Protein AF-A0AAA9T284-F1 (afdb_monomer)

InterPro domains:
  IPR003417 Core-binding factor, beta subunit [PF02312] (1-135)
  IPR004299 Membrane bound O-acyl transferase, MBOAT [PF03062] (183-468)
  IPR036552 Core-binding factor, beta subunit superfamily [G3DSA:2.40.250.10] (1-140)
  IPR036552 Core-binding factor, beta subunit superfamily [SSF50723] (4-134)
  IPR049941 Lysophospholipid acyltransferase 7/Porcupine-like [PTHR13906] (138-566)

Foldseek 3Di:
DPAADQCQPCCCCPPPVNVVQADKAKKFFDPPPVDDLVVVLVVQVVCVQQQWGWMAGPVVRDIDTFGQAFPLCPPDRDDTHDCVAWPCPPDPQKIWGWGWDQDPNFTWIKTWMAGSRPRMGIIHIDGPVLVRCLVRVQQPVLLVVVCVLCVLLLVLLLVLLVVLVVVDDLLVNLVSLLVLLVVVLCSQQNPLCVLLVVLLVQLLVLCVVCQVPLQQLVSNLVSLLVSQQCLCPPDDALLSNLSCLQLSLLLSLASSLVRVCSSVCVDVGDDDPSLSSSSSSRSLARRLAFRDYSVLSVVLSNNDDDDPLLVVLLVVLQVLLSVLSSCLGSPLQCPQVRNNPDDDDPLVVLLSLLLSLLSSVLSNLSSSQSSNLNSCSSSPGQWDDDPNDIHNHDGQADVCCQQQPLALVSNVCRSGVRLNVSLVPRQLVVQCVVPNLRSLQRSLVSVVSSSPPFPLSNVLSNLSSLLRVLRQLLQVLCCVVQLAQSHSDGDDPPDPRPHYPDPVNVVNSNVNSVLSSSSSSLSSSLSRPPDDPVCVSNHPDPVSSVVSCVVVVVVNVVVSVVSNVVSVVSD

Sequence (571 aa):
MPRVVPDQRSKFENEEFFRKLSRECEIKYTGFRDRPHEERQARFQNACRDGRSEIAFVATGTNLSLQFFPASWQGEQRQTPSREYVDFEREAGKVYLKAPMILNGVCVIWKGWIDLQRLDGMGCLEFDEERAQLLQDCLLPTAQQGLDQIWLLLAICLACRLLWRLGLPSYLKHASTVVGGFFSLYHFFELHMVWVMLLSLLCYLVLFLCRRSSHRGVFVSITILTYLLMGEMYMVDTVAWHRMRGAQMIVAMKAVSLGFDLDRGEVSMVPSPMEFMGYLCFVGTVIFGPWISFHRYLEAVQGRPLSCRWLQKVAQSLLLALLCLVLSTCVGPYLFPYFIPLDGDHLLRKWLRAYESAVSFRFSNYFVGFLSEATATLAGTGFTEEKDHLEWDLTVS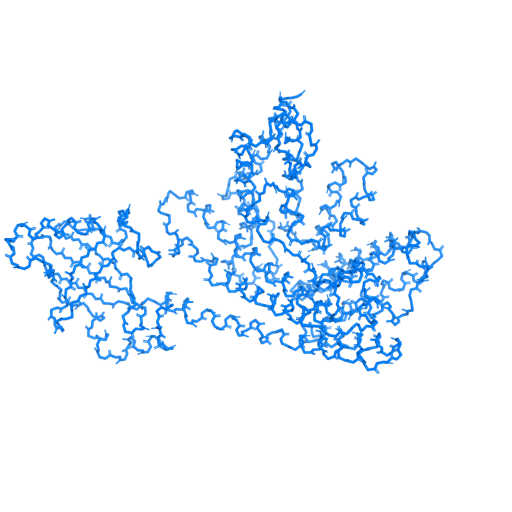KPLNVELPRSMVEVVTSWNLPMSCWLNNYVFKNALHLGTFSAVLVTYTASALLHGFSFHLAAVLLSLAFITYVEHILRKRLARILSACILSRRCPSDCSHQYRLGLGVRALNLLFGALAIFHLAYLGSLFDVDVDDTTEEQGYGMAYTVHKWSELSWASHWVTFGCWIFYCLIG

Structure (mmCIF, N/CA/C/O backbone):
data_AF-A0AAA9T284-F1
#
_entry.id   AF-A0AAA9T284-F1
#
loop_
_atom_site.group_PDB
_atom_site.id
_atom_site.type_symbol
_atom_site.label_atom_id
_atom_site.label_alt_id
_atom_site.label_comp_id
_atom_site.label_asym_id
_atom_site.label_entity_id
_atom_site.label_seq_id
_atom_site.pdbx_PDB_ins_code
_atom_site.Cartn_x
_atom_site.Cartn_y
_atom_site.Cartn_z
_atom_site.occupancy
_atom_site.B_iso_or_equiv
_atom_site.auth_seq_id
_atom_site.auth_comp_id
_atom_site.auth_asym_id
_atom_site.auth_atom_id
_atom_site.pdbx_PDB_model_num
ATOM 1 N N . MET A 1 1 ? -9.876 -7.331 -25.776 1.00 35.31 1 MET A N 1
ATOM 2 C CA . MET A 1 1 ? -8.868 -8.388 -25.560 1.00 35.31 1 MET A CA 1
ATOM 3 C C . MET A 1 1 ? -8.968 -9.391 -26.700 1.00 35.31 1 MET A C 1
ATOM 5 O O . MET A 1 1 ? -10.090 -9.806 -26.988 1.00 35.31 1 MET A O 1
ATOM 9 N N . PRO A 1 2 ? -7.866 -9.734 -27.387 1.00 38.28 2 PRO A N 1
ATOM 10 C CA . PRO A 1 2 ? -7.866 -10.855 -28.326 1.00 38.28 2 PRO A CA 1
ATOM 11 C C . PRO A 1 2 ? -8.258 -12.140 -27.578 1.00 38.28 2 PRO A C 1
ATOM 13 O O . PRO A 1 2 ? -7.794 -12.380 -26.467 1.00 38.28 2 PRO A O 1
ATOM 16 N N . ARG A 1 3 ? -9.177 -12.923 -28.152 1.00 55.53 3 ARG A N 1
ATOM 17 C CA . ARG A 1 3 ? -9.689 -14.161 -27.547 1.00 55.53 3 ARG A CA 1
ATOM 18 C C . ARG A 1 3 ? -8.624 -15.260 -27.661 1.00 55.53 3 ARG A C 1
ATOM 20 O O . ARG A 1 3 ? -8.337 -15.696 -28.773 1.00 55.53 3 ARG A O 1
ATOM 27 N N . VAL A 1 4 ? -8.062 -15.692 -26.533 1.00 68.00 4 VAL A N 1
ATOM 28 C CA . VAL A 1 4 ? -7.188 -16.877 -26.428 1.00 68.00 4 VAL A CA 1
ATOM 29 C C . VAL A 1 4 ? -7.997 -18.117 -26.019 1.00 68.00 4 VAL A C 1
ATOM 31 O O . VAL A 1 4 ? -9.035 -17.987 -25.370 1.00 68.00 4 VAL A O 1
ATOM 34 N N . VAL A 1 5 ? -7.573 -19.313 -26.436 1.00 74.06 5 VAL A N 1
ATOM 35 C CA . VAL A 1 5 ? -8.290 -20.590 -26.208 1.00 74.06 5 VAL A CA 1
ATOM 36 C C . VAL A 1 5 ? -7.851 -21.290 -24.915 1.00 74.06 5 VAL A C 1
ATOM 38 O O . VAL A 1 5 ? -6.652 -21.414 -24.749 1.00 74.06 5 VAL A O 1
ATOM 41 N N . PRO A 1 6 ? -8.731 -21.783 -24.020 1.00 62.03 6 PRO A N 1
ATOM 42 C CA . PRO A 1 6 ? -8.386 -22.175 -22.637 1.00 62.03 6 PRO A CA 1
ATOM 43 C C . PRO A 1 6 ? -7.170 -23.092 -22.418 1.00 62.03 6 PRO A C 1
ATOM 45 O O . PRO A 1 6 ? -6.525 -22.974 -21.390 1.00 62.03 6 PRO A O 1
ATOM 48 N N . ASP A 1 7 ? -6.859 -23.983 -23.361 1.00 76.81 7 ASP A N 1
ATOM 49 C CA . ASP A 1 7 ? -5.678 -24.854 -23.321 1.00 76.81 7 ASP A CA 1
ATOM 50 C C . ASP A 1 7 ? -4.787 -24.555 -24.538 1.00 76.81 7 ASP A C 1
ATOM 52 O O . ASP A 1 7 ? -4.819 -25.237 -25.571 1.00 76.81 7 ASP A O 1
ATOM 56 N N . GLN A 1 8 ? -4.058 -23.437 -24.451 1.00 80.50 8 GLN A N 1
ATOM 57 C CA . GLN A 1 8 ? -3.210 -22.951 -25.542 1.00 80.50 8 GLN A CA 1
ATOM 58 C C . GLN A 1 8 ? -2.090 -23.940 -25.886 1.00 80.50 8 GLN A C 1
ATOM 60 O O . GLN A 1 8 ? -1.809 -24.136 -27.070 1.00 80.50 8 GLN A O 1
ATOM 65 N N . ARG A 1 9 ? -1.486 -24.583 -24.875 1.00 84.00 9 ARG A N 1
ATOM 66 C CA . ARG A 1 9 ? -0.385 -25.535 -25.062 1.00 84.00 9 ARG A CA 1
ATOM 67 C C . ARG A 1 9 ? -0.852 -26.789 -25.789 1.00 84.00 9 ARG A C 1
ATOM 69 O O . ARG A 1 9 ? -0.264 -27.144 -26.806 1.00 84.00 9 ARG A O 1
ATOM 76 N N . SER A 1 10 ? -1.951 -27.406 -25.350 1.00 85.56 10 SER A N 1
ATOM 77 C CA . SER A 1 10 ? -2.515 -28.573 -26.036 1.00 85.56 10 SER A CA 1
ATOM 78 C C . SER A 1 10 ? -2.912 -28.245 -27.471 1.00 85.56 10 SER A C 1
ATOM 80 O O . SER A 1 10 ? -2.639 -29.028 -28.380 1.00 85.56 10 SER A O 1
ATOM 82 N N . LYS A 1 11 ? -3.497 -27.065 -27.719 1.00 84.81 11 LYS A N 1
ATOM 83 C CA . LYS A 1 11 ? -3.825 -26.640 -29.085 1.00 84.81 11 LYS A CA 1
ATOM 84 C C . LYS A 1 11 ? -2.570 -26.482 -29.953 1.00 84.81 11 LYS A C 1
ATOM 86 O O . LYS A 1 11 ? -2.567 -26.956 -31.086 1.00 84.81 11 LYS A O 1
ATOM 91 N N . PHE A 1 12 ? -1.505 -25.875 -29.427 1.00 89.38 12 PHE A N 1
ATOM 92 C CA . PHE A 1 12 ? -0.232 -25.729 -30.139 1.00 89.38 12 PHE A CA 1
ATOM 93 C C . PHE A 1 12 ? 0.435 -27.082 -30.440 1.00 89.38 12 PHE A C 1
ATOM 95 O O . PHE A 1 12 ? 0.930 -27.303 -31.545 1.00 89.38 12 PHE A O 1
ATOM 102 N N . GLU A 1 13 ? 0.432 -28.003 -29.476 1.00 89.88 13 GLU A N 1
ATOM 103 C CA . GLU A 1 13 ? 1.100 -29.302 -29.599 1.00 89.88 13 GLU A CA 1
ATOM 104 C C . GLU A 1 13 ? 0.302 -30.316 -30.437 1.00 89.88 13 GLU A C 1
ATOM 106 O O . GLU A 1 13 ? 0.909 -31.156 -31.105 1.00 89.88 13 GLU A O 1
ATOM 111 N N . ASN A 1 14 ? -1.035 -30.243 -30.449 1.00 88.00 14 ASN A N 1
ATOM 112 C CA . ASN A 1 14 ? -1.892 -31.259 -31.075 1.00 88.00 14 ASN A CA 1
ATOM 113 C C . ASN A 1 14 ? -2.486 -30.851 -32.429 1.00 88.00 14 ASN A C 1
ATOM 115 O O . ASN A 1 14 ? -2.735 -31.725 -33.264 1.00 88.00 14 ASN A O 1
ATOM 119 N N . GLU A 1 15 ? -2.712 -29.561 -32.688 1.00 89.69 15 GLU A N 1
ATOM 120 C CA . GLU A 1 15 ? -3.316 -29.119 -33.947 1.00 89.69 15 GLU A CA 1
ATOM 121 C C . GLU A 1 15 ? -2.310 -29.239 -35.103 1.00 89.69 15 GLU A C 1
ATOM 123 O O . GLU A 1 15 ? -1.187 -28.734 -35.047 1.00 89.69 15 GLU A O 1
ATOM 128 N N . GLU A 1 16 ? -2.720 -29.904 -36.187 1.00 87.56 16 GLU A N 1
ATOM 129 C CA . GLU A 1 16 ? -1.843 -30.221 -37.324 1.00 87.56 16 GLU A CA 1
ATOM 130 C C . GLU A 1 16 ? -1.189 -28.971 -37.932 1.00 87.56 16 GLU A C 1
ATOM 132 O O . GLU A 1 16 ? -0.026 -29.007 -38.341 1.00 87.56 16 GLU A O 1
ATOM 137 N N . PHE A 1 17 ? -1.921 -27.855 -37.946 1.00 87.50 17 PHE A N 1
ATOM 138 C CA . PHE A 1 17 ? -1.428 -26.563 -38.406 1.00 87.50 17 PHE A CA 1
ATOM 139 C C . PHE A 1 17 ? -0.196 -26.096 -37.613 1.00 87.50 17 PHE A C 1
ATOM 141 O O . PHE A 1 17 ? 0.837 -25.803 -38.213 1.00 87.50 17 PHE A O 1
ATOM 148 N N . PHE A 1 18 ? -0.266 -26.082 -36.278 1.00 89.12 18 PHE A N 1
ATOM 149 C CA . PHE A 1 18 ? 0.850 -25.651 -35.433 1.00 89.12 18 PHE A CA 1
ATOM 150 C C . PHE A 1 18 ? 1.999 -26.654 -35.449 1.00 89.12 18 PHE A C 1
ATOM 152 O O . PHE A 1 18 ? 3.146 -26.248 -35.594 1.00 89.12 18 PHE A O 1
ATOM 159 N N . ARG A 1 19 ? 1.711 -27.960 -35.422 1.00 90.00 19 ARG A N 1
ATOM 160 C CA . ARG A 1 19 ? 2.740 -29.012 -35.506 1.00 90.00 19 ARG A CA 1
ATOM 161 C C . ARG A 1 19 ? 3.586 -28.946 -36.774 1.00 90.00 19 ARG A C 1
ATOM 163 O O . ARG A 1 19 ? 4.765 -29.293 -36.743 1.00 90.00 19 ARG A O 1
ATOM 170 N N . LYS A 1 20 ? 2.977 -28.570 -37.902 1.00 87.62 20 LYS A N 1
ATOM 171 C CA . LYS A 1 20 ? 3.691 -28.387 -39.172 1.00 87.62 20 LYS A CA 1
ATOM 172 C C . LYS A 1 20 ? 4.597 -27.164 -39.122 1.00 87.62 20 LYS A C 1
ATOM 174 O O . LYS A 1 20 ? 5.722 -27.246 -39.591 1.00 87.62 20 LYS A O 1
ATOM 179 N N . LEU A 1 21 ? 4.119 -26.069 -38.534 1.00 89.31 21 LEU A N 1
ATOM 180 C CA . LEU A 1 21 ? 4.840 -24.798 -38.477 1.00 89.31 21 LEU A CA 1
ATOM 181 C C . LEU A 1 21 ? 5.817 -24.681 -37.298 1.00 89.31 21 LEU A C 1
ATOM 183 O O . LEU A 1 21 ? 6.643 -23.775 -37.303 1.00 89.31 21 LEU A O 1
ATOM 187 N N . SER A 1 22 ? 5.747 -25.564 -36.298 1.00 89.75 22 SER A N 1
ATOM 188 C CA . SER A 1 22 ? 6.643 -25.539 -35.135 1.00 89.75 22 SER A CA 1
ATOM 189 C C . SER A 1 22 ? 8.033 -26.101 -35.411 1.00 89.75 22 SER A C 1
ATOM 191 O O . SER A 1 22 ? 8.983 -25.839 -34.677 1.00 89.75 22 SER A O 1
ATOM 193 N N . ARG A 1 23 ? 8.170 -26.860 -36.497 1.00 88.69 23 ARG A N 1
ATOM 194 C CA . ARG A 1 23 ? 9.456 -27.334 -37.006 1.00 88.69 23 ARG A CA 1
ATOM 195 C C . ARG A 1 23 ? 10.043 -26.295 -37.948 1.00 88.69 23 ARG A C 1
ATOM 197 O O . ARG A 1 23 ? 9.300 -25.554 -38.587 1.00 88.69 23 ARG A O 1
ATOM 204 N N . GLU A 1 24 ? 11.367 -26.282 -38.073 1.00 89.88 24 GLU A N 1
ATOM 205 C CA . GLU A 1 24 ? 12.030 -25.461 -39.084 1.00 89.88 24 GLU A CA 1
ATOM 206 C C . GLU A 1 24 ? 11.477 -25.783 -40.479 1.00 89.88 24 GLU A C 1
ATOM 208 O O . GLU A 1 24 ? 11.560 -26.911 -40.966 1.00 89.88 24 GLU A O 1
ATOM 213 N N . CYS A 1 25 ? 10.894 -24.769 -41.106 1.00 91.69 25 CYS A N 1
ATOM 214 C CA . CYS A 1 25 ? 10.275 -24.829 -42.418 1.00 91.69 25 CYS A CA 1
ATOM 215 C C . CYS A 1 25 ? 10.897 -23.784 -43.337 1.00 91.69 25 CYS A C 1
ATOM 217 O O . CYS A 1 25 ? 11.279 -22.700 -42.895 1.00 91.69 25 CYS A O 1
ATOM 219 N N . GLU A 1 26 ? 10.916 -24.080 -44.635 1.00 94.50 26 GLU A N 1
ATOM 220 C CA . GLU A 1 26 ? 11.300 -23.092 -45.637 1.00 94.50 26 GLU A CA 1
ATOM 221 C C . GLU A 1 26 ? 10.323 -21.912 -45.632 1.00 94.50 26 GLU A C 1
ATOM 223 O O . GLU A 1 26 ? 9.097 -22.080 -45.685 1.00 94.50 26 GLU A O 1
ATOM 228 N N . ILE A 1 27 ? 10.883 -20.707 -45.613 1.00 96.56 27 ILE A N 1
ATOM 229 C CA . ILE A 1 27 ? 10.155 -19.442 -45.648 1.00 96.56 27 ILE A CA 1
ATOM 230 C C . ILE A 1 27 ? 10.656 -18.568 -46.793 1.00 96.56 27 ILE A C 1
ATOM 232 O O . ILE A 1 27 ? 11.812 -18.653 -47.211 1.00 96.56 27 ILE A O 1
ATOM 236 N N . LYS A 1 28 ? 9.779 -17.705 -47.310 1.00 95.00 28 LYS A N 1
ATOM 237 C CA . LYS A 1 28 ? 10.117 -16.735 -48.360 1.00 95.00 28 LYS A CA 1
ATOM 238 C C . LYS A 1 28 ? 9.500 -15.380 -48.076 1.00 95.00 28 LYS A C 1
ATOM 240 O O . LYS A 1 28 ? 8.351 -15.294 -47.643 1.00 95.00 28 LYS A O 1
ATOM 245 N N . TYR A 1 29 ? 10.240 -14.323 -48.395 1.00 95.31 29 TYR A N 1
ATOM 246 C CA . TYR A 1 29 ? 9.697 -12.972 -48.408 1.00 95.31 29 TYR A CA 1
ATOM 247 C C . TYR A 1 29 ? 8.695 -12.817 -49.555 1.00 95.31 29 TYR A C 1
ATOM 249 O O . TYR A 1 29 ? 9.010 -13.068 -50.727 1.00 95.31 29 TYR A O 1
ATOM 257 N N . THR A 1 30 ? 7.479 -12.382 -49.232 1.00 90.81 30 THR A N 1
ATOM 258 C CA . THR A 1 30 ? 6.378 -12.310 -50.201 1.00 90.81 30 THR A CA 1
ATOM 259 C C . THR A 1 30 ? 6.033 -10.906 -50.659 1.00 90.81 30 THR A C 1
ATOM 261 O O . THR A 1 30 ? 5.221 -10.783 -51.572 1.00 90.81 30 THR A O 1
ATOM 264 N N . GLY A 1 31 ? 6.656 -9.871 -50.095 1.00 86.69 31 GLY A N 1
ATOM 265 C CA . GLY A 1 31 ? 6.406 -8.491 -50.499 1.00 86.69 31 GLY A CA 1
ATOM 266 C C . GLY A 1 31 ? 6.917 -8.176 -51.911 1.00 86.69 31 GLY A C 1
ATOM 267 O O . GLY A 1 31 ? 7.932 -8.724 -52.367 1.00 86.69 31 GLY A O 1
ATOM 268 N N . PHE A 1 32 ? 6.194 -7.280 -52.593 1.00 87.50 32 PHE A N 1
ATOM 269 C CA . PHE A 1 32 ? 6.565 -6.659 -53.875 1.00 87.50 32 PHE A CA 1
ATOM 270 C C . PHE A 1 32 ? 7.034 -7.656 -54.954 1.00 87.50 32 PHE A C 1
ATOM 272 O O . PHE A 1 32 ? 8.077 -7.458 -55.574 1.00 87.50 32 PHE A O 1
ATOM 279 N N . ARG A 1 33 ? 6.311 -8.772 -55.154 1.00 86.38 33 ARG A N 1
ATOM 280 C CA . ARG A 1 33 ? 6.705 -9.847 -56.100 1.00 86.38 33 ARG A CA 1
ATOM 281 C C . ARG A 1 33 ? 6.801 -9.391 -57.560 1.00 86.38 33 ARG A C 1
ATOM 283 O O . ARG A 1 33 ? 7.484 -10.034 -58.344 1.00 86.38 33 ARG A O 1
ATOM 290 N N . ASP A 1 34 ? 6.110 -8.313 -57.908 1.00 89.25 34 ASP A N 1
ATOM 291 C CA . ASP A 1 34 ? 6.079 -7.664 -59.221 1.00 89.25 34 ASP A CA 1
ATOM 292 C C . ASP A 1 34 ? 7.336 -6.829 -59.526 1.00 89.25 34 ASP A C 1
ATOM 294 O O . ASP A 1 34 ? 7.501 -6.357 -60.650 1.00 89.25 34 ASP A O 1
ATOM 298 N N . ARG A 1 35 ? 8.219 -6.623 -58.540 1.00 91.81 35 ARG A N 1
ATOM 299 C CA . ARG A 1 35 ? 9.379 -5.730 -58.647 1.00 91.81 35 ARG A CA 1
ATOM 300 C C . ARG A 1 35 ? 10.689 -6.467 -58.937 1.00 91.81 35 ARG A C 1
ATOM 302 O O . ARG A 1 35 ? 10.820 -7.639 -58.574 1.00 91.81 35 ARG A O 1
ATOM 309 N N . PRO A 1 36 ? 11.683 -5.785 -59.545 1.00 94.50 36 PRO A N 1
ATOM 310 C CA . PRO A 1 36 ? 13.020 -6.337 -59.743 1.00 94.50 36 PRO A CA 1
ATOM 311 C C . PRO A 1 36 ? 13.638 -6.828 -58.433 1.00 94.50 36 PRO A C 1
ATOM 313 O O . PRO A 1 36 ? 13.423 -6.243 -57.370 1.00 94.50 36 PRO A O 1
ATOM 316 N N . HIS A 1 37 ? 14.437 -7.891 -58.515 1.00 91.56 37 HIS A N 1
ATOM 317 C CA . HIS A 1 37 ? 14.989 -8.572 -57.340 1.00 91.56 37 HIS A CA 1
ATOM 318 C C . HIS A 1 37 ? 15.800 -7.644 -56.425 1.00 91.56 37 HIS A C 1
ATOM 320 O O . HIS A 1 37 ? 15.593 -7.646 -55.214 1.00 91.56 37 HIS A O 1
ATOM 326 N N . GLU A 1 38 ? 16.636 -6.779 -56.998 1.00 92.00 38 GLU A N 1
ATOM 327 C CA . GLU A 1 38 ? 17.419 -5.784 -56.249 1.00 92.00 38 GLU A CA 1
ATOM 328 C C . GLU A 1 38 ? 16.529 -4.787 -55.484 1.00 92.00 38 GLU A C 1
ATOM 330 O O . GLU A 1 38 ? 16.798 -4.455 -54.328 1.00 92.00 38 GLU A O 1
ATOM 335 N N . GLU A 1 39 ? 15.410 -4.359 -56.082 1.00 93.00 39 GLU A N 1
ATOM 336 C CA . GLU A 1 39 ? 14.452 -3.471 -55.412 1.00 93.00 39 GLU A CA 1
ATOM 337 C C . GLU A 1 39 ? 13.778 -4.188 -54.233 1.00 93.00 39 GLU A C 1
ATOM 339 O O . GLU A 1 39 ? 13.591 -3.606 -53.160 1.00 93.00 39 GLU A O 1
ATOM 344 N N . ARG A 1 40 ? 13.450 -5.475 -54.399 1.00 94.56 40 ARG A N 1
ATOM 345 C CA . ARG A 1 40 ? 12.865 -6.298 -53.331 1.00 94.56 40 ARG A CA 1
ATOM 346 C C . ARG A 1 40 ? 13.830 -6.478 -52.164 1.00 94.56 40 ARG A C 1
ATOM 348 O O . ARG A 1 40 ? 13.391 -6.383 -51.020 1.00 94.56 40 ARG A O 1
ATOM 355 N N . GLN A 1 41 ? 15.122 -6.676 -52.432 1.00 93.94 41 GLN A N 1
ATOM 356 C CA . GLN A 1 41 ? 16.153 -6.781 -51.395 1.00 93.94 41 GLN A CA 1
ATOM 357 C C . GLN A 1 41 ? 16.235 -5.504 -50.556 1.00 93.94 41 GLN A C 1
ATOM 359 O O . GLN A 1 41 ? 16.166 -5.564 -49.326 1.00 93.94 41 GLN A O 1
ATOM 364 N N . ALA A 1 42 ? 16.312 -4.342 -51.212 1.00 92.69 42 ALA A N 1
ATOM 365 C CA . ALA A 1 42 ? 16.365 -3.053 -50.530 1.00 92.69 42 ALA A CA 1
ATOM 366 C C . ALA A 1 42 ? 15.098 -2.795 -49.695 1.00 92.69 42 ALA A C 1
ATOM 368 O O . ALA A 1 42 ? 15.181 -2.375 -48.539 1.00 92.69 42 ALA A O 1
ATOM 369 N N . ARG A 1 43 ? 13.915 -3.093 -50.250 1.00 92.44 43 ARG A N 1
ATOM 370 C CA . ARG A 1 43 ? 12.634 -2.930 -49.546 1.00 92.44 43 ARG A CA 1
ATOM 371 C C . ARG A 1 43 ? 12.497 -3.865 -48.354 1.00 92.44 43 ARG A C 1
ATOM 373 O O . ARG A 1 43 ? 12.036 -3.414 -47.313 1.00 92.44 43 ARG A O 1
ATOM 380 N N . PHE A 1 44 ? 12.908 -5.124 -48.483 1.00 94.38 44 PHE A N 1
ATOM 381 C CA . PHE A 1 44 ? 12.898 -6.078 -47.376 1.00 94.38 44 PHE A CA 1
ATOM 382 C C . PHE A 1 44 ? 13.792 -5.603 -46.228 1.00 94.38 44 PHE A C 1
ATOM 384 O O . PHE A 1 44 ? 13.334 -5.524 -45.093 1.00 94.38 44 PHE A O 1
ATOM 391 N N . GLN A 1 45 ? 15.036 -5.213 -46.522 1.00 92.81 45 GLN A N 1
ATOM 392 C CA . GLN A 1 45 ? 15.963 -4.721 -45.500 1.00 92.81 45 GLN A CA 1
ATOM 393 C C . GLN A 1 45 ? 15.435 -3.469 -44.794 1.00 92.81 45 GLN A C 1
ATOM 395 O O . GLN A 1 45 ? 15.518 -3.376 -43.571 1.00 92.81 45 GLN A O 1
ATOM 400 N N . ASN A 1 46 ? 14.860 -2.526 -45.544 1.00 90.81 46 ASN A N 1
ATOM 401 C CA . ASN A 1 46 ? 14.255 -1.330 -44.962 1.00 90.81 46 ASN A CA 1
ATOM 402 C C . ASN A 1 46 ? 13.017 -1.669 -44.124 1.00 90.81 46 ASN A C 1
ATOM 404 O O . ASN A 1 46 ? 12.892 -1.169 -43.017 1.00 90.81 46 ASN A O 1
ATOM 408 N N . ALA A 1 47 ? 12.155 -2.577 -44.586 1.00 89.12 47 ALA A N 1
ATOM 409 C CA . ALA A 1 47 ? 10.988 -3.014 -43.824 1.00 89.12 47 ALA A CA 1
ATOM 410 C C . ALA A 1 47 ? 11.391 -3.703 -42.506 1.00 89.12 47 ALA A C 1
ATOM 412 O O . ALA A 1 47 ? 10.817 -3.410 -41.459 1.00 89.12 47 ALA A O 1
ATOM 413 N N . CYS A 1 48 ? 12.433 -4.541 -42.523 1.00 90.25 48 CYS A N 1
ATOM 414 C CA . CYS A 1 48 ? 12.992 -5.135 -41.309 1.00 90.25 48 CYS A CA 1
ATOM 415 C C . CYS A 1 48 ? 13.549 -4.073 -40.351 1.00 90.25 48 CYS A C 1
ATOM 417 O O . CYS A 1 48 ? 13.313 -4.173 -39.153 1.00 90.25 48 CYS A O 1
ATOM 419 N N . ARG A 1 49 ? 14.225 -3.031 -40.859 1.00 87.69 49 ARG A N 1
ATOM 420 C CA . ARG A 1 49 ? 14.667 -1.879 -40.045 1.00 87.69 49 ARG A CA 1
ATOM 421 C C . ARG A 1 49 ? 13.499 -1.048 -39.505 1.00 87.69 49 ARG A C 1
ATOM 423 O O . ARG A 1 49 ? 13.616 -0.494 -38.420 1.00 87.69 49 ARG A O 1
ATOM 430 N N . ASP A 1 50 ? 12.375 -1.019 -40.216 1.00 84.25 50 ASP A N 1
ATOM 431 C CA . ASP A 1 50 ? 11.105 -0.443 -39.756 1.00 84.25 50 ASP A CA 1
ATOM 432 C C . ASP A 1 50 ? 10.329 -1.398 -38.817 1.00 84.25 50 ASP A C 1
ATOM 434 O O . ASP A 1 50 ? 9.228 -1.074 -38.373 1.00 84.25 50 ASP A O 1
ATOM 438 N N . GLY A 1 51 ? 10.862 -2.596 -38.542 1.00 85.50 51 GLY A N 1
ATOM 439 C CA . GLY A 1 51 ? 10.274 -3.584 -37.639 1.00 85.50 51 GLY A CA 1
ATOM 440 C C . GLY A 1 51 ? 9.048 -4.320 -38.186 1.00 85.50 51 GLY A C 1
ATOM 441 O O . GLY A 1 51 ? 8.215 -4.784 -37.410 1.00 85.50 51 GLY A O 1
ATOM 442 N N . ARG A 1 52 ? 8.902 -4.457 -39.509 1.00 87.81 52 ARG A N 1
ATOM 443 C CA . ARG A 1 52 ? 7.783 -5.196 -40.125 1.00 87.81 52 ARG A CA 1
ATOM 444 C C . ARG A 1 52 ? 8.184 -5.939 -41.393 1.00 87.81 52 ARG A C 1
ATOM 446 O O . ARG A 1 52 ? 9.018 -5.470 -42.155 1.00 87.81 52 ARG A O 1
ATOM 453 N N . SER A 1 53 ? 7.556 -7.074 -41.677 1.00 91.25 53 SER A N 1
ATOM 454 C CA . SER A 1 53 ? 7.721 -7.744 -42.974 1.00 91.25 53 SER A CA 1
ATOM 455 C C . SER A 1 53 ? 6.599 -8.735 -43.257 1.00 91.25 53 SER A C 1
ATOM 457 O O . SER A 1 53 ? 5.895 -9.164 -42.349 1.00 91.25 53 SER A O 1
ATOM 459 N N . GLU A 1 54 ? 6.455 -9.120 -44.521 1.00 90.56 54 GLU A N 1
ATOM 460 C CA . GLU A 1 54 ? 5.519 -10.154 -44.963 1.00 90.56 54 GLU A CA 1
ATOM 461 C C . GLU A 1 54 ? 6.296 -11.393 -45.395 1.00 90.56 54 GLU A C 1
ATOM 463 O O . GLU A 1 54 ? 7.059 -11.363 -46.370 1.00 90.56 54 GLU A O 1
ATOM 468 N N . ILE A 1 55 ? 6.124 -12.477 -44.646 1.00 92.38 55 ILE A N 1
ATOM 469 C CA . ILE A 1 55 ? 6.872 -13.716 -44.827 1.00 92.38 55 ILE A CA 1
ATOM 470 C C . ILE A 1 55 ? 5.883 -14.874 -44.861 1.00 92.38 55 ILE A C 1
ATOM 472 O O . ILE A 1 55 ? 4.985 -14.967 -44.024 1.00 92.38 55 ILE A O 1
ATOM 476 N N . ALA A 1 56 ? 6.070 -15.779 -45.820 1.00 90.81 56 ALA A N 1
ATOM 477 C CA . ALA A 1 56 ? 5.242 -16.966 -45.945 1.00 90.81 56 ALA A CA 1
ATOM 478 C C . ALA A 1 56 ? 6.029 -18.250 -45.707 1.00 90.81 56 ALA A C 1
ATOM 480 O O . ALA A 1 56 ? 7.151 -18.398 -46.192 1.00 90.81 56 ALA A O 1
ATOM 481 N N . PHE A 1 57 ? 5.387 -19.202 -45.034 1.00 90.56 57 PHE A N 1
ATOM 482 C CA . PHE A 1 57 ? 5.824 -20.591 -44.976 1.00 90.56 57 PHE A CA 1
ATOM 483 C C . PHE A 1 57 ? 5.536 -21.273 -46.312 1.00 90.56 57 PHE A C 1
ATOM 485 O O . PHE A 1 57 ? 4.386 -21.350 -46.745 1.00 90.56 57 PHE A O 1
ATOM 492 N N . VAL A 1 58 ? 6.576 -21.775 -46.979 1.00 89.00 58 VAL A N 1
ATOM 493 C CA . VAL A 1 58 ? 6.476 -22.339 -48.334 1.00 89.00 58 VAL A CA 1
ATOM 494 C C . VAL A 1 58 ? 5.659 -23.628 -48.335 1.00 89.00 58 VAL A C 1
ATOM 496 O O . VAL A 1 58 ? 4.794 -23.801 -49.188 1.00 89.00 58 VAL A O 1
ATOM 499 N N . ALA A 1 59 ? 5.895 -24.505 -47.355 1.00 78.56 59 ALA A N 1
ATOM 500 C CA . ALA A 1 59 ? 5.262 -25.820 -47.282 1.00 78.56 59 ALA A CA 1
ATOM 501 C C . ALA A 1 59 ? 3.735 -25.755 -47.104 1.00 78.56 59 ALA A C 1
ATOM 503 O O . ALA A 1 59 ? 3.016 -26.615 -47.606 1.00 78.56 59 ALA A O 1
ATOM 504 N N . THR A 1 60 ? 3.233 -24.744 -46.392 1.00 83.19 60 THR A N 1
ATOM 505 C CA . THR A 1 60 ? 1.797 -24.582 -46.111 1.00 83.19 60 THR A CA 1
ATOM 506 C C . THR A 1 60 ? 1.146 -23.462 -46.917 1.00 83.19 60 THR A C 1
ATOM 508 O O . THR A 1 60 ? -0.076 -23.350 -46.921 1.00 83.19 60 THR A O 1
ATOM 511 N N . GLY A 1 61 ? 1.937 -22.603 -47.569 1.00 82.44 61 GLY A N 1
ATOM 512 C CA . GLY A 1 61 ? 1.452 -21.387 -48.223 1.00 82.44 61 GLY A CA 1
ATOM 513 C C . GLY A 1 61 ? 0.933 -20.319 -47.250 1.00 82.44 61 GLY A C 1
ATOM 514 O O . GLY A 1 61 ? 0.303 -19.356 -47.687 1.00 82.44 61 GLY A O 1
ATOM 515 N N . THR A 1 62 ? 1.173 -20.468 -45.943 1.00 85.00 62 THR A N 1
ATOM 516 C CA . THR A 1 62 ? 0.679 -19.540 -44.916 1.00 85.00 62 THR A CA 1
ATOM 517 C C . THR A 1 62 ? 1.466 -18.238 -44.976 1.00 85.00 62 THR A C 1
ATOM 519 O O . THR A 1 62 ? 2.642 -18.228 -44.621 1.00 85.00 62 THR A O 1
ATOM 522 N N . ASN A 1 63 ? 0.825 -17.145 -45.394 1.00 87.81 63 ASN A N 1
ATOM 523 C CA . ASN A 1 63 ? 1.426 -15.813 -45.385 1.00 87.81 63 ASN A CA 1
ATOM 524 C C . ASN A 1 63 ? 1.150 -15.099 -44.056 1.00 87.81 63 ASN A C 1
ATOM 526 O O . ASN A 1 63 ? 0.001 -15.035 -43.618 1.00 87.81 63 ASN A O 1
ATOM 530 N N . LEU A 1 64 ? 2.194 -14.555 -43.433 1.00 86.19 64 LEU A N 1
ATOM 531 C CA . LEU A 1 64 ? 2.120 -13.839 -42.168 1.00 86.19 64 LEU A CA 1
ATOM 532 C C . LEU A 1 64 ? 2.664 -12.420 -42.334 1.00 86.19 64 LEU A C 1
ATOM 534 O O . LEU A 1 64 ? 3.780 -12.210 -42.808 1.00 86.19 64 LEU A O 1
ATOM 538 N N . SER A 1 65 ? 1.880 -11.443 -41.881 1.00 85.56 65 SER A N 1
ATOM 539 C CA . SER A 1 65 ? 2.360 -10.079 -41.670 1.00 85.56 65 SER A CA 1
ATOM 540 C C . SER A 1 65 ? 2.955 -9.992 -40.269 1.00 85.56 65 SER A C 1
ATOM 542 O O . SER A 1 65 ? 2.229 -10.049 -39.277 1.00 85.56 65 SER A O 1
ATOM 544 N N . LEU A 1 66 ? 4.273 -9.865 -40.191 1.00 86.50 66 LEU A N 1
ATOM 545 C CA . LEU A 1 66 ? 5.035 -9.874 -38.950 1.00 86.50 66 LEU A CA 1
ATOM 546 C C . LEU A 1 66 ? 5.367 -8.458 -38.491 1.00 86.50 66 LEU A C 1
ATOM 548 O O . LEU A 1 66 ? 5.657 -7.574 -39.300 1.00 86.50 66 LEU A O 1
ATOM 552 N N . GLN A 1 67 ? 5.371 -8.279 -37.174 1.00 85.12 67 GLN A N 1
ATOM 553 C CA . GLN A 1 67 ? 5.889 -7.097 -36.497 1.00 85.12 67 GLN A CA 1
ATOM 554 C C . GLN A 1 67 ? 7.002 -7.552 -35.551 1.00 85.12 67 GLN A C 1
ATOM 556 O O . GLN A 1 67 ? 6.770 -8.381 -34.672 1.00 85.12 67 GLN A O 1
ATOM 561 N N . PHE A 1 68 ? 8.209 -7.037 -35.759 1.00 86.88 68 PHE A N 1
ATOM 562 C CA . PHE A 1 68 ? 9.429 -7.410 -35.039 1.00 86.88 68 PHE A CA 1
ATOM 563 C C . PHE A 1 68 ? 9.621 -6.522 -33.814 1.00 86.88 68 PHE A C 1
ATOM 565 O O . PHE A 1 68 ? 10.647 -5.870 -33.638 1.00 86.88 68 PHE A O 1
ATOM 572 N N . PHE A 1 69 ? 8.583 -6.468 -32.993 1.00 78.38 69 PHE A N 1
ATOM 573 C CA . PHE A 1 69 ? 8.565 -5.700 -31.764 1.00 78.38 69 PHE A CA 1
ATOM 574 C C . PHE A 1 69 ? 8.086 -6.584 -30.618 1.00 78.38 69 PHE A C 1
ATOM 576 O O . PHE A 1 69 ? 7.345 -7.547 -30.851 1.00 78.38 69 PHE A O 1
ATOM 583 N N . PRO A 1 70 ? 8.454 -6.249 -29.376 1.00 70.12 70 PRO A N 1
ATOM 584 C CA . PRO A 1 70 ? 7.795 -6.811 -28.209 1.00 70.12 70 PRO A CA 1
ATOM 585 C C . PRO A 1 70 ? 6.276 -6.636 -28.323 1.00 70.12 70 PRO A C 1
ATOM 587 O O . PRO A 1 70 ? 5.775 -5.646 -28.862 1.00 70.12 70 PRO A O 1
ATOM 590 N N . ALA A 1 71 ? 5.519 -7.613 -27.820 1.00 61.28 71 ALA A N 1
ATOM 591 C CA . ALA A 1 71 ? 4.062 -7.650 -27.972 1.00 61.28 71 ALA A CA 1
ATOM 592 C C . ALA A 1 71 ? 3.354 -6.411 -27.389 1.00 61.28 71 ALA A C 1
ATOM 594 O O . ALA A 1 71 ? 2.253 -6.073 -27.820 1.00 61.28 71 ALA A O 1
ATOM 595 N N . SER A 1 72 ? 3.991 -5.732 -26.434 1.00 54.97 72 SER A N 1
ATOM 596 C CA . SER A 1 72 ? 3.537 -4.485 -25.818 1.00 54.97 72 SER A CA 1
ATOM 597 C C . SER A 1 72 ? 3.528 -3.281 -26.765 1.00 54.97 72 SER A C 1
ATOM 599 O O . SER A 1 72 ? 2.819 -2.316 -26.497 1.00 54.97 72 SER A O 1
ATOM 601 N N . TRP A 1 73 ? 4.278 -3.326 -27.869 1.00 55.84 73 TRP A N 1
ATOM 602 C CA . TRP A 1 73 ? 4.493 -2.190 -28.779 1.00 55.84 73 TRP A CA 1
ATOM 603 C C . TRP A 1 73 ? 3.681 -2.289 -30.084 1.00 55.84 73 TRP A C 1
ATOM 605 O O . TRP A 1 73 ? 3.855 -1.483 -31.000 1.00 55.84 73 TRP A O 1
ATOM 615 N N . GLN A 1 74 ? 2.764 -3.259 -30.193 1.00 53.41 74 GLN A N 1
ATOM 616 C CA . GLN A 1 74 ? 1.904 -3.420 -31.372 1.00 53.41 74 GLN A CA 1
ATOM 617 C C . GLN A 1 74 ? 0.956 -2.213 -31.538 1.00 53.41 74 GLN A C 1
ATOM 619 O O . GLN A 1 74 ? -0.129 -2.178 -30.961 1.00 53.41 74 GLN A O 1
ATOM 624 N N . GLY A 1 75 ? 1.354 -1.223 -32.349 1.00 47.50 75 GLY A N 1
ATOM 625 C CA . GLY A 1 75 ? 0.532 -0.055 -32.702 1.00 47.50 75 GLY A CA 1
ATOM 626 C C . GLY A 1 75 ? 1.248 1.303 -32.709 1.00 47.50 75 GLY A C 1
ATOM 627 O O . GLY A 1 75 ? 0.691 2.260 -33.250 1.00 47.50 75 GLY A O 1
ATOM 628 N N . GLU A 1 76 ? 2.469 1.412 -32.174 1.00 49.41 76 GLU A N 1
ATOM 629 C CA . GLU A 1 76 ? 3.234 2.671 -32.173 1.00 49.41 76 GLU A CA 1
ATOM 630 C C . GLU A 1 76 ? 4.111 2.811 -33.434 1.00 49.41 76 GLU A C 1
ATOM 632 O O . GLU A 1 76 ? 4.954 1.975 -33.735 1.00 49.41 76 GLU A O 1
ATOM 637 N N . GLN A 1 77 ? 3.917 3.883 -34.212 1.00 48.81 77 GLN A N 1
ATOM 638 C CA . GLN A 1 77 ? 4.494 4.029 -35.562 1.00 48.81 77 GLN A CA 1
ATOM 639 C C . GLN A 1 77 ? 5.932 4.600 -35.625 1.00 48.81 77 GLN A C 1
ATOM 641 O O . GLN A 1 77 ? 6.377 4.967 -36.712 1.00 48.81 77 GLN A O 1
ATOM 646 N N . ARG A 1 78 ? 6.661 4.764 -34.509 1.00 53.09 78 ARG A N 1
ATOM 647 C CA . ARG A 1 78 ? 7.888 5.602 -34.483 1.00 53.09 78 ARG A CA 1
ATOM 648 C C . ARG A 1 78 ? 9.103 5.037 -33.736 1.00 53.09 78 ARG A C 1
ATOM 650 O O . ARG A 1 78 ? 9.933 5.817 -33.277 1.00 53.09 78 ARG A O 1
ATOM 657 N N . GLN A 1 79 ? 9.252 3.721 -33.634 1.00 64.44 79 GLN A N 1
ATOM 658 C CA . GLN A 1 79 ? 10.403 3.115 -32.952 1.00 64.44 79 GLN A CA 1
ATOM 659 C C . GLN A 1 79 ? 11.142 2.123 -33.853 1.00 64.44 79 GLN A C 1
ATOM 661 O O . GLN A 1 79 ? 10.542 1.460 -34.695 1.00 64.44 79 GLN A O 1
ATOM 666 N N . THR A 1 80 ? 12.462 2.051 -33.682 1.00 74.12 80 THR A N 1
ATOM 667 C CA . THR A 1 80 ? 13.335 1.074 -34.345 1.00 74.12 80 THR A CA 1
ATOM 668 C C . THR A 1 80 ? 13.376 -0.222 -33.533 1.00 74.12 80 THR A C 1
ATOM 670 O O . THR A 1 80 ? 13.509 -0.141 -32.309 1.00 74.12 80 THR A O 1
ATOM 673 N N . PRO A 1 81 ? 13.287 -1.403 -34.167 1.00 78.56 81 PRO A N 1
ATOM 674 C CA . PRO A 1 81 ? 13.318 -2.682 -33.467 1.00 78.56 81 PRO A CA 1
ATOM 675 C C . PRO A 1 81 ? 14.687 -2.919 -32.819 1.00 78.56 81 PRO A C 1
ATOM 677 O O . PRO A 1 81 ? 15.721 -2.536 -33.374 1.00 78.56 81 PRO A O 1
ATOM 680 N N . SER A 1 82 ? 14.701 -3.553 -31.645 1.00 81.69 82 SER A N 1
ATOM 681 C CA . SER A 1 82 ? 15.948 -3.909 -30.966 1.00 81.69 82 SER A CA 1
ATOM 682 C C . SER A 1 82 ? 16.625 -5.109 -31.632 1.00 81.69 82 SER A C 1
ATOM 684 O O . SER A 1 82 ? 16.006 -5.878 -32.376 1.00 81.69 82 SER A O 1
ATOM 686 N N . ARG A 1 83 ? 17.913 -5.302 -31.324 1.00 84.31 83 ARG A N 1
ATOM 687 C CA . ARG A 1 83 ? 18.716 -6.411 -31.859 1.00 84.31 83 ARG A CA 1
ATOM 688 C C . ARG A 1 83 ? 18.158 -7.788 -31.488 1.00 84.31 83 ARG A C 1
ATOM 690 O O . ARG A 1 83 ? 18.386 -8.748 -32.210 1.00 84.31 83 ARG A O 1
ATOM 697 N N . GLU A 1 84 ? 17.405 -7.895 -30.394 1.00 84.50 84 GLU A N 1
ATOM 698 C CA . GLU A 1 84 ? 16.752 -9.153 -30.014 1.00 84.50 84 GLU A CA 1
ATOM 699 C C . GLU A 1 84 ? 15.701 -9.597 -31.049 1.00 84.50 84 GLU A C 1
ATOM 701 O O . GLU A 1 84 ? 15.538 -10.793 -31.299 1.00 84.50 84 GLU A O 1
ATOM 706 N N . TYR A 1 85 ? 14.999 -8.639 -31.665 1.00 86.56 85 TYR A N 1
ATOM 707 C CA . TYR A 1 85 ? 13.920 -8.905 -32.618 1.00 86.56 85 TYR A CA 1
ATOM 708 C C . TYR A 1 85 ? 14.386 -8.862 -34.074 1.00 86.56 85 TYR A C 1
ATOM 710 O O . TYR A 1 85 ? 13.818 -9.571 -34.907 1.00 86.56 85 TYR A O 1
ATOM 718 N N . VAL A 1 86 ? 15.414 -8.062 -34.380 1.00 92.12 86 VAL A N 1
ATOM 719 C CA . VAL A 1 86 ? 16.019 -7.943 -35.714 1.00 92.12 86 VAL A CA 1
ATOM 720 C C . VAL A 1 86 ? 17.545 -7.894 -35.590 1.00 92.12 86 VAL A C 1
ATOM 722 O O . VAL A 1 86 ? 18.113 -6.857 -35.251 1.00 92.12 86 VAL A O 1
ATOM 725 N N . ASP A 1 87 ? 18.226 -8.997 -35.911 1.00 92.56 87 ASP A N 1
ATOM 726 C CA . ASP A 1 87 ? 19.690 -9.104 -35.843 1.00 92.56 87 ASP A CA 1
ATOM 727 C C . ASP A 1 87 ? 20.305 -9.315 -37.238 1.00 92.56 87 ASP A C 1
ATOM 729 O O . ASP A 1 87 ? 20.179 -10.386 -37.838 1.00 92.56 87 ASP A O 1
ATOM 733 N N . PHE A 1 88 ? 20.990 -8.287 -37.748 1.00 91.56 88 PHE A N 1
ATOM 734 C CA . PHE A 1 88 ? 21.765 -8.329 -38.999 1.00 91.56 88 PHE A CA 1
ATOM 735 C C . PHE A 1 88 ? 23.236 -8.734 -38.799 1.00 91.56 88 PHE A C 1
ATOM 737 O O . PHE A 1 88 ? 23.961 -8.924 -39.772 1.00 91.56 88 PHE A O 1
ATOM 744 N N . GLU A 1 89 ? 23.705 -8.807 -37.556 1.00 90.00 89 GLU A N 1
ATOM 745 C CA . GLU A 1 89 ? 25.114 -9.009 -37.212 1.00 90.00 89 GLU A CA 1
ATOM 746 C C . GLU A 1 89 ? 25.424 -10.452 -36.803 1.00 90.00 89 GLU A C 1
ATOM 748 O O . GLU A 1 89 ? 26.588 -10.847 -36.795 1.00 90.00 89 GLU A O 1
ATOM 753 N N . ARG A 1 90 ? 24.404 -11.248 -36.459 1.00 89.31 90 ARG A N 1
ATOM 754 C CA . ARG A 1 90 ? 24.581 -12.639 -36.017 1.00 89.31 90 ARG A CA 1
ATOM 755 C C . ARG A 1 90 ? 25.285 -13.520 -37.052 1.00 89.31 90 ARG A C 1
ATOM 757 O O . ARG A 1 90 ? 26.102 -14.354 -36.674 1.00 89.31 90 ARG A O 1
ATOM 764 N N . GLU A 1 91 ? 24.971 -13.360 -38.336 1.00 92.00 91 GLU A N 1
ATOM 765 C CA . GLU A 1 91 ? 25.615 -14.092 -39.430 1.00 92.00 91 GLU A CA 1
ATOM 766 C C . GLU A 1 91 ? 25.648 -13.229 -40.695 1.00 92.00 91 GLU A C 1
ATOM 768 O O . GLU A 1 91 ? 24.638 -12.643 -41.088 1.00 92.00 91 GLU A O 1
ATOM 773 N N . ALA A 1 92 ? 26.806 -13.159 -41.352 1.00 90.44 92 ALA A N 1
ATOM 774 C CA . ALA A 1 92 ? 26.979 -12.328 -42.536 1.00 90.44 92 ALA A CA 1
ATOM 775 C C . ALA A 1 92 ? 26.054 -12.779 -43.681 1.00 90.44 92 ALA A C 1
ATOM 777 O O . ALA A 1 92 ? 26.013 -13.953 -44.042 1.00 90.44 92 ALA A O 1
ATOM 778 N N . GLY A 1 93 ? 25.333 -11.827 -44.277 1.00 90.81 93 GLY A N 1
ATOM 779 C CA . GLY A 1 93 ? 24.431 -12.087 -45.403 1.00 90.81 93 GLY A CA 1
ATOM 780 C C . GLY A 1 93 ? 23.038 -12.591 -45.015 1.00 90.81 93 GLY A C 1
ATOM 781 O O . GLY A 1 93 ? 22.211 -12.778 -45.905 1.00 90.81 93 GLY A O 1
ATOM 782 N N . LYS A 1 94 ? 22.737 -12.749 -43.720 1.00 95.00 94 LYS A N 1
ATOM 783 C CA . LYS A 1 94 ? 21.413 -13.136 -43.216 1.00 95.00 94 LYS A CA 1
ATOM 784 C C . LYS A 1 94 ? 20.892 -12.128 -42.198 1.00 95.00 94 LYS A C 1
ATOM 786 O O . LYS A 1 94 ? 21.654 -11.386 -41.588 1.00 95.00 94 LYS A O 1
ATOM 791 N N . VAL A 1 95 ? 19.580 -12.124 -41.998 1.00 95.38 95 VAL A N 1
ATOM 792 C CA . VAL A 1 95 ? 18.932 -11.432 -40.879 1.00 95.38 95 VAL A CA 1
ATOM 793 C C . VAL A 1 95 ? 18.145 -12.436 -40.055 1.00 95.38 95 VAL A C 1
ATOM 795 O O . VAL A 1 95 ? 17.370 -13.205 -40.619 1.00 95.38 95 VAL A O 1
ATOM 798 N N . TYR A 1 96 ? 18.347 -12.430 -38.740 1.00 95.81 96 TYR A N 1
ATOM 799 C CA . TYR A 1 96 ? 17.561 -13.211 -37.788 1.00 95.81 96 TYR A CA 1
ATOM 800 C C . TYR A 1 96 ? 16.441 -12.341 -37.234 1.00 95.81 96 TYR A C 1
ATOM 802 O O . TYR A 1 96 ? 16.651 -11.185 -36.874 1.00 95.81 96 TYR A O 1
ATOM 810 N N . LEU A 1 97 ? 15.241 -12.900 -37.196 1.00 94.06 97 LEU A N 1
ATOM 811 C CA . LEU A 1 97 ? 14.007 -12.184 -36.940 1.00 94.06 97 LEU A CA 1
ATOM 812 C C . LEU A 1 97 ? 13.175 -12.944 -35.900 1.00 94.06 97 LEU A C 1
ATOM 814 O O . LEU A 1 97 ? 13.061 -14.172 -35.961 1.00 94.06 97 LEU A O 1
ATOM 818 N N . LYS A 1 98 ? 12.568 -12.210 -34.966 1.00 92.44 98 LYS A N 1
ATOM 819 C CA . LYS A 1 98 ? 11.658 -12.727 -33.932 1.00 92.44 98 LYS A CA 1
ATOM 820 C C . LYS A 1 98 ? 10.408 -11.845 -33.886 1.00 92.44 98 LYS A C 1
ATOM 822 O O . LYS A 1 98 ? 10.518 -10.623 -33.905 1.00 92.44 98 LYS A O 1
ATOM 827 N N . ALA A 1 99 ? 9.218 -12.444 -33.850 1.00 88.31 99 ALA A N 1
ATOM 828 C CA . ALA A 1 99 ? 7.942 -11.724 -33.843 1.00 88.31 99 ALA A CA 1
ATOM 829 C C . ALA A 1 99 ? 6.892 -12.433 -32.962 1.00 88.31 99 ALA A C 1
ATOM 831 O O . ALA A 1 99 ? 6.386 -13.489 -33.351 1.00 88.31 99 ALA A O 1
ATOM 832 N N . PRO A 1 100 ? 6.525 -11.876 -31.794 1.00 84.69 100 PRO A N 1
ATOM 833 C CA . PRO A 1 100 ? 5.467 -12.416 -30.947 1.00 84.69 100 PRO A CA 1
ATOM 834 C C . PRO A 1 100 ? 4.077 -12.054 -31.492 1.00 84.69 100 PRO A C 1
ATOM 836 O O . PRO A 1 100 ? 3.814 -10.916 -31.886 1.00 84.69 100 PRO A O 1
ATOM 839 N N . MET A 1 101 ? 3.136 -12.998 -31.474 1.00 79.50 101 MET A N 1
ATOM 840 C CA . MET A 1 101 ? 1.768 -12.790 -31.963 1.00 79.50 101 MET A CA 1
ATOM 841 C C . MET A 1 101 ? 0.750 -13.742 -31.326 1.00 79.50 101 MET A C 1
ATOM 843 O O . MET A 1 101 ? 1.102 -14.695 -30.641 1.00 79.50 101 MET A O 1
ATOM 847 N N . ILE A 1 102 ? -0.537 -13.477 -31.568 1.00 76.00 102 ILE A N 1
ATOM 848 C CA . ILE A 1 102 ? -1.617 -14.421 -31.264 1.00 76.00 102 ILE A CA 1
ATOM 849 C C . ILE A 1 102 ? -2.134 -14.964 -32.586 1.00 76.00 102 ILE A C 1
ATOM 851 O O . ILE A 1 102 ? -2.720 -14.225 -33.377 1.00 76.00 102 ILE A O 1
ATOM 855 N N . LEU A 1 103 ? -1.938 -16.259 -32.806 1.00 77.62 103 LEU A N 1
ATOM 856 C CA . LEU A 1 103 ? -2.386 -16.952 -34.005 1.00 77.62 103 LEU A CA 1
ATOM 857 C C . LEU A 1 103 ? -3.486 -17.935 -33.610 1.00 77.62 103 LEU A C 1
ATOM 859 O O . LEU A 1 103 ? -3.290 -18.758 -32.725 1.00 77.62 103 LEU A O 1
ATOM 863 N N . ASN A 1 104 ? -4.677 -17.820 -34.204 1.00 76.62 104 ASN A N 1
ATOM 864 C CA . ASN A 1 104 ? -5.832 -18.690 -33.919 1.00 76.62 104 ASN A CA 1
ATOM 865 C C . ASN A 1 104 ? -6.153 -18.879 -32.415 1.00 76.62 104 ASN A C 1
ATOM 867 O O . ASN A 1 104 ? -6.641 -19.935 -31.999 1.00 76.62 104 ASN A O 1
ATOM 871 N N . GLY A 1 105 ? -5.899 -17.851 -31.600 1.00 65.19 105 GLY A N 1
ATOM 872 C CA . GLY A 1 105 ? -6.132 -17.870 -30.153 1.00 65.19 105 GLY A CA 1
ATOM 873 C C . GLY A 1 105 ? -5.022 -18.520 -29.319 1.00 65.19 105 GLY A C 1
ATOM 874 O O . GLY A 1 105 ? -5.271 -18.822 -28.156 1.00 65.19 105 GLY A O 1
ATOM 875 N N . VAL A 1 106 ? -3.831 -18.732 -29.885 1.00 77.25 106 VAL A N 1
ATOM 876 C CA . VAL A 1 106 ? -2.636 -19.248 -29.200 1.00 77.25 106 VAL A CA 1
ATOM 877 C C . VAL A 1 106 ? -1.530 -18.193 -29.246 1.00 77.25 106 VAL A C 1
ATOM 879 O O . VAL A 1 106 ? -1.253 -17.636 -30.311 1.00 77.25 106 VAL A O 1
ATOM 882 N N . CYS A 1 107 ? -0.908 -17.910 -28.102 1.00 85.25 107 CYS A N 1
ATOM 883 C CA . CYS A 1 107 ? 0.281 -17.068 -28.011 1.00 85.25 107 CYS A CA 1
ATOM 884 C C . CYS A 1 107 ? 1.489 -17.819 -28.583 1.00 85.25 107 CYS A C 1
ATOM 886 O O . CYS A 1 107 ? 1.857 -18.888 -28.097 1.00 85.25 107 CYS A O 1
ATOM 888 N N . VAL A 1 108 ? 2.081 -17.272 -29.642 1.00 86.75 108 VAL A N 1
ATOM 889 C CA . VAL A 1 108 ? 3.222 -17.872 -30.339 1.00 86.75 108 VAL A CA 1
ATOM 890 C C . VAL A 1 108 ? 4.281 -16.822 -30.643 1.00 86.75 108 VAL A C 1
ATOM 892 O O . VAL A 1 108 ? 3.975 -15.645 -30.851 1.00 86.75 108 VAL A O 1
ATOM 895 N N . ILE A 1 109 ? 5.528 -17.265 -30.736 1.00 91.94 109 ILE A N 1
ATOM 896 C CA . ILE A 1 109 ? 6.648 -16.472 -31.226 1.00 91.94 109 ILE A CA 1
ATOM 897 C C . ILE A 1 109 ? 7.067 -17.048 -32.570 1.00 91.94 109 ILE A C 1
ATOM 899 O O . ILE A 1 109 ? 7.491 -18.195 -32.665 1.00 91.94 109 ILE A O 1
ATOM 903 N N . TRP A 1 110 ? 6.970 -16.249 -33.625 1.00 93.25 110 TRP A N 1
ATOM 904 C CA . TRP A 1 110 ? 7.601 -16.584 -34.891 1.00 93.25 110 TRP A CA 1
ATOM 905 C C . TRP A 1 110 ? 9.099 -16.289 -34.795 1.00 93.25 110 TRP A C 1
ATOM 907 O O . TRP A 1 110 ? 9.485 -15.199 -34.366 1.00 93.25 110 TRP A O 1
ATOM 917 N N . LYS A 1 111 ? 9.941 -17.242 -35.193 1.00 94.81 111 LYS A N 1
ATOM 918 C CA . LYS A 1 111 ? 11.394 -17.073 -35.292 1.00 94.81 111 LYS A CA 1
ATOM 919 C C . LYS A 1 111 ? 11.874 -17.566 -36.644 1.00 94.81 111 LYS A C 1
ATOM 921 O O . LYS A 1 111 ? 11.384 -18.567 -37.157 1.00 94.81 111 LYS A O 1
ATOM 926 N N . GLY A 1 112 ? 12.864 -16.897 -37.210 1.00 95.62 112 GLY A N 1
ATOM 927 C CA . GLY A 1 112 ? 13.483 -17.363 -38.440 1.00 95.62 112 GLY A CA 1
ATOM 928 C C . GLY A 1 112 ? 14.643 -16.498 -38.878 1.00 95.62 112 GLY A C 1
ATOM 929 O O . GLY A 1 112 ? 14.920 -15.454 -38.292 1.00 95.62 112 GLY A O 1
ATOM 930 N N . TRP A 1 113 ? 15.315 -16.935 -39.931 1.00 96.62 113 TRP A N 1
ATOM 931 C CA . TRP A 1 113 ? 16.331 -16.153 -40.612 1.00 96.62 113 TRP A CA 1
ATOM 932 C C . TRP A 1 113 ? 16.061 -16.118 -42.110 1.00 96.62 113 TRP A C 1
ATOM 934 O O . TRP A 1 113 ? 15.530 -17.071 -42.678 1.00 96.62 113 TRP A O 1
ATOM 944 N N . ILE A 1 114 ? 16.429 -15.011 -42.752 1.00 96.69 114 ILE A N 1
ATOM 945 C CA . ILE A 1 114 ? 16.306 -14.830 -44.202 1.00 96.69 114 ILE A CA 1
ATOM 946 C C . ILE A 1 114 ? 17.650 -14.404 -44.778 1.00 96.69 114 ILE A C 1
ATOM 948 O O . ILE A 1 114 ? 18.302 -13.498 -44.256 1.00 96.69 114 ILE A O 1
ATOM 952 N N . ASP A 1 115 ? 18.042 -15.049 -45.872 1.00 96.69 115 ASP A N 1
ATOM 953 C CA . ASP A 1 115 ? 19.175 -14.658 -46.699 1.00 96.69 115 ASP A CA 1
ATOM 954 C C . ASP A 1 115 ? 18.862 -13.342 -47.427 1.00 96.69 115 ASP A C 1
ATOM 956 O O . ASP A 1 115 ? 17.864 -13.215 -48.144 1.00 96.69 115 ASP A O 1
ATOM 960 N N . LEU A 1 116 ? 19.716 -12.339 -47.234 1.00 94.56 116 LEU A N 1
ATOM 961 C CA . LEU A 1 116 ? 19.506 -10.987 -47.752 1.00 94.56 116 LEU A CA 1
ATOM 962 C C . LEU A 1 116 ? 19.625 -10.904 -49.275 1.00 94.56 116 LEU A C 1
ATOM 964 O O . LEU A 1 116 ? 19.117 -9.950 -49.866 1.00 94.56 116 LEU A O 1
ATOM 968 N N . GLN A 1 117 ? 20.289 -11.874 -49.908 1.00 92.94 117 GLN A N 1
ATOM 969 C CA . GLN A 1 117 ? 20.415 -11.941 -51.356 1.00 92.94 117 GLN A CA 1
ATOM 970 C C . GLN A 1 117 ? 19.275 -12.745 -51.968 1.00 92.94 117 GLN A C 1
ATOM 972 O O . GLN A 1 117 ? 18.667 -12.290 -52.931 1.00 92.94 117 GLN A O 1
ATOM 977 N N . ARG A 1 118 ? 18.955 -13.923 -51.438 1.00 94.62 118 ARG A N 1
ATOM 978 C CA . ARG A 1 118 ? 17.951 -14.821 -52.026 1.00 94.62 118 ARG A CA 1
ATOM 979 C C . ARG A 1 118 ? 16.517 -14.514 -51.595 1.00 94.62 118 ARG A C 1
ATOM 981 O O . ARG A 1 118 ? 15.584 -14.866 -52.316 1.00 94.62 118 ARG A O 1
ATOM 988 N N . LEU A 1 119 ? 16.337 -13.815 -50.473 1.00 95.31 119 LEU A N 1
ATOM 989 C CA . LEU A 1 119 ? 15.040 -13.499 -49.860 1.00 95.31 119 LEU A CA 1
ATOM 990 C C . LEU A 1 119 ? 14.218 -14.745 -49.481 1.00 95.31 119 LEU A C 1
ATOM 992 O O . LEU A 1 119 ? 12.982 -14.715 -49.440 1.00 95.31 119 LEU A O 1
ATOM 996 N N . ASP A 1 120 ? 14.922 -15.835 -49.188 1.00 95.69 120 ASP A N 1
ATOM 997 C CA . ASP A 1 120 ? 14.412 -17.082 -48.636 1.00 95.69 120 ASP A CA 1
ATOM 998 C C . ASP A 1 120 ? 15.236 -17.504 -47.410 1.00 95.69 120 ASP A C 1
ATOM 1000 O O . ASP A 1 120 ? 16.278 -16.921 -47.107 1.00 95.69 120 ASP A O 1
ATOM 1004 N N . GLY A 1 121 ? 14.734 -18.469 -46.648 1.00 96.12 121 GLY A N 1
ATOM 1005 C CA . GLY A 1 121 ? 15.419 -18.953 -45.456 1.00 96.12 121 GLY A CA 1
ATOM 1006 C C . GLY A 1 121 ? 14.598 -19.977 -44.692 1.00 96.12 121 GLY A C 1
ATOM 1007 O O . GLY A 1 121 ? 13.744 -20.647 -45.276 1.00 96.12 121 GLY A O 1
ATOM 1008 N N . MET A 1 122 ? 14.844 -20.077 -43.387 1.00 96.19 122 MET A N 1
ATOM 1009 C CA . MET A 1 122 ? 14.159 -21.019 -42.500 1.00 96.19 122 MET A CA 1
ATOM 1010 C C . MET A 1 122 ? 13.475 -20.283 -41.353 1.00 96.19 122 MET A C 1
ATOM 1012 O O . MET A 1 122 ? 14.028 -19.337 -40.792 1.00 96.19 122 MET A O 1
ATOM 1016 N N . GLY A 1 123 ? 12.280 -20.731 -40.984 1.00 95.31 123 GLY A N 1
ATOM 1017 C CA . GLY A 1 123 ? 11.567 -20.223 -39.820 1.00 95.31 123 GLY A CA 1
ATOM 1018 C C . GLY A 1 123 ? 10.661 -21.267 -39.193 1.00 95.31 123 GLY A C 1
ATOM 1019 O O . GLY A 1 123 ? 10.399 -22.316 -39.779 1.00 95.31 123 GLY A O 1
ATOM 1020 N N . CYS A 1 124 ? 10.183 -20.970 -37.997 1.00 94.94 124 CYS A N 1
ATOM 1021 C CA . CYS A 1 124 ? 9.268 -21.798 -37.230 1.00 94.94 124 CYS A CA 1
ATOM 1022 C C . CYS A 1 124 ? 8.400 -20.932 -36.305 1.00 94.94 124 CYS A C 1
ATOM 1024 O O . CYS A 1 124 ? 8.626 -19.731 -36.123 1.00 94.94 124 CYS A O 1
ATOM 1026 N N . LEU A 1 125 ? 7.375 -21.557 -35.735 1.00 93.25 125 LEU A N 1
ATOM 1027 C CA . LEU A 1 125 ? 6.609 -21.035 -34.612 1.00 93.25 125 LEU A CA 1
ATOM 1028 C C . LEU A 1 125 ? 7.049 -21.735 -33.327 1.00 93.25 125 LEU A C 1
ATOM 1030 O O . LEU A 1 125 ? 7.136 -22.956 -33.274 1.00 93.25 125 LEU A O 1
ATOM 1034 N N . GLU A 1 126 ? 7.248 -20.972 -32.268 1.00 93.31 126 GLU A N 1
ATOM 1035 C CA . GLU A 1 126 ? 7.442 -21.484 -30.916 1.00 93.31 126 GLU A CA 1
ATOM 1036 C C . GLU A 1 126 ? 6.250 -21.088 -30.046 1.00 93.31 126 GLU A C 1
ATOM 1038 O O . GLU A 1 126 ? 5.635 -20.038 -30.255 1.00 93.31 126 GLU A O 1
ATOM 1043 N N . PHE A 1 127 ? 5.908 -21.935 -29.078 1.00 89.56 127 PHE A N 1
ATOM 1044 C CA . PHE A 1 127 ? 4.885 -21.606 -28.095 1.00 89.56 127 PHE A CA 1
ATOM 1045 C C . PHE A 1 127 ? 5.417 -20.538 -27.137 1.00 89.56 127 PHE A C 1
ATOM 1047 O O . PHE A 1 127 ? 6.507 -20.684 -26.589 1.00 89.56 127 PHE A O 1
ATOM 1054 N N . ASP A 1 128 ? 4.651 -19.467 -26.944 1.00 85.69 128 ASP A N 1
ATOM 1055 C CA . ASP A 1 128 ? 4.998 -18.398 -26.009 1.00 85.69 128 ASP A CA 1
ATOM 1056 C C . ASP A 1 128 ? 4.443 -18.752 -24.622 1.00 85.69 128 ASP A C 1
ATOM 1058 O O . ASP A 1 128 ? 3.362 -18.299 -24.242 1.00 85.69 128 ASP A O 1
ATOM 1062 N N . GLU A 1 129 ? 5.136 -19.654 -23.917 1.00 78.50 129 GLU A N 1
ATOM 1063 C CA . GLU A 1 129 ? 4.675 -20.217 -22.640 1.00 78.50 129 GLU A CA 1
ATOM 1064 C C . GLU A 1 129 ? 4.468 -19.126 -21.581 1.00 78.50 129 GLU A C 1
ATOM 1066 O O . GLU A 1 129 ? 3.420 -19.092 -20.942 1.00 78.50 129 GLU A O 1
ATOM 1071 N N . GLU A 1 130 ? 5.390 -18.168 -21.485 1.00 69.56 130 GLU A N 1
ATOM 1072 C CA . GLU A 1 130 ? 5.319 -17.048 -20.538 1.00 69.56 130 GLU A CA 1
ATOM 1073 C C . GLU A 1 130 ? 4.098 -16.150 -20.802 1.00 69.56 130 GLU A C 1
ATOM 1075 O O . GLU A 1 130 ? 3.331 -15.823 -19.893 1.00 69.56 130 GLU A O 1
ATOM 1080 N N . ARG A 1 131 ? 3.847 -15.787 -22.067 1.00 70.88 131 ARG A N 1
ATOM 1081 C CA . ARG A 1 131 ? 2.688 -14.964 -22.443 1.00 70.88 131 ARG A CA 1
ATOM 1082 C C . ARG A 1 131 ? 1.368 -15.721 -22.316 1.00 70.88 131 ARG A C 1
ATOM 1084 O O . ARG A 1 131 ? 0.346 -15.121 -21.967 1.00 70.88 131 ARG A O 1
ATOM 1091 N N . ALA A 1 132 ? 1.367 -17.012 -22.639 1.00 70.75 132 ALA A N 1
ATOM 1092 C CA . ALA A 1 132 ? 0.197 -17.862 -22.487 1.00 70.75 132 ALA A CA 1
ATOM 1093 C C . ALA A 1 132 ? -0.189 -17.997 -21.006 1.00 70.75 132 ALA A C 1
ATOM 1095 O O . ALA A 1 132 ? -1.358 -17.776 -20.680 1.00 70.75 132 ALA A O 1
ATOM 1096 N N . GLN A 1 133 ? 0.794 -18.232 -20.129 1.00 65.62 133 GLN A N 1
ATOM 1097 C CA . GLN A 1 133 ? 0.619 -18.284 -18.676 1.00 65.62 133 GLN A CA 1
ATOM 1098 C C . GLN A 1 133 ? 0.108 -16.956 -18.114 1.00 65.62 133 GLN A C 1
ATOM 1100 O O . GLN A 1 133 ? -0.849 -16.920 -17.345 1.00 65.62 133 GLN A O 1
ATOM 1105 N N . LEU A 1 134 ? 0.663 -15.833 -18.562 1.00 64.38 134 LEU A N 1
ATOM 1106 C CA . LEU A 1 134 ? 0.221 -14.512 -18.125 1.00 64.38 134 LEU A CA 1
ATOM 1107 C C . LEU A 1 134 ? -1.268 -14.243 -18.435 1.00 64.38 134 LEU A C 1
ATOM 1109 O O . LEU A 1 134 ? -1.994 -13.691 -17.606 1.00 64.38 134 LEU A O 1
ATOM 1113 N N . LEU A 1 135 ? -1.732 -14.624 -19.631 1.00 60.25 135 LEU A N 1
ATOM 1114 C CA . LEU A 1 135 ? -3.089 -14.338 -20.117 1.00 60.25 135 LEU A CA 1
ATOM 1115 C C . LEU A 1 135 ? -4.155 -15.339 -19.646 1.00 60.25 135 LEU A C 1
ATOM 1117 O O . LEU A 1 135 ? -5.326 -14.958 -19.574 1.00 60.25 135 LEU A O 1
ATOM 1121 N N . GLN A 1 136 ? -3.787 -16.589 -19.356 1.00 61.25 136 GLN A N 1
ATOM 1122 C CA . GLN A 1 136 ? -4.726 -17.636 -18.928 1.00 61.25 136 GLN A CA 1
ATOM 1123 C C . GLN A 1 136 ? -4.506 -18.145 -17.513 1.00 61.25 136 GLN A C 1
ATOM 1125 O O . GLN A 1 136 ? -5.487 -18.313 -16.788 1.00 61.25 136 GLN A O 1
ATOM 1130 N N . ASP A 1 137 ? -3.254 -18.330 -17.111 1.00 62.97 137 ASP A N 1
ATOM 1131 C CA . ASP A 1 137 ? -2.904 -19.041 -15.882 1.00 62.97 137 ASP A CA 1
ATOM 1132 C C . ASP A 1 137 ? -2.680 -18.103 -14.686 1.00 62.97 137 ASP A C 1
ATOM 1134 O O . ASP A 1 137 ? -2.703 -18.559 -13.547 1.00 62.97 137 ASP A O 1
ATOM 1138 N N . CYS A 1 138 ? -2.531 -16.791 -14.906 1.00 69.94 138 CYS A N 1
ATOM 1139 C CA . CYS A 1 138 ? -2.384 -15.824 -13.813 1.00 69.94 138 CYS A CA 1
ATOM 1140 C C . CYS A 1 138 ? -3.700 -15.106 -13.470 1.00 69.94 138 CYS A C 1
ATOM 1142 O O . CYS A 1 138 ? -4.217 -15.236 -12.367 1.00 69.94 138 CYS A O 1
ATOM 1144 N N . LEU A 1 139 ? -4.309 -14.378 -14.416 1.00 76.38 139 LEU A N 1
ATOM 1145 C CA . LEU A 1 139 ? -5.401 -13.439 -14.098 1.00 76.38 139 LEU A CA 1
ATOM 1146 C C . LEU A 1 139 ? -6.623 -14.085 -13.423 1.00 76.38 139 LEU A C 1
ATOM 1148 O O . LEU A 1 139 ? -7.070 -13.622 -12.371 1.00 76.38 139 LEU A O 1
ATOM 1152 N N . LEU A 1 140 ? -7.200 -15.115 -14.051 1.00 79.19 140 LEU A N 1
ATOM 1153 C CA . LEU A 1 140 ? -8.419 -15.753 -13.551 1.00 79.19 140 LEU A CA 1
ATOM 1154 C C . LEU A 1 140 ? -8.140 -16.613 -12.307 1.00 79.19 140 LEU A C 1
ATOM 1156 O O . LEU A 1 140 ? -8.874 -16.438 -11.332 1.00 79.19 140 LEU A O 1
ATOM 1160 N N . PRO A 1 141 ? -7.089 -17.458 -12.274 1.00 79.62 141 PRO A N 1
ATOM 1161 C CA . PRO A 1 141 ? -6.754 -18.229 -11.080 1.00 79.62 141 PRO A CA 1
ATOM 1162 C C . PRO A 1 141 ? -6.409 -17.350 -9.879 1.00 79.62 141 PRO A C 1
ATOM 1164 O O . PRO A 1 141 ? -6.944 -17.589 -8.803 1.00 79.62 141 PRO A O 1
ATOM 1167 N N . THR A 1 142 ? -5.618 -16.283 -10.044 1.00 80.62 142 THR A N 1
ATOM 1168 C CA . THR A 1 142 ? -5.293 -15.360 -8.943 1.00 80.62 142 THR A CA 1
ATOM 1169 C C . THR A 1 142 ? -6.543 -14.664 -8.399 1.00 80.62 142 THR A C 1
ATOM 1171 O O . THR A 1 142 ? -6.718 -14.565 -7.184 1.00 80.62 142 THR A O 1
ATOM 1174 N N . ALA A 1 143 ? -7.455 -14.214 -9.269 1.00 85.19 143 ALA A N 1
ATOM 1175 C CA . ALA A 1 143 ? -8.707 -13.602 -8.825 1.00 85.19 143 ALA A CA 1
ATOM 1176 C C . ALA A 1 143 ? -9.633 -14.608 -8.116 1.00 85.19 143 ALA A C 1
ATOM 1178 O O . ALA A 1 143 ? -10.243 -14.267 -7.101 1.00 85.19 143 ALA A O 1
ATOM 1179 N N . GLN A 1 144 ? -9.730 -15.839 -8.630 1.00 83.88 144 GLN A N 1
ATOM 1180 C CA . GLN A 1 144 ? -10.511 -16.917 -8.017 1.00 83.88 144 GLN A CA 1
ATOM 1181 C C . GLN A 1 144 ? -9.937 -17.319 -6.659 1.00 83.88 144 GLN A C 1
ATOM 1183 O O . GLN A 1 144 ? -10.663 -17.277 -5.675 1.00 83.88 144 GLN A O 1
ATOM 1188 N N . GLN A 1 145 ? -8.632 -17.583 -6.574 1.00 78.19 145 GLN A N 1
ATOM 1189 C CA . GLN A 1 145 ? -7.941 -17.890 -5.320 1.00 78.19 145 GLN A CA 1
ATOM 1190 C C . GLN A 1 145 ? -8.115 -16.773 -4.287 1.00 78.19 145 GLN A C 1
ATOM 1192 O O . GLN A 1 145 ? -8.422 -17.045 -3.127 1.00 78.19 145 GLN A O 1
ATOM 1197 N N . GLY A 1 146 ? -7.980 -15.510 -4.708 1.00 82.69 146 GLY A N 1
ATOM 1198 C CA . GLY A 1 146 ? -8.207 -14.360 -3.838 1.00 82.69 146 GLY A CA 1
ATOM 1199 C C . GLY A 1 146 ? -9.626 -14.332 -3.264 1.00 82.69 146 GLY A C 1
ATOM 1200 O O . GLY A 1 146 ? -9.795 -14.082 -2.073 1.00 82.69 146 GLY A O 1
ATOM 1201 N N . LEU A 1 147 ? -10.645 -14.632 -4.078 1.00 88.44 147 LEU A N 1
ATOM 1202 C CA . LEU A 1 147 ? -12.038 -14.736 -3.631 1.00 88.44 147 LEU A CA 1
ATOM 1203 C C . LEU A 1 147 ? -12.281 -15.955 -2.731 1.00 88.44 147 LEU A C 1
ATOM 1205 O O . LEU A 1 147 ? -12.937 -15.820 -1.696 1.00 88.44 147 LEU A O 1
ATOM 1209 N N . ASP A 1 148 ? -11.727 -17.112 -3.088 1.00 86.56 148 ASP A N 1
ATOM 1210 C CA . ASP A 1 148 ? -11.859 -18.369 -2.346 1.00 86.56 148 ASP A CA 1
ATOM 1211 C C . ASP A 1 148 ? -11.271 -18.266 -0.931 1.00 86.56 148 ASP A C 1
ATOM 1213 O O . ASP A 1 148 ? -11.791 -18.872 0.007 1.00 86.56 148 ASP A O 1
ATOM 1217 N N . GLN A 1 149 ? -10.243 -17.438 -0.739 1.00 83.75 149 GLN A N 1
ATOM 1218 C CA . GLN A 1 149 ? -9.663 -17.182 0.580 1.00 83.75 149 GLN A CA 1
ATOM 1219 C C . GLN A 1 149 ? -10.497 -16.227 1.451 1.00 83.75 149 GLN A C 1
ATOM 1221 O O . GLN A 1 149 ? -10.421 -16.296 2.677 1.00 83.75 149 GLN A O 1
ATOM 1226 N N . ILE A 1 150 ? -11.290 -15.321 0.865 1.00 91.12 150 ILE A N 1
ATOM 1227 C CA . ILE A 1 150 ? -11.954 -14.235 1.619 1.00 91.12 150 ILE A CA 1
ATOM 1228 C C . ILE A 1 150 ? -13.478 -14.355 1.697 1.00 91.12 150 ILE A C 1
ATOM 1230 O O . ILE A 1 150 ? -14.093 -13.668 2.519 1.00 91.12 150 ILE A O 1
ATOM 1234 N N . TRP A 1 151 ? -14.119 -15.188 0.868 1.00 93.00 151 TRP A N 1
ATOM 1235 C CA . TRP A 1 151 ? -15.585 -15.231 0.768 1.00 93.00 151 TRP A CA 1
ATOM 1236 C C . TRP A 1 151 ? -16.253 -15.532 2.112 1.00 93.00 151 TRP A C 1
ATOM 1238 O O . TRP A 1 151 ? -17.283 -14.933 2.430 1.00 93.00 151 TRP A O 1
ATOM 1248 N N . LEU A 1 152 ? -15.654 -16.408 2.928 1.00 94.25 152 LEU A N 1
ATOM 1249 C CA . LEU A 1 152 ? -16.206 -16.778 4.226 1.00 94.25 152 LEU A CA 1
ATOM 1250 C C . LEU A 1 152 ? -16.197 -15.581 5.183 1.00 94.25 152 LEU A C 1
ATOM 1252 O O . LEU A 1 152 ? -17.197 -15.318 5.850 1.00 94.25 152 LEU A O 1
ATOM 1256 N N . LEU A 1 153 ? -15.118 -14.791 5.192 1.00 94.44 153 LEU A N 1
ATOM 1257 C CA . LEU A 1 153 ? -15.037 -13.560 5.983 1.00 94.44 153 LEU A CA 1
ATOM 1258 C C . LEU A 1 153 ? -16.108 -12.549 5.557 1.00 94.44 153 LEU A C 1
ATOM 1260 O O . LEU A 1 153 ? -16.775 -11.962 6.414 1.00 94.44 153 LEU A O 1
ATOM 1264 N N . LEU A 1 154 ? -16.307 -12.370 4.247 1.00 95.88 154 LEU A N 1
ATOM 1265 C CA . LEU A 1 154 ? -17.353 -11.495 3.710 1.00 95.88 154 LEU A CA 1
ATOM 1266 C C . LEU A 1 154 ? -18.750 -11.980 4.126 1.00 95.88 154 LEU A C 1
ATOM 1268 O O . LEU A 1 154 ? -19.573 -11.178 4.575 1.00 95.88 154 LEU A O 1
ATOM 1272 N N . ALA A 1 155 ? -19.000 -13.289 4.052 1.00 96.00 155 ALA A N 1
ATOM 1273 C CA . ALA A 1 155 ? -20.264 -13.891 4.458 1.00 96.00 155 ALA A CA 1
ATOM 1274 C C . ALA A 1 155 ? -20.559 -13.660 5.948 1.00 96.00 155 ALA A C 1
ATOM 1276 O O . ALA A 1 155 ? -21.671 -13.259 6.290 1.00 96.00 155 ALA A O 1
ATOM 1277 N N . ILE A 1 156 ? -19.569 -13.830 6.833 1.00 95.25 156 ILE A N 1
ATOM 1278 C CA . ILE A 1 156 ? -19.746 -13.578 8.272 1.00 95.25 156 ILE A CA 1
ATOM 1279 C C . ILE A 1 156 ? -19.984 -12.087 8.534 1.00 95.25 156 ILE A C 1
ATOM 1281 O O . ILE A 1 156 ? -20.881 -11.742 9.302 1.00 95.25 156 ILE A O 1
ATOM 1285 N N . CYS A 1 157 ? -19.238 -11.187 7.879 1.00 95.19 157 CYS A N 1
ATOM 1286 C CA . CYS A 1 157 ? -19.448 -9.741 8.015 1.00 95.19 157 CYS A CA 1
ATOM 1287 C C . CYS A 1 157 ? -20.883 -9.349 7.639 1.00 95.19 157 CYS A C 1
ATOM 1289 O O . CYS A 1 157 ? -21.545 -8.619 8.382 1.00 95.19 157 CYS A O 1
ATOM 1291 N N . LEU A 1 158 ? -21.379 -9.875 6.515 1.00 95.12 158 LEU A N 1
ATOM 1292 C CA . LEU A 1 158 ? -22.746 -9.651 6.059 1.00 95.12 158 LEU A CA 1
ATOM 1293 C C . LEU A 1 158 ? -23.771 -10.260 7.026 1.00 95.12 158 LEU A C 1
ATOM 1295 O O . LEU A 1 158 ? -24.729 -9.585 7.396 1.00 95.12 158 LEU A O 1
ATOM 1299 N N . ALA A 1 159 ? -23.562 -11.498 7.479 1.00 94.25 159 ALA A N 1
ATOM 1300 C CA . ALA A 1 159 ? -24.453 -12.172 8.421 1.00 94.25 159 ALA A CA 1
ATOM 1301 C C . ALA A 1 159 ? -24.568 -11.399 9.745 1.00 94.25 159 ALA A C 1
ATOM 1303 O O . ALA A 1 159 ? -25.676 -11.102 10.191 1.00 94.25 159 ALA A O 1
ATOM 1304 N N . CYS A 1 160 ? -23.441 -10.985 10.332 1.00 91.88 160 CYS A N 1
ATOM 1305 C CA . CYS A 1 160 ? -23.413 -10.132 11.520 1.00 91.88 160 CYS A CA 1
ATOM 1306 C C . CYS A 1 160 ? -24.163 -8.812 11.287 1.00 91.88 160 CYS A C 1
ATOM 1308 O O . CYS A 1 160 ? -24.976 -8.405 12.121 1.00 91.88 160 CYS A O 1
ATOM 1310 N N . ARG A 1 161 ? -23.959 -8.169 10.130 1.00 91.31 161 ARG A N 1
ATOM 1311 C CA . ARG A 1 161 ? -24.647 -6.919 9.790 1.00 91.31 161 ARG A CA 1
ATOM 1312 C C . ARG A 1 161 ? -26.162 -7.101 9.683 1.00 91.31 161 ARG A C 1
ATOM 1314 O O . ARG A 1 161 ? -26.905 -6.256 10.185 1.00 91.31 161 ARG A O 1
ATOM 1321 N N . LEU A 1 162 ? -26.625 -8.187 9.064 1.00 91.75 162 LEU A N 1
ATOM 1322 C CA . LEU A 1 162 ? -28.048 -8.519 8.953 1.00 91.75 162 LEU A CA 1
ATOM 1323 C C . LEU A 1 162 ? -28.664 -8.833 10.323 1.00 91.75 162 LEU A C 1
ATOM 1325 O O . LEU A 1 162 ? -29.760 -8.359 10.615 1.00 91.75 162 LEU A O 1
ATOM 1329 N N . LEU A 1 163 ? -27.943 -9.536 11.202 1.00 90.25 163 LEU A N 1
ATOM 1330 C CA . LEU A 1 163 ? -28.396 -9.811 12.569 1.00 90.25 163 LEU A CA 1
ATOM 1331 C C . LEU A 1 163 ? -28.642 -8.523 13.370 1.00 90.25 163 LEU A C 1
ATOM 1333 O O . LEU A 1 163 ? -29.648 -8.418 14.073 1.00 90.25 163 LEU A O 1
ATOM 1337 N N . TRP A 1 164 ? -27.793 -7.497 13.239 1.00 88.00 164 TRP A N 1
ATOM 1338 C CA . TRP A 1 164 ? -27.984 -6.231 13.972 1.00 88.00 164 TRP A CA 1
ATOM 1339 C C . TRP A 1 164 ? -29.198 -5.423 13.510 1.00 88.00 164 TRP A C 1
ATOM 1341 O O . TRP A 1 164 ? -29.647 -4.540 14.248 1.00 88.00 164 TRP A O 1
ATOM 1351 N N . ARG A 1 165 ? -29.757 -5.739 12.334 1.00 88.56 165 ARG A N 1
ATOM 1352 C CA . ARG A 1 165 ? -30.997 -5.138 11.820 1.00 88.56 165 ARG A CA 1
ATOM 1353 C C . ARG A 1 165 ? -32.253 -5.689 12.487 1.00 88.56 165 ARG A C 1
ATOM 1355 O O . ARG A 1 165 ? -33.274 -5.014 12.449 1.00 88.56 165 ARG A O 1
ATOM 1362 N N . LEU A 1 166 ? -32.180 -6.849 13.138 1.00 87.19 166 LEU A N 1
ATOM 1363 C CA . LEU A 1 166 ? -33.330 -7.513 13.766 1.00 87.19 166 LEU A CA 1
ATOM 1364 C C . LEU A 1 166 ? -33.760 -6.884 15.108 1.00 87.19 166 LEU A C 1
ATOM 1366 O O . LEU A 1 166 ? -34.513 -7.494 15.858 1.00 87.19 166 LEU A O 1
ATOM 1370 N N . GLY A 1 167 ? -33.274 -5.682 15.446 1.00 81.56 167 GLY A N 1
ATOM 1371 C CA . GLY A 1 167 ? -33.658 -4.983 16.680 1.00 81.56 167 GLY A CA 1
ATOM 1372 C C . GLY A 1 167 ? -33.181 -5.662 17.971 1.00 81.56 167 GLY A C 1
ATOM 1373 O O . GLY A 1 167 ? -33.768 -5.447 19.026 1.00 81.56 167 GLY A O 1
ATOM 1374 N N . LEU A 1 168 ? -32.130 -6.486 17.900 1.00 86.69 168 LEU A N 1
ATOM 1375 C CA . LEU A 1 168 ? -31.614 -7.237 19.049 1.00 86.69 168 LEU A CA 1
ATOM 1376 C C . LEU A 1 168 ? -31.093 -6.314 20.176 1.00 86.69 168 LEU A C 1
ATOM 1378 O O . LEU A 1 168 ? -30.531 -5.252 19.885 1.00 86.69 168 LEU A O 1
ATOM 1382 N N . PRO A 1 169 ? -31.184 -6.735 21.454 1.00 90.44 169 PRO A N 1
ATOM 1383 C CA . PRO A 1 169 ? -30.517 -6.071 22.574 1.00 90.44 169 PRO A CA 1
ATOM 1384 C C . PRO A 1 169 ? -29.011 -5.881 22.342 1.00 90.44 169 PRO A C 1
ATOM 1386 O O . PRO A 1 169 ? -28.357 -6.752 21.764 1.00 90.44 169 PRO A O 1
ATOM 1389 N N . SER A 1 170 ? -28.434 -4.787 22.860 1.00 88.75 170 SER A N 1
ATOM 1390 C CA . SER A 1 170 ? -27.014 -4.433 22.642 1.00 88.75 170 SER A CA 1
ATOM 1391 C C . SER A 1 170 ? -26.050 -5.566 23.005 1.00 88.75 170 SER A C 1
ATOM 1393 O O . SER A 1 170 ? -25.130 -5.865 22.248 1.00 88.75 170 SER A O 1
ATOM 1395 N N . TYR A 1 171 ? -26.308 -6.268 24.114 1.00 89.50 171 TYR A N 1
ATOM 1396 C CA . TYR A 1 171 ? -25.502 -7.411 24.549 1.00 89.50 171 TYR A CA 1
ATOM 1397 C C . TYR A 1 171 ? -25.420 -8.522 23.490 1.00 89.50 171 TYR A C 1
ATOM 1399 O O . TYR A 1 171 ? -24.329 -9.006 23.199 1.00 89.50 171 TYR A O 1
ATOM 1407 N N . LEU A 1 172 ? -26.544 -8.885 22.855 1.00 91.25 172 LEU A N 1
ATOM 1408 C CA . LEU A 1 172 ? -26.561 -9.911 21.803 1.00 91.25 172 LEU A CA 1
ATOM 1409 C C . LEU A 1 172 ? -25.823 -9.451 20.546 1.00 91.25 172 LEU A C 1
ATOM 1411 O O . LEU A 1 172 ? -25.190 -10.261 19.869 1.00 91.25 172 LEU A O 1
ATOM 1415 N N . LYS A 1 173 ? -25.850 -8.150 20.248 1.00 92.12 173 LYS A N 1
ATOM 1416 C CA . LYS A 1 173 ? -25.084 -7.605 19.128 1.00 92.12 173 LYS A CA 1
ATOM 1417 C C . LYS A 1 173 ? -23.577 -7.698 19.389 1.00 92.12 173 LYS A C 1
ATOM 1419 O O . LYS A 1 173 ? -22.860 -8.209 18.532 1.00 92.12 173 LYS A O 1
ATOM 1424 N N . HIS A 1 174 ? -23.107 -7.336 20.585 1.00 94.06 174 HIS A N 1
ATOM 1425 C CA . HIS A 1 174 ? -21.710 -7.562 20.982 1.00 94.06 174 HIS A CA 1
ATOM 1426 C C . HIS A 1 174 ? -21.354 -9.059 21.033 1.00 94.06 174 HIS A C 1
ATOM 1428 O O . HIS A 1 174 ? -20.252 -9.447 20.666 1.00 94.06 174 HIS A O 1
ATOM 1434 N N . ALA A 1 175 ? -22.284 -9.936 21.419 1.00 93.56 175 ALA A N 1
ATOM 1435 C CA . ALA A 1 175 ? -22.064 -11.388 21.388 1.00 93.56 175 ALA A CA 1
ATOM 1436 C C . ALA A 1 175 ? -21.865 -11.914 19.978 1.00 93.56 175 ALA A C 1
ATOM 1438 O O . ALA A 1 175 ? -20.925 -12.664 19.730 1.00 93.56 175 ALA A O 1
ATOM 1439 N N . SER A 1 176 ? -22.678 -11.450 19.037 1.00 92.69 176 SER A N 1
ATOM 1440 C CA . SER A 1 176 ? -22.520 -11.838 17.641 1.00 92.69 176 SER A CA 1
ATOM 1441 C C . SER A 1 176 ? -21.195 -11.357 17.035 1.00 92.69 176 SER A C 1
ATOM 1443 O O . SER A 1 176 ? -20.609 -12.099 16.251 1.00 92.69 176 SER A O 1
ATOM 1445 N N . THR A 1 177 ? -20.679 -10.174 17.412 1.00 92.62 177 THR A N 1
ATOM 1446 C CA . THR A 1 177 ? -19.355 -9.725 16.944 1.00 92.62 177 THR A CA 1
ATOM 1447 C C . THR A 1 177 ? -18.239 -10.567 17.537 1.00 92.62 177 THR A C 1
ATOM 1449 O O . THR A 1 177 ? -17.340 -10.943 16.797 1.00 92.62 177 THR A O 1
ATOM 1452 N N . VAL A 1 178 ? -18.304 -10.905 18.830 1.00 95.38 178 VAL A N 1
ATOM 1453 C CA . VAL A 1 178 ? -17.310 -11.777 19.473 1.00 95.38 178 VAL A CA 1
ATOM 1454 C C . VAL A 1 178 ? -17.295 -13.158 18.831 1.00 95.38 178 VAL A C 1
ATOM 1456 O O . VAL A 1 178 ? -16.228 -13.635 18.463 1.00 95.38 178 VAL A O 1
ATOM 1459 N N . VAL A 1 179 ? -18.461 -13.783 18.645 1.00 95.62 179 VAL A N 1
ATOM 1460 C CA . VAL A 1 179 ? -18.559 -15.111 18.022 1.00 95.62 179 VAL A CA 1
ATOM 1461 C C . VAL A 1 179 ? -18.068 -15.071 16.574 1.00 95.62 179 VAL A C 1
ATOM 1463 O O . VAL A 1 179 ? -17.252 -15.904 16.189 1.00 95.62 179 VAL A O 1
ATOM 1466 N N . GLY A 1 180 ? -18.506 -14.082 15.787 1.00 95.19 180 GLY A N 1
ATOM 1467 C CA . GLY A 1 180 ? -18.066 -13.918 14.401 1.00 95.19 180 GLY A CA 1
ATOM 1468 C C . GLY A 1 180 ? -16.566 -13.643 14.289 1.00 95.19 180 GLY A C 1
ATOM 1469 O O . GLY A 1 180 ? -15.893 -14.245 13.462 1.00 95.19 180 GLY A O 1
ATOM 1470 N N . GLY A 1 181 ? -16.020 -12.788 15.155 1.00 95.38 181 GLY A N 1
ATOM 1471 C CA . GLY A 1 181 ? -14.592 -12.487 15.200 1.00 95.38 181 GLY A CA 1
ATOM 1472 C C . GLY A 1 181 ? -13.740 -13.676 15.625 1.00 95.38 181 GLY A C 1
ATOM 1473 O O . GLY A 1 181 ? -12.716 -13.934 15.002 1.00 95.38 181 GLY A O 1
ATOM 1474 N N . PHE A 1 182 ? -14.178 -14.430 16.636 1.00 95.50 182 PHE A N 1
ATOM 1475 C CA . PHE A 1 182 ? -13.502 -15.646 17.084 1.00 95.50 182 PHE A CA 1
ATOM 1476 C C . PHE A 1 182 ? -13.506 -16.722 15.995 1.00 95.50 182 PHE A C 1
ATOM 1478 O O . PHE A 1 182 ? -12.474 -17.328 15.725 1.00 95.50 182 PHE A O 1
ATOM 1485 N N . PHE A 1 183 ? -14.639 -16.914 15.313 1.00 95.75 183 PHE A N 1
ATOM 1486 C CA . PHE A 1 183 ? -14.727 -17.834 14.182 1.00 95.75 183 PHE A CA 1
ATOM 1487 C C . PHE A 1 183 ? -13.817 -17.403 13.023 1.00 95.75 183 PHE A C 1
ATOM 1489 O O . PHE A 1 183 ? -13.086 -18.232 12.489 1.00 95.75 183 PHE A O 1
ATOM 1496 N N . SER A 1 184 ? -13.794 -16.112 12.670 1.00 94.81 184 SER A N 1
ATOM 1497 C CA . SER A 1 184 ? -12.872 -15.592 11.652 1.00 94.81 184 SER A CA 1
ATOM 1498 C C . SER A 1 184 ? -11.408 -15.796 12.046 1.00 94.81 184 SER A C 1
ATOM 1500 O O . SER A 1 184 ? -10.609 -16.222 11.219 1.00 94.81 184 SER A O 1
ATOM 1502 N N . LEU A 1 185 ? -11.045 -15.533 13.305 1.00 94.94 185 LEU A N 1
ATOM 1503 C CA . LEU A 1 185 ? -9.691 -15.769 13.811 1.00 94.94 185 LEU A CA 1
ATOM 1504 C C . LEU A 1 185 ? -9.304 -17.250 13.723 1.00 94.94 185 LEU A C 1
ATOM 1506 O O . LEU A 1 185 ? -8.208 -17.556 13.261 1.00 94.94 185 LEU A O 1
ATOM 1510 N N . TYR A 1 186 ? -10.203 -18.158 14.107 1.00 94.62 186 TYR A N 1
ATOM 1511 C CA . TYR A 1 186 ? -9.978 -19.598 13.985 1.00 94.62 186 TYR A CA 1
ATOM 1512 C C . TYR A 1 186 ? -9.826 -20.033 12.525 1.00 94.62 186 TYR A C 1
ATOM 1514 O O . TYR A 1 186 ? -8.957 -20.833 12.208 1.00 94.62 186 TYR A O 1
ATOM 1522 N N . HIS A 1 187 ? -10.635 -19.489 11.618 1.00 92.44 187 HIS A N 1
ATOM 1523 C CA . HIS A 1 187 ? -10.557 -19.843 10.204 1.00 92.44 187 HIS A CA 1
ATOM 1524 C C . HIS A 1 187 ? -9.209 -19.461 9.572 1.00 92.44 187 HIS A C 1
ATOM 1526 O O . HIS A 1 187 ? -8.653 -20.243 8.809 1.00 92.44 187 HIS A O 1
ATOM 1532 N N . PHE A 1 188 ? -8.666 -18.282 9.901 1.00 90.19 188 PHE A N 1
ATOM 1533 C CA . PHE A 1 188 ? -7.409 -17.798 9.316 1.00 90.19 188 PHE A CA 1
ATOM 1534 C C . PHE A 1 188 ? -6.150 -18.284 10.044 1.00 90.19 188 PHE A C 1
ATOM 1536 O O . PHE A 1 188 ? -5.106 -18.437 9.404 1.00 90.19 188 PHE A O 1
ATOM 1543 N N . PHE A 1 189 ? -6.220 -18.497 11.361 1.00 90.94 189 PHE A N 1
ATOM 1544 C CA . PHE A 1 189 ? -5.053 -18.784 12.208 1.00 90.94 189 PHE A CA 1
ATOM 1545 C C . PHE A 1 189 ? -5.142 -20.111 12.970 1.00 90.94 189 PHE A C 1
ATOM 1547 O O . PHE A 1 189 ? -4.221 -20.439 13.714 1.00 90.94 189 PHE A O 1
ATOM 1554 N N . GLU A 1 190 ? -6.227 -20.868 12.817 1.00 90.94 190 GLU A N 1
ATOM 1555 C CA . GLU A 1 190 ? -6.461 -22.139 13.508 1.00 90.94 190 GLU A CA 1
ATOM 1556 C C . GLU A 1 190 ? -6.251 -22.003 15.028 1.00 90.94 190 GLU A C 1
ATOM 1558 O O . GLU A 1 190 ? -6.804 -21.102 15.662 1.00 90.94 190 GLU A O 1
ATOM 1563 N N . LEU A 1 191 ? -5.441 -22.872 15.640 1.00 90.75 191 LEU A N 1
ATOM 1564 C CA . LEU A 1 191 ? -5.136 -22.822 17.072 1.00 90.75 191 LEU A CA 1
ATOM 1565 C C . LEU A 1 191 ? -4.259 -21.621 17.463 1.00 90.75 191 LEU A C 1
ATOM 1567 O O . LEU A 1 191 ? -4.279 -21.210 18.625 1.00 90.75 191 LEU A O 1
ATOM 1571 N N . HIS A 1 192 ? -3.541 -20.999 16.522 1.00 90.31 192 HIS A N 1
ATOM 1572 C CA . HIS A 1 192 ? -2.690 -19.843 16.820 1.00 90.31 192 HIS A CA 1
ATOM 1573 C C . HIS A 1 192 ? -3.499 -18.600 17.227 1.00 90.31 192 HIS A C 1
ATOM 1575 O O . HIS A 1 192 ? -2.953 -17.701 17.868 1.00 90.31 192 HIS A O 1
ATOM 1581 N N . MET A 1 193 ? -4.818 -18.564 16.980 1.00 92.56 193 MET A N 1
ATOM 1582 C CA . MET A 1 193 ? -5.688 -17.483 17.467 1.00 92.56 193 MET A CA 1
ATOM 1583 C C . MET A 1 193 ? -5.631 -17.281 18.990 1.00 92.56 193 MET A C 1
ATOM 1585 O O . MET A 1 193 ? -5.938 -16.192 19.479 1.00 92.56 193 MET A O 1
ATOM 1589 N N . VAL A 1 194 ? -5.239 -18.315 19.749 1.00 92.81 194 VAL A N 1
ATOM 1590 C CA . VAL A 1 194 ? -5.128 -18.264 21.214 1.00 92.81 194 VAL A CA 1
ATOM 1591 C C . VA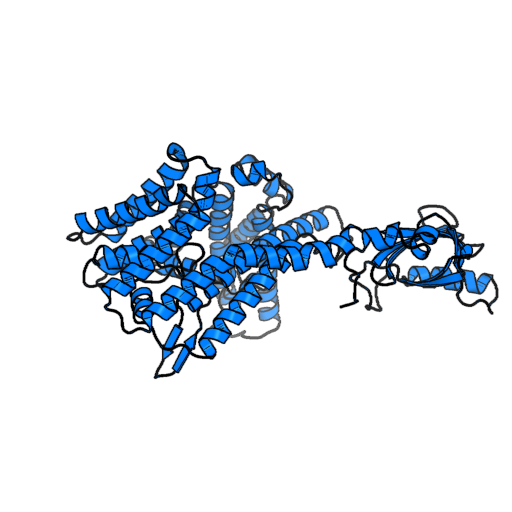L A 1 194 ? -4.216 -17.122 21.656 1.00 92.81 194 VAL A C 1
ATOM 1593 O O . VAL A 1 194 ? -4.530 -16.447 22.633 1.00 92.81 194 VAL A O 1
ATOM 1596 N N . TRP A 1 195 ? -3.148 -16.831 20.912 1.00 92.81 195 TRP A N 1
ATOM 1597 C CA . TRP A 1 195 ? -2.231 -15.734 21.225 1.00 92.81 195 TRP A CA 1
ATOM 1598 C C . TRP A 1 195 ? -2.895 -14.358 21.065 1.00 92.81 195 TRP A C 1
ATOM 1600 O O . TRP A 1 195 ? -2.795 -13.506 21.946 1.00 92.81 195 TRP A O 1
ATOM 1610 N N . VAL A 1 196 ? -3.678 -14.158 20.000 1.00 94.12 196 VAL A N 1
ATOM 1611 C CA . VAL A 1 196 ? -4.454 -12.919 19.788 1.00 94.12 196 VAL A CA 1
ATOM 1612 C C . VAL A 1 196 ? -5.494 -12.721 20.901 1.00 94.12 196 VAL A C 1
ATOM 1614 O O . VAL A 1 196 ? -5.674 -11.616 21.428 1.00 94.12 196 VAL A O 1
ATOM 1617 N N . MET A 1 197 ? -6.155 -13.804 21.313 1.00 95.25 197 MET A N 1
ATOM 1618 C CA . MET A 1 197 ? -7.127 -13.772 22.407 1.00 95.25 197 MET A CA 1
ATOM 1619 C C . MET A 1 197 ? -6.463 -13.523 23.763 1.00 95.25 197 MET A C 1
ATOM 1621 O O . MET A 1 197 ? -6.991 -12.758 24.569 1.00 95.25 197 MET A O 1
ATOM 1625 N N . LEU A 1 198 ? -5.290 -14.109 24.007 1.00 94.88 198 LEU A N 1
ATOM 1626 C CA . LEU A 1 198 ? -4.526 -13.913 25.236 1.00 94.88 198 LEU A CA 1
ATOM 1627 C C . LEU A 1 198 ? -4.041 -12.465 25.371 1.00 94.88 198 LEU A C 1
ATOM 1629 O O . LEU A 1 198 ? -4.182 -11.886 26.447 1.00 94.88 198 LEU A O 1
ATOM 1633 N N . LEU A 1 199 ? -3.582 -11.842 24.280 1.00 95.81 199 LEU A N 1
ATOM 1634 C CA . LEU A 1 199 ? -3.298 -10.405 24.244 1.00 95.81 199 LEU A CA 1
ATOM 1635 C C . LEU A 1 199 ? -4.538 -9.576 24.607 1.00 95.81 199 LEU A C 1
ATOM 1637 O O . LEU A 1 199 ? -4.457 -8.659 25.425 1.00 95.81 199 LEU A O 1
ATOM 1641 N N . SER A 1 200 ? -5.698 -9.917 24.041 1.00 95.94 200 SER A N 1
ATOM 1642 C CA . SER A 1 200 ? -6.964 -9.223 24.313 1.00 95.94 200 SER A CA 1
ATOM 1643 C C . SER A 1 200 ? -7.367 -9.324 25.792 1.00 95.94 200 SER A C 1
ATOM 1645 O O . SER A 1 200 ? -7.707 -8.320 26.420 1.00 95.94 200 SER A O 1
ATOM 1647 N N . LEU A 1 201 ? -7.271 -10.522 26.376 1.00 96.12 201 LEU A N 1
ATOM 1648 C CA . LEU A 1 201 ? -7.528 -10.782 27.797 1.00 96.12 201 LEU A CA 1
ATOM 1649 C C . LEU A 1 201 ? -6.561 -10.006 28.700 1.00 96.12 201 LEU A C 1
ATOM 1651 O O . LEU A 1 201 ? -6.996 -9.366 29.660 1.00 96.12 201 LEU A O 1
ATOM 1655 N N . LEU A 1 202 ? -5.268 -10.012 28.368 1.00 96.69 202 LEU A N 1
ATOM 1656 C CA . LEU A 1 202 ? -4.234 -9.284 29.100 1.00 96.69 202 LEU A CA 1
ATOM 1657 C C . LEU A 1 202 ? -4.488 -7.769 29.078 1.00 96.69 202 LEU A C 1
ATOM 1659 O O . LEU A 1 202 ? -4.412 -7.117 30.120 1.00 96.69 202 LEU A O 1
ATOM 1663 N N . CYS A 1 203 ? -4.867 -7.211 27.924 1.00 97.06 203 CYS A N 1
ATOM 1664 C CA . CYS A 1 203 ? -5.218 -5.794 27.799 1.00 97.06 203 CYS A CA 1
ATOM 1665 C C . CYS A 1 203 ? -6.410 -5.418 28.688 1.00 97.06 203 CYS A C 1
ATOM 1667 O O . CYS A 1 203 ? -6.365 -4.400 29.383 1.00 97.06 203 CYS A O 1
ATOM 1669 N N . TYR A 1 204 ? -7.465 -6.242 28.703 1.00 96.12 204 TYR A N 1
ATOM 1670 C CA . TYR A 1 204 ? -8.623 -6.001 29.565 1.00 96.12 204 TYR A CA 1
ATOM 1671 C C . TYR A 1 204 ? -8.253 -6.072 31.047 1.00 96.12 204 TYR A C 1
ATOM 1673 O O . TYR A 1 204 ? -8.665 -5.215 31.829 1.00 96.12 204 TYR A O 1
ATOM 1681 N N . LEU A 1 205 ? -7.449 -7.068 31.433 1.00 95.88 205 LEU A N 1
ATOM 1682 C CA . LEU A 1 205 ? -6.981 -7.233 32.806 1.00 95.88 205 LEU A CA 1
ATOM 1683 C C . LEU A 1 205 ? -6.227 -5.985 33.281 1.00 95.88 205 LEU A C 1
ATOM 1685 O O . LEU A 1 205 ? -6.535 -5.462 34.351 1.00 95.88 205 LEU A O 1
ATOM 1689 N N . VAL A 1 206 ? -5.303 -5.461 32.473 1.00 95.81 206 VAL A N 1
ATOM 1690 C CA . VAL A 1 206 ? -4.564 -4.232 32.801 1.00 95.81 206 VAL A CA 1
ATOM 1691 C C . VAL A 1 206 ? -5.500 -3.033 32.918 1.00 95.81 206 VAL A C 1
ATOM 1693 O O . VAL A 1 206 ? -5.432 -2.314 33.913 1.00 95.81 206 VAL A O 1
ATOM 1696 N N . LEU A 1 207 ? -6.427 -2.834 31.976 1.00 94.31 207 LEU A N 1
ATOM 1697 C CA . LEU A 1 207 ? -7.415 -1.750 32.067 1.00 94.31 207 LEU A CA 1
ATOM 1698 C C . LEU A 1 207 ? -8.282 -1.855 33.330 1.00 94.31 207 LEU A C 1
ATOM 1700 O O . LEU A 1 207 ? -8.575 -0.847 33.974 1.00 94.31 207 LEU A O 1
ATOM 1704 N N . PHE A 1 208 ? -8.669 -3.070 33.711 1.00 93.19 208 PHE A N 1
ATOM 1705 C CA . PHE A 1 208 ? -9.487 -3.331 34.890 1.00 93.19 208 PHE A CA 1
ATOM 1706 C C . PHE A 1 208 ? -8.727 -3.101 36.204 1.00 93.19 208 PHE A C 1
ATOM 1708 O O . PHE A 1 208 ? -9.294 -2.529 37.145 1.00 93.19 208 PHE A O 1
ATOM 1715 N N . LEU A 1 209 ? -7.460 -3.525 36.277 1.00 93.81 209 LEU A N 1
ATOM 1716 C CA . LEU A 1 209 ? -6.574 -3.300 37.425 1.00 93.81 209 LEU A CA 1
ATOM 1717 C C . LEU A 1 209 ? -6.217 -1.814 37.564 1.00 93.81 209 LEU A C 1
ATOM 1719 O O . LEU A 1 209 ? -6.275 -1.256 38.658 1.00 93.81 209 LEU A O 1
ATOM 1723 N N . CYS A 1 210 ? -5.945 -1.143 36.446 1.00 91.75 210 CYS A N 1
ATOM 1724 C CA . CYS A 1 210 ? -5.586 0.270 36.392 1.00 91.75 210 CYS A CA 1
ATOM 1725 C C . CYS A 1 210 ? -6.798 1.209 36.266 1.00 91.75 210 CYS A C 1
ATOM 1727 O O . CYS A 1 210 ? -6.607 2.390 35.983 1.00 91.75 210 CYS A O 1
ATOM 1729 N N . ARG A 1 211 ? -8.039 0.754 36.507 1.00 88.38 211 ARG A N 1
ATOM 1730 C CA . ARG A 1 211 ? -9.259 1.554 36.244 1.00 88.38 211 ARG A CA 1
ATOM 1731 C C . ARG A 1 211 ? -9.313 2.909 36.961 1.00 88.38 211 ARG A C 1
ATOM 1733 O O . ARG A 1 211 ? -10.035 3.799 36.530 1.00 88.38 211 ARG A O 1
ATOM 1740 N N . ARG A 1 212 ? -8.609 3.032 38.093 1.00 87.00 212 ARG A N 1
ATOM 1741 C CA . ARG A 1 212 ? -8.527 4.255 38.913 1.00 87.00 212 ARG A CA 1
ATOM 1742 C C . ARG A 1 212 ? -7.302 5.119 38.592 1.00 87.00 212 ARG A C 1
ATOM 1744 O O . ARG A 1 212 ? -7.163 6.191 39.163 1.00 87.00 212 ARG A O 1
ATOM 1751 N N . SER A 1 213 ? -6.403 4.644 37.733 1.00 89.88 213 SER A N 1
ATOM 1752 C CA . SER A 1 213 ? -5.206 5.379 37.326 1.00 89.88 213 SER A CA 1
ATOM 1753 C C . SER A 1 213 ? -5.530 6.394 36.226 1.00 89.88 213 SER A C 1
ATOM 1755 O O . SER A 1 213 ? -6.456 6.190 35.441 1.00 89.88 213 SER A O 1
ATOM 1757 N N . SER A 1 214 ? -4.732 7.458 36.141 1.00 89.12 214 SER A N 1
ATOM 1758 C CA . SER A 1 214 ? -4.781 8.456 35.060 1.00 89.12 214 SER A CA 1
ATOM 1759 C C . SER A 1 214 ? -3.823 8.146 33.899 1.00 89.12 214 SER A C 1
ATOM 1761 O O . SER A 1 214 ? -3.656 8.974 33.009 1.00 89.12 214 SER A O 1
ATOM 1763 N N . HIS A 1 215 ? -3.144 6.992 33.935 1.00 92.06 215 HIS A N 1
ATOM 1764 C CA . HIS A 1 215 ? -2.133 6.587 32.949 1.00 92.06 215 HIS A CA 1
ATOM 1765 C C . HIS A 1 215 ? -2.430 5.208 32.335 1.00 92.06 215 HIS A C 1
ATOM 1767 O O . HIS A 1 215 ? -1.515 4.422 32.070 1.00 92.06 215 HIS A O 1
ATOM 1773 N N . ARG A 1 216 ? -3.711 4.875 32.135 1.00 92.88 216 ARG A N 1
ATOM 1774 C CA . ARG A 1 216 ? -4.162 3.569 31.623 1.00 92.88 216 ARG A CA 1
ATOM 1775 C C . ARG A 1 216 ? -3.567 3.270 30.250 1.00 92.88 216 ARG A C 1
ATOM 1777 O O . ARG A 1 216 ? -3.075 2.164 30.037 1.00 92.88 216 ARG A O 1
ATOM 1784 N N . GLY A 1 217 ? -3.556 4.250 29.345 1.00 92.25 217 GLY A N 1
ATOM 1785 C CA . GLY A 1 217 ? -3.003 4.116 27.998 1.00 92.25 217 GLY A CA 1
ATOM 1786 C C . GLY A 1 217 ? -1.522 3.744 28.005 1.00 92.25 217 GLY A C 1
ATOM 1787 O O . GLY A 1 217 ? -1.102 2.877 27.239 1.00 92.25 217 GLY A O 1
ATOM 1788 N N . VAL A 1 218 ? -0.739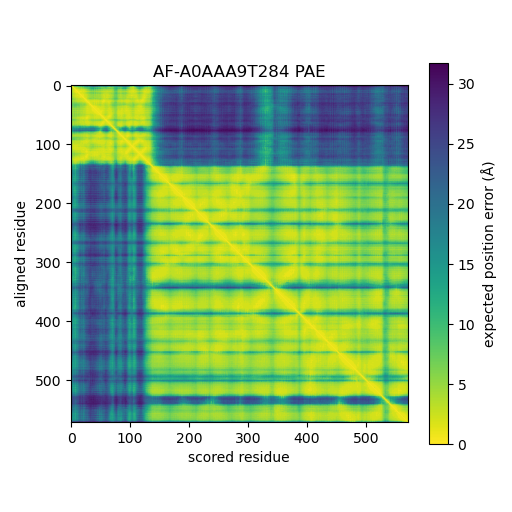 4.318 28.924 1.00 93.31 218 VAL A N 1
ATOM 1789 C CA . VAL A 1 218 ? 0.694 4.011 29.068 1.00 93.31 218 VAL A CA 1
ATOM 1790 C C . VAL A 1 218 ? 0.902 2.582 29.573 1.00 93.31 218 VAL A C 1
ATOM 1792 O O . VAL A 1 218 ? 1.671 1.838 28.967 1.00 93.31 218 VAL A O 1
ATOM 1795 N N . PHE A 1 219 ? 0.188 2.163 30.625 1.00 95.19 219 PHE A N 1
ATOM 1796 C CA . PHE A 1 219 ? 0.302 0.796 31.154 1.00 95.19 219 PHE A CA 1
ATOM 1797 C C . PHE A 1 219 ? -0.092 -0.266 30.122 1.00 95.19 219 PHE A C 1
ATOM 1799 O O . PHE A 1 219 ? 0.608 -1.270 29.972 1.00 95.19 219 PHE A O 1
ATOM 1806 N N . VAL A 1 220 ? -1.173 -0.030 29.374 1.00 95.81 220 VAL A N 1
ATOM 1807 C CA . VAL A 1 220 ? -1.602 -0.912 28.280 1.00 95.81 220 VAL A CA 1
ATOM 1808 C C . VAL A 1 220 ? -0.549 -0.954 27.172 1.00 95.81 220 VAL A C 1
ATOM 1810 O O . VAL A 1 220 ? -0.183 -2.041 26.734 1.00 95.81 220 VAL A O 1
ATOM 1813 N N . SER A 1 221 ? 0.003 0.196 26.772 1.00 94.50 221 SER A N 1
ATOM 1814 C CA . SER A 1 221 ? 1.042 0.271 25.734 1.00 94.50 221 SER A CA 1
ATOM 1815 C C . SER A 1 221 ? 2.308 -0.499 26.114 1.00 94.50 221 SER A C 1
ATOM 1817 O O . SER A 1 221 ? 2.816 -1.265 25.301 1.00 94.50 221 SER A O 1
ATOM 1819 N N . ILE A 1 222 ? 2.796 -0.338 27.351 1.00 94.56 222 ILE A N 1
ATOM 1820 C CA . ILE A 1 222 ? 3.970 -1.072 27.852 1.00 94.56 222 ILE A CA 1
ATOM 1821 C C . ILE A 1 222 ? 3.679 -2.572 27.879 1.00 94.56 222 ILE A C 1
ATOM 1823 O O . ILE A 1 222 ? 4.490 -3.353 27.394 1.00 94.56 222 ILE A O 1
ATOM 1827 N N . THR A 1 223 ? 2.510 -2.975 28.383 1.00 95.69 223 THR A N 1
ATOM 1828 C CA . THR A 1 223 ? 2.126 -4.392 28.461 1.00 95.69 223 THR A CA 1
ATOM 1829 C C . THR A 1 223 ? 2.069 -5.039 27.079 1.00 95.69 223 THR A C 1
ATOM 1831 O O . THR A 1 223 ? 2.613 -6.122 26.885 1.00 95.69 223 THR A O 1
ATOM 1834 N N . ILE A 1 224 ? 1.441 -4.367 26.110 1.00 95.44 224 ILE A N 1
ATOM 1835 C CA . ILE A 1 224 ? 1.364 -4.834 24.723 1.00 95.44 224 ILE A CA 1
ATOM 1836 C C . ILE A 1 224 ? 2.757 -4.924 24.117 1.00 95.44 224 ILE A C 1
ATOM 1838 O O . ILE A 1 224 ? 3.078 -5.937 23.508 1.00 95.44 224 ILE A O 1
ATOM 1842 N N . LEU A 1 225 ? 3.596 -3.901 24.297 1.00 93.50 225 LEU A N 1
ATOM 1843 C CA . LEU A 1 225 ? 4.954 -3.926 23.770 1.00 93.50 225 LEU A CA 1
ATOM 1844 C C . LEU A 1 225 ? 5.731 -5.107 24.357 1.00 93.50 225 LEU A C 1
ATOM 1846 O O . LEU A 1 225 ? 6.269 -5.906 23.604 1.00 93.50 225 LEU A O 1
ATOM 1850 N N . THR A 1 226 ? 5.731 -5.285 25.680 1.00 92.62 226 THR A N 1
ATOM 1851 C CA . THR A 1 226 ? 6.379 -6.436 26.322 1.00 92.62 226 THR A CA 1
ATOM 1852 C C . THR A 1 226 ? 5.845 -7.761 25.782 1.00 92.62 226 THR A C 1
ATOM 1854 O O . THR A 1 226 ? 6.640 -8.646 25.487 1.00 92.62 226 THR A O 1
ATOM 1857 N N . TYR A 1 227 ? 4.529 -7.885 25.595 1.00 93.62 227 TYR A N 1
ATOM 1858 C CA . TYR A 1 227 ? 3.913 -9.080 25.025 1.00 93.62 227 TYR A CA 1
ATOM 1859 C C . TYR A 1 227 ? 4.386 -9.361 23.593 1.00 93.62 227 TYR A C 1
ATOM 1861 O O . TYR A 1 227 ? 4.798 -10.479 23.297 1.00 93.62 227 TYR A O 1
ATOM 1869 N N . LEU A 1 228 ? 4.369 -8.351 22.717 1.00 91.38 228 LEU A N 1
ATOM 1870 C CA . LEU A 1 228 ? 4.794 -8.497 21.324 1.00 91.38 228 LEU A CA 1
ATOM 1871 C C . LEU A 1 228 ? 6.281 -8.867 21.226 1.00 91.38 228 LEU A C 1
ATOM 1873 O O . LEU A 1 228 ? 6.643 -9.737 20.439 1.00 91.38 228 LEU A O 1
ATOM 1877 N N . LEU A 1 229 ? 7.137 -8.259 22.058 1.00 88.75 229 LEU A N 1
ATOM 1878 C CA . LEU A 1 229 ? 8.569 -8.576 22.088 1.00 88.75 229 LEU A CA 1
ATOM 1879 C C . LEU A 1 229 ? 8.839 -9.973 22.669 1.00 88.75 229 LEU A C 1
ATOM 1881 O O . LEU A 1 229 ? 9.714 -10.676 22.172 1.00 88.75 229 LEU A O 1
ATOM 1885 N N . MET A 1 230 ? 8.096 -10.395 23.699 1.00 89.25 230 MET A N 1
ATOM 1886 C CA . MET A 1 230 ? 8.185 -11.764 24.226 1.00 89.25 230 MET A CA 1
ATOM 1887 C C . MET A 1 230 ? 7.743 -12.791 23.184 1.00 89.25 230 MET A C 1
ATOM 1889 O O . MET A 1 230 ? 8.400 -13.819 23.029 1.00 89.25 230 MET A O 1
ATOM 1893 N N . GLY A 1 231 ? 6.664 -12.498 22.459 1.00 86.62 231 GLY A N 1
ATOM 1894 C CA . GLY A 1 231 ? 6.157 -13.339 21.385 1.00 86.62 231 GLY A CA 1
ATOM 1895 C C . GLY A 1 231 ? 7.168 -13.558 20.267 1.00 86.62 231 GLY A C 1
ATOM 1896 O O . GLY A 1 231 ? 7.428 -14.702 19.912 1.00 86.62 231 GLY A O 1
ATOM 1897 N N . GLU A 1 232 ? 7.797 -12.477 19.799 1.00 83.31 232 GLU A N 1
ATOM 1898 C CA . GLU A 1 232 ? 8.805 -12.516 18.732 1.00 83.31 232 GLU A CA 1
ATOM 1899 C C . GLU A 1 232 ? 10.087 -13.264 19.142 1.00 83.31 232 GLU A C 1
ATOM 1901 O O . GLU A 1 232 ? 10.713 -13.908 18.308 1.00 83.31 232 GLU A O 1
ATOM 1906 N N . MET A 1 233 ? 10.495 -13.171 20.413 1.00 81.81 233 MET A N 1
ATOM 1907 C CA . MET A 1 233 ? 11.794 -13.687 20.865 1.00 81.81 233 MET A CA 1
ATOM 1908 C C . MET A 1 233 ? 11.736 -15.077 21.510 1.00 81.81 233 MET A C 1
ATOM 1910 O O . MET A 1 233 ? 12.750 -15.773 21.511 1.00 81.81 233 MET A O 1
ATOM 1914 N N . TYR A 1 234 ? 10.609 -15.465 22.122 1.00 77.44 234 TYR A N 1
ATOM 1915 C CA . TYR A 1 234 ? 10.592 -16.602 23.055 1.00 77.44 234 TYR A CA 1
ATOM 1916 C C . TYR A 1 234 ? 9.362 -17.516 22.995 1.00 77.44 234 TYR A C 1
ATOM 1918 O O . TYR A 1 234 ? 9.480 -18.665 23.418 1.00 77.44 234 TYR A O 1
ATOM 1926 N N . MET A 1 235 ? 8.179 -17.047 22.570 1.00 69.38 235 MET A N 1
ATOM 1927 C CA . MET A 1 235 ? 6.937 -17.805 22.822 1.00 69.38 235 MET A CA 1
ATOM 1928 C C . MET A 1 235 ? 6.466 -18.690 21.664 1.00 69.38 235 MET A C 1
ATOM 1930 O O . MET A 1 235 ? 5.828 -19.708 21.927 1.00 69.38 235 M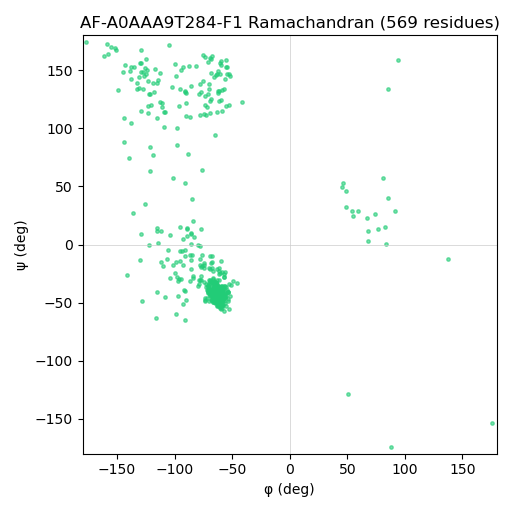ET A O 1
ATOM 1934 N N . VAL A 1 236 ? 6.714 -18.304 20.410 1.00 72.31 236 VAL A N 1
ATOM 1935 C CA . VAL A 1 236 ? 6.130 -18.957 19.225 1.00 72.31 236 VAL A CA 1
ATOM 1936 C C . VAL A 1 236 ? 7.190 -19.100 18.136 1.00 72.31 236 VAL A C 1
ATOM 1938 O O . VAL A 1 236 ? 8.137 -18.317 18.077 1.00 72.31 236 VAL A O 1
ATOM 1941 N N . ASP A 1 237 ? 7.041 -20.107 17.280 1.00 79.25 237 ASP A N 1
ATOM 1942 C CA . ASP A 1 237 ? 7.806 -20.207 16.044 1.00 79.25 237 ASP A CA 1
ATOM 1943 C C . ASP A 1 237 ? 7.620 -18.946 15.184 1.00 79.25 237 ASP A C 1
ATOM 1945 O O . ASP A 1 237 ? 6.540 -18.352 15.121 1.00 79.25 237 ASP A O 1
ATOM 1949 N N . THR A 1 238 ? 8.697 -18.512 14.529 1.00 75.62 238 THR A N 1
ATOM 1950 C CA . THR A 1 238 ? 8.727 -17.248 13.781 1.00 75.62 238 THR A CA 1
ATOM 1951 C C . THR A 1 238 ? 7.663 -17.204 12.687 1.00 75.62 238 THR A C 1
ATOM 1953 O O . THR A 1 238 ? 6.974 -16.195 12.554 1.00 75.62 238 THR A O 1
ATOM 1956 N N . VAL A 1 239 ? 7.460 -18.318 11.979 1.00 73.69 239 VAL A N 1
ATOM 1957 C CA . VAL A 1 239 ? 6.493 -18.439 10.879 1.00 73.69 239 VAL A CA 1
ATOM 1958 C C . VAL A 1 239 ? 5.059 -18.239 11.379 1.00 73.69 239 VAL A C 1
ATOM 1960 O O . VAL A 1 239 ? 4.342 -17.365 10.879 1.00 73.69 239 VAL A O 1
ATOM 1963 N N . ALA A 1 240 ? 4.626 -18.982 12.405 1.00 79.50 240 ALA A N 1
ATOM 1964 C CA . ALA A 1 240 ? 3.278 -18.805 12.939 1.00 79.50 240 ALA A CA 1
ATOM 1965 C C . ALA A 1 240 ? 3.082 -17.424 13.576 1.00 79.50 240 ALA A C 1
ATOM 1967 O O . ALA A 1 240 ? 2.011 -16.827 13.427 1.00 79.50 240 ALA A O 1
ATOM 1968 N N . TRP A 1 241 ? 4.102 -16.885 14.256 1.00 84.81 241 TRP A N 1
ATOM 1969 C CA . TRP A 1 241 ? 4.051 -15.538 14.825 1.00 84.81 241 TRP A CA 1
ATOM 1970 C C . TRP A 1 241 ? 3.867 -14.465 13.747 1.00 84.81 241 TRP A C 1
ATOM 1972 O O . TRP A 1 241 ? 2.994 -13.601 13.871 1.00 84.81 241 TRP A O 1
ATOM 1982 N N . HIS A 1 242 ? 4.624 -14.550 12.650 1.00 79.75 242 HIS A N 1
ATOM 1983 C CA . HIS A 1 242 ? 4.530 -13.609 11.532 1.00 79.75 242 HIS A CA 1
ATOM 1984 C C . HIS A 1 242 ? 3.163 -13.689 10.845 1.00 79.75 242 HIS A C 1
ATOM 1986 O O . HIS A 1 242 ? 2.589 -12.642 10.541 1.00 79.75 242 HIS A O 1
ATOM 1992 N N . ARG A 1 243 ? 2.578 -14.890 10.711 1.00 81.94 243 ARG A N 1
ATOM 1993 C CA . ARG A 1 243 ? 1.232 -15.089 10.139 1.00 81.94 243 ARG A CA 1
ATOM 1994 C C . ARG A 1 243 ? 0.139 -14.337 10.908 1.00 81.94 243 ARG A C 1
ATOM 1996 O O . ARG A 1 243 ? -0.743 -13.749 10.289 1.00 81.94 243 ARG A O 1
ATOM 2003 N N . MET A 1 244 ? 0.187 -14.322 12.243 1.00 87.12 244 MET A N 1
ATOM 2004 C CA . MET A 1 244 ? -0.837 -13.670 13.084 1.00 87.12 244 MET A CA 1
ATOM 2005 C C . MET A 1 244 ? -0.517 -12.220 13.486 1.00 87.12 244 MET A C 1
ATOM 2007 O O . MET A 1 244 ? -1.363 -11.545 14.083 1.00 87.12 244 MET A O 1
ATOM 2011 N N . ARG A 1 245 ? 0.677 -11.716 13.147 1.00 87.62 245 ARG A N 1
ATOM 2012 C CA . ARG A 1 245 ? 1.162 -10.375 13.513 1.00 87.62 245 ARG A CA 1
ATOM 2013 C C . ARG A 1 245 ? 0.175 -9.264 13.151 1.00 87.62 245 ARG A C 1
ATOM 2015 O O . ARG A 1 245 ? -0.086 -8.386 13.970 1.00 87.62 245 ARG A O 1
ATOM 2022 N N . GLY A 1 246 ? -0.412 -9.311 11.953 1.00 89.19 246 GLY A N 1
ATOM 2023 C CA . GLY A 1 246 ? -1.367 -8.293 11.496 1.00 89.19 246 GLY A CA 1
ATOM 2024 C C . GLY A 1 246 ? -2.583 -8.151 12.422 1.00 89.19 246 GLY A C 1
ATOM 2025 O O . GLY A 1 246 ? -2.932 -7.042 12.829 1.00 89.19 246 GLY A O 1
ATOM 2026 N N . ALA A 1 247 ? -3.174 -9.272 12.846 1.00 92.50 247 ALA A N 1
ATOM 2027 C CA . ALA A 1 247 ? -4.310 -9.270 13.770 1.00 92.50 247 ALA A CA 1
ATOM 2028 C C . ALA A 1 247 ? -3.914 -8.760 15.168 1.00 92.50 247 ALA A C 1
ATOM 2030 O O . ALA A 1 247 ? -4.650 -7.985 15.787 1.00 92.50 247 ALA A O 1
ATOM 2031 N N . GLN A 1 248 ? -2.723 -9.130 15.654 1.00 93.12 248 GLN A N 1
ATOM 2032 C CA . GLN A 1 248 ? -2.193 -8.628 16.926 1.00 93.12 248 GLN A CA 1
ATOM 2033 C C . GLN A 1 248 ? -1.967 -7.114 16.899 1.00 93.12 248 GLN A C 1
ATOM 2035 O O . GLN A 1 248 ? -2.314 -6.431 17.863 1.00 93.12 248 GLN A O 1
ATOM 2040 N N . MET A 1 249 ? -1.446 -6.573 15.795 1.00 92.88 249 MET A N 1
ATOM 2041 C CA . MET A 1 249 ? -1.276 -5.130 15.612 1.00 92.88 249 MET A CA 1
ATOM 2042 C C . MET A 1 249 ? -2.613 -4.385 15.685 1.00 92.88 249 MET A C 1
ATOM 2044 O O . MET A 1 249 ? -2.707 -3.360 16.358 1.00 92.88 249 MET A O 1
ATOM 2048 N N . ILE A 1 250 ? -3.670 -4.907 15.054 1.00 94.81 250 ILE A N 1
ATOM 2049 C CA . ILE A 1 250 ? -5.005 -4.290 15.096 1.00 94.81 250 ILE A CA 1
ATOM 2050 C C . ILE A 1 250 ? -5.549 -4.281 16.530 1.00 94.81 250 ILE A C 1
ATOM 2052 O O . ILE A 1 250 ? -6.037 -3.249 17.002 1.00 94.81 250 ILE A O 1
ATOM 2056 N N . VAL A 1 251 ? -5.429 -5.404 17.248 1.00 95.69 251 VAL A N 1
ATOM 2057 C CA . VAL A 1 251 ? -5.802 -5.502 18.668 1.00 95.69 251 VAL A CA 1
ATOM 2058 C C . VAL A 1 251 ? -5.004 -4.508 19.512 1.00 95.69 251 VAL A C 1
ATOM 2060 O O . VAL A 1 251 ? -5.595 -3.776 20.308 1.00 95.69 251 VAL A O 1
ATOM 2063 N N . ALA A 1 252 ? -3.691 -4.427 19.299 1.00 95.62 252 ALA A N 1
ATOM 2064 C CA . ALA A 1 252 ? -2.802 -3.507 19.993 1.00 95.62 252 ALA A CA 1
ATOM 2065 C C . ALA A 1 252 ? -3.227 -2.047 19.790 1.00 95.62 252 ALA A C 1
ATOM 2067 O O . ALA A 1 252 ? -3.454 -1.323 20.759 1.00 95.62 252 ALA A O 1
ATOM 2068 N N . MET A 1 253 ? -3.411 -1.622 18.538 1.00 95.94 253 MET A N 1
ATOM 2069 C CA . MET A 1 253 ? -3.821 -0.256 18.207 1.00 95.94 253 MET A CA 1
ATOM 2070 C C . MET A 1 253 ? -5.168 0.102 18.841 1.00 95.94 253 MET A C 1
ATOM 2072 O O . MET A 1 253 ? -5.314 1.181 19.423 1.00 95.94 253 MET A O 1
ATOM 2076 N N . LYS A 1 254 ? -6.143 -0.813 18.777 1.00 97.00 254 LYS A N 1
ATOM 2077 C CA . LYS A 1 254 ? -7.466 -0.635 19.386 1.00 97.00 254 LYS A CA 1
ATOM 2078 C C . LYS A 1 254 ? -7.392 -0.531 20.909 1.00 97.00 254 LYS A C 1
ATOM 2080 O O . LYS A 1 254 ? -7.972 0.398 21.473 1.00 97.00 254 LYS A O 1
ATOM 2085 N N . ALA A 1 255 ? -6.668 -1.430 21.571 1.00 96.81 255 ALA A N 1
ATOM 2086 C CA . ALA A 1 255 ? -6.529 -1.439 23.024 1.00 96.81 255 ALA A CA 1
ATOM 2087 C C . ALA A 1 255 ? -5.789 -0.195 23.543 1.00 96.81 255 ALA A C 1
ATOM 2089 O O . ALA A 1 255 ? -6.255 0.440 24.490 1.00 96.81 255 ALA A O 1
ATOM 2090 N N . VAL A 1 256 ? -4.693 0.204 22.887 1.00 96.25 256 VAL A N 1
ATOM 2091 C CA . VAL A 1 256 ? -3.956 1.436 23.213 1.00 96.25 256 VAL A CA 1
ATOM 2092 C C . VAL A 1 256 ? -4.836 2.667 23.012 1.00 96.25 256 VAL A C 1
ATOM 2094 O O . VAL A 1 256 ? -4.894 3.511 23.905 1.00 96.25 256 VAL A O 1
ATOM 2097 N N . SER A 1 257 ? -5.556 2.756 21.883 1.00 96.19 257 SER A N 1
ATOM 2098 C CA . SER A 1 257 ? -6.462 3.886 21.625 1.00 96.19 257 SER A CA 1
ATOM 2099 C C . SER A 1 257 ? -7.513 4.021 22.724 1.00 96.19 257 SER A C 1
ATOM 2101 O O . SER A 1 257 ? -7.615 5.079 23.333 1.00 96.19 257 SER A O 1
ATOM 2103 N N . LEU A 1 258 ? -8.182 2.922 23.090 1.00 96.44 258 LEU A N 1
ATOM 2104 C CA . LEU A 1 258 ? -9.172 2.922 24.163 1.00 96.44 258 LEU A CA 1
ATOM 2105 C C . LEU A 1 258 ? -8.561 3.321 25.516 1.00 96.44 258 LEU A C 1
ATOM 2107 O O . LEU A 1 258 ? -9.182 4.066 26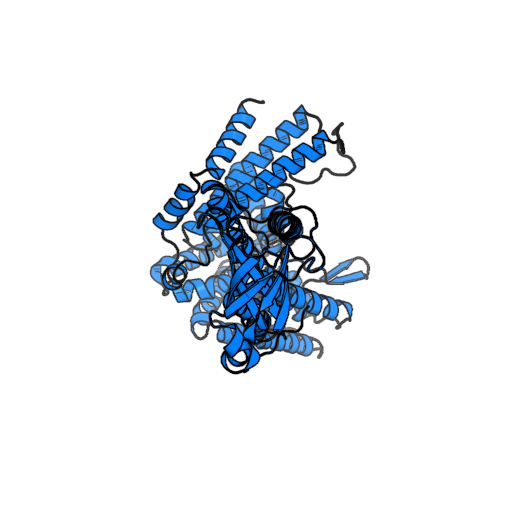.267 1.00 96.44 258 LEU A O 1
ATOM 2111 N N . GLY A 1 259 ? -7.346 2.858 25.828 1.00 95.50 259 GLY A N 1
ATOM 2112 C CA . GLY A 1 259 ? -6.640 3.244 27.051 1.00 95.50 259 GLY A CA 1
ATOM 2113 C C . GLY A 1 259 ? -6.369 4.749 27.136 1.00 95.50 259 GLY A C 1
ATOM 2114 O O . GLY A 1 259 ? -6.620 5.353 28.176 1.00 95.50 259 GLY A O 1
ATOM 2115 N N . PHE A 1 260 ? -5.911 5.369 26.045 1.00 95.19 260 PHE A N 1
ATOM 2116 C CA . PHE A 1 260 ? -5.682 6.817 25.994 1.00 95.19 260 PHE A CA 1
ATOM 2117 C C . PHE A 1 260 ? -6.979 7.633 25.936 1.00 95.19 260 PHE A C 1
ATOM 2119 O O . PHE A 1 260 ? -7.048 8.690 26.559 1.00 95.19 260 PHE A O 1
ATOM 2126 N N . ASP A 1 261 ? -8.008 7.158 25.235 1.00 95.19 261 ASP A N 1
ATOM 2127 C CA . ASP A 1 261 ? -9.312 7.830 25.166 1.00 95.19 261 ASP A CA 1
ATOM 2128 C C . ASP A 1 261 ? -9.994 7.845 26.551 1.00 95.19 261 ASP A C 1
ATOM 2130 O O . ASP A 1 261 ? -10.634 8.827 26.931 1.00 95.19 261 ASP A O 1
ATOM 2134 N N . LEU A 1 262 ? -9.789 6.790 27.352 1.00 94.56 262 LEU A N 1
ATOM 2135 C CA . LEU A 1 262 ? -10.189 6.719 28.763 1.00 94.56 262 LEU A CA 1
ATOM 2136 C C . LEU A 1 262 ? -9.408 7.695 29.660 1.00 94.56 262 LEU A C 1
ATOM 2138 O O . LEU A 1 262 ? -9.989 8.255 30.590 1.00 94.56 262 LEU A O 1
ATOM 2142 N N . ASP A 1 263 ? -8.109 7.892 29.410 1.00 93.62 263 ASP A N 1
ATOM 2143 C CA . ASP A 1 263 ? -7.281 8.856 30.154 1.00 93.62 263 ASP A CA 1
ATOM 2144 C C . ASP A 1 263 ? -7.652 10.310 29.809 1.00 93.62 263 ASP A C 1
ATOM 2146 O O . ASP A 1 263 ? -7.626 11.182 30.676 1.00 93.62 263 ASP A O 1
ATOM 2150 N N . ARG A 1 264 ? -8.036 10.573 28.551 1.00 93.12 264 ARG A N 1
ATOM 2151 C CA . ARG A 1 264 ? -8.493 11.889 28.063 1.00 93.12 264 ARG A CA 1
ATOM 2152 C C . ARG A 1 264 ? -9.940 12.217 28.445 1.00 93.12 264 ARG A C 1
ATOM 2154 O O . ARG A 1 264 ? -10.355 13.362 28.293 1.00 93.12 264 ARG A O 1
ATOM 2161 N N . GLY A 1 265 ? -10.703 11.234 28.926 1.00 90.12 265 GLY A N 1
ATOM 2162 C CA . GLY A 1 265 ? -12.123 11.387 29.252 1.00 90.12 265 GLY A CA 1
ATOM 2163 C C . GLY A 1 265 ? -13.054 11.409 28.033 1.00 90.12 265 GLY A C 1
ATOM 2164 O O . GLY A 1 265 ? -14.222 11.759 28.179 1.00 90.12 265 GLY A O 1
ATOM 2165 N N . GLU A 1 266 ? -12.570 11.023 26.847 1.00 90.06 266 GLU A N 1
ATOM 2166 C CA . GLU A 1 266 ? -13.404 10.846 25.645 1.00 90.06 266 GLU A CA 1
ATOM 2167 C C . GLU A 1 266 ? -14.339 9.634 25.795 1.00 90.06 266 GLU A C 1
ATOM 2169 O O . GLU A 1 266 ? -15.465 9.634 25.296 1.00 90.06 266 GLU A O 1
ATOM 2174 N N . VAL A 1 267 ? -13.892 8.617 26.540 1.00 89.19 267 VAL A N 1
ATOM 2175 C CA . VAL A 1 267 ? -14.715 7.492 26.993 1.00 89.19 267 VAL A CA 1
ATOM 2176 C C . VAL A 1 267 ? -14.899 7.608 28.505 1.00 89.19 267 VAL A C 1
ATOM 2178 O O . VAL A 1 267 ? -13.930 7.634 29.261 1.00 89.19 267 VAL A O 1
ATOM 2181 N N . SER A 1 268 ? -16.150 7.683 28.960 1.00 84.25 268 SER A N 1
ATOM 2182 C CA . SER A 1 268 ? -16.481 8.012 30.354 1.00 84.25 268 SER A CA 1
ATOM 2183 C C . SER A 1 268 ? -16.139 6.906 31.355 1.00 84.25 268 SER A C 1
ATOM 2185 O O . SER A 1 268 ? -15.753 7.191 32.488 1.00 84.25 268 SER A O 1
ATOM 2187 N N . MET A 1 269 ? -16.287 5.640 30.964 1.00 87.56 269 MET A N 1
ATOM 2188 C CA . MET A 1 269 ? -16.086 4.481 31.836 1.00 87.56 269 MET A CA 1
ATOM 2189 C C . MET A 1 269 ? -15.441 3.326 31.076 1.00 87.56 269 MET A C 1
ATOM 2191 O O . MET A 1 269 ? -15.590 3.205 29.862 1.00 87.56 269 MET A O 1
ATOM 2195 N N . VAL A 1 270 ? -14.733 2.458 31.807 1.00 89.38 270 VAL A N 1
ATOM 2196 C CA . VAL A 1 270 ? -14.175 1.224 31.238 1.00 89.38 270 VAL A CA 1
ATOM 2197 C C . VAL A 1 270 ? -15.331 0.371 30.689 1.00 89.38 270 VAL A C 1
ATOM 2199 O O . VAL A 1 270 ? -16.247 0.076 31.462 1.00 89.38 270 VAL A O 1
ATOM 2202 N N . PRO A 1 271 ? -15.310 -0.020 29.398 1.00 93.06 271 PRO A N 1
ATOM 2203 C CA . PRO A 1 271 ? -16.368 -0.836 28.808 1.00 93.06 271 PRO A CA 1
ATOM 2204 C C . PRO A 1 271 ? -16.526 -2.179 29.519 1.00 93.06 271 PRO A C 1
ATOM 2206 O O . PRO A 1 271 ? -15.568 -2.709 30.089 1.00 93.06 271 PRO A O 1
ATOM 2209 N N . SER A 1 272 ? -17.722 -2.763 29.449 1.00 93.50 272 SER A N 1
ATOM 2210 C CA . SER A 1 272 ? -17.943 -4.121 29.950 1.00 93.50 272 SER A CA 1
ATOM 2211 C C . SER A 1 272 ? -17.041 -5.135 29.221 1.00 93.50 272 SER A C 1
ATOM 2213 O O . SER A 1 272 ? -16.643 -4.884 28.077 1.00 93.50 272 SER A O 1
ATOM 2215 N N . PRO A 1 273 ? -16.753 -6.318 29.810 1.00 93.88 273 PRO A N 1
ATOM 2216 C CA . PRO A 1 273 ? -15.951 -7.345 29.136 1.00 93.88 273 PRO A CA 1
ATOM 2217 C C . PRO A 1 273 ? -16.492 -7.690 27.744 1.00 93.88 273 PRO A C 1
ATOM 2219 O O . PRO A 1 273 ? -15.733 -7.956 26.817 1.00 93.88 273 PRO A O 1
ATOM 2222 N N . MET A 1 274 ? -17.817 -7.641 27.598 1.00 93.69 274 MET A N 1
ATOM 2223 C CA . MET A 1 274 ? -18.516 -7.957 26.364 1.00 93.69 274 MET A CA 1
ATOM 2224 C C . MET A 1 274 ? -18.327 -6.890 25.283 1.00 93.69 274 MET A C 1
ATOM 2226 O O . MET A 1 274 ? -18.032 -7.214 24.134 1.00 93.69 274 MET A O 1
ATOM 2230 N N . GLU A 1 275 ? -18.473 -5.614 25.644 1.00 94.75 275 GLU A N 1
ATOM 2231 C CA . GLU A 1 275 ? -18.245 -4.492 24.728 1.00 94.75 275 GLU A CA 1
ATOM 2232 C C . GLU A 1 275 ? -16.777 -4.403 24.321 1.00 94.75 275 GLU A C 1
ATOM 2234 O O . GLU A 1 275 ? -16.479 -4.198 23.144 1.00 94.75 275 GLU A O 1
ATOM 2239 N N . PHE A 1 276 ? -15.872 -4.605 25.282 1.00 95.81 276 PHE A N 1
ATOM 2240 C CA . PHE A 1 276 ? -14.434 -4.610 25.050 1.00 95.81 276 PHE A CA 1
ATOM 2241 C C . PHE A 1 276 ? -14.025 -5.740 24.102 1.00 95.81 276 PHE A C 1
ATOM 2243 O O . PHE A 1 276 ? -13.376 -5.489 23.085 1.00 95.81 276 PHE A O 1
ATOM 2250 N N . MET A 1 277 ? -14.445 -6.976 24.390 1.00 96.19 277 MET A N 1
ATOM 2251 C CA . MET A 1 277 ? -14.117 -8.115 23.536 1.00 96.19 277 MET A CA 1
ATOM 2252 C C . MET A 1 277 ? -14.760 -7.973 22.156 1.00 96.19 277 MET A C 1
ATOM 2254 O O . MET A 1 277 ? -14.109 -8.238 21.150 1.00 96.19 277 MET A O 1
ATOM 2258 N N . GLY A 1 278 ? -16.002 -7.486 22.083 1.00 95.62 278 GLY A N 1
ATOM 2259 C CA . GLY A 1 278 ? -16.679 -7.241 20.812 1.00 95.62 278 GLY A CA 1
ATOM 2260 C C . GLY A 1 278 ? -16.010 -6.155 19.967 1.00 95.62 278 GLY A C 1
ATOM 2261 O O . GLY A 1 278 ? -16.031 -6.255 18.743 1.00 95.62 278 GLY A O 1
ATOM 2262 N N . TYR A 1 279 ? -15.394 -5.147 20.596 1.00 96.81 279 TYR A N 1
ATOM 2263 C CA . TYR A 1 279 ? -14.618 -4.110 19.911 1.00 96.81 279 TYR A CA 1
ATOM 2264 C C . TYR A 1 279 ? -13.311 -4.660 19.335 1.00 96.81 279 TYR A C 1
ATOM 2266 O O . TYR A 1 279 ? -13.008 -4.440 18.156 1.00 96.81 279 TYR A O 1
ATOM 2274 N N . LEU A 1 280 ? -12.541 -5.396 20.144 1.00 96.50 280 LEU A N 1
ATOM 2275 C CA . LEU A 1 280 ? -11.282 -5.992 19.695 1.00 96.50 280 LEU A CA 1
ATOM 2276 C C . LEU A 1 280 ? -11.525 -7.038 18.604 1.00 96.50 280 LEU A C 1
ATOM 2278 O O . LEU A 1 280 ? -10.957 -6.924 17.517 1.00 96.50 280 LEU A O 1
ATOM 2282 N N . CYS A 1 281 ? -12.462 -7.957 18.844 1.00 95.75 281 CYS A N 1
ATOM 2283 C CA . CYS A 1 281 ? -12.858 -9.022 17.923 1.00 95.75 281 CYS A CA 1
ATOM 2284 C C . CYS A 1 281 ? -13.899 -8.569 16.888 1.00 95.75 281 CYS A C 1
ATOM 2286 O O . CYS A 1 281 ? -14.607 -9.398 16.324 1.00 95.75 281 CYS A O 1
ATOM 2288 N N . PHE A 1 282 ? -14.043 -7.266 16.628 1.00 96.25 282 PHE A N 1
ATOM 2289 C CA . PHE A 1 282 ? -15.024 -6.793 15.656 1.00 96.25 282 PHE A CA 1
ATOM 2290 C C . PHE A 1 282 ? -14.749 -7.396 14.272 1.00 96.25 282 PHE A C 1
ATOM 2292 O O . PHE A 1 282 ? -13.728 -7.089 13.647 1.00 96.25 282 PHE A O 1
ATOM 2299 N N . VAL A 1 283 ? -15.682 -8.227 13.794 1.00 94.38 283 VAL A N 1
ATOM 2300 C CA . VAL A 1 283 ? -15.489 -9.121 12.641 1.00 94.38 283 VAL A CA 1
ATOM 2301 C C . VAL A 1 283 ? -15.025 -8.414 11.370 1.00 94.38 283 VAL A C 1
ATOM 2303 O O . VAL A 1 283 ? -14.120 -8.900 10.701 1.00 94.38 283 VAL A O 1
ATOM 2306 N N . GLY A 1 284 ? -15.556 -7.220 11.086 1.00 93.69 284 GLY A N 1
ATOM 2307 C CA . GLY A 1 284 ? -15.183 -6.445 9.899 1.00 93.69 284 GLY A CA 1
ATOM 2308 C C . GLY A 1 284 ? -13.754 -5.921 9.922 1.00 93.69 284 GLY A C 1
ATOM 2309 O O . GLY A 1 284 ? -13.284 -5.406 8.911 1.00 93.69 284 GLY A O 1
ATOM 2310 N N . THR A 1 285 ? -13.075 -6.029 11.071 1.00 95.88 285 THR A N 1
ATOM 2311 C CA . THR A 1 285 ? -11.736 -5.476 11.245 1.00 95.88 285 THR A CA 1
ATOM 2312 C C . THR A 1 285 ? -10.682 -6.408 11.829 1.00 95.88 285 THR A C 1
ATOM 2314 O O . THR A 1 285 ? -9.514 -6.065 11.781 1.00 95.88 285 THR A O 1
ATOM 2317 N N . VAL A 1 286 ? -11.052 -7.557 12.393 1.00 94.62 286 VAL A N 1
ATOM 2318 C CA . VAL A 1 286 ? -10.127 -8.365 13.207 1.00 94.62 286 VAL A CA 1
ATOM 2319 C C . VAL A 1 286 ? -9.001 -9.038 12.403 1.00 94.62 286 VAL A C 1
ATOM 2321 O O . VAL A 1 286 ? -7.912 -9.208 12.938 1.00 94.62 286 VAL A O 1
ATOM 2324 N N . ILE A 1 287 ? -9.240 -9.389 11.130 1.00 92.31 287 ILE A N 1
ATOM 2325 C CA . ILE A 1 287 ? -8.236 -10.039 10.266 1.00 92.31 287 ILE A CA 1
ATOM 2326 C C . ILE A 1 287 ? -7.422 -9.004 9.477 1.00 92.31 287 ILE A C 1
ATOM 2328 O O . ILE A 1 287 ? -6.224 -8.865 9.696 1.00 92.31 287 ILE A O 1
ATOM 2332 N N . PHE A 1 288 ? -8.080 -8.260 8.582 1.00 86.25 288 PHE A N 1
ATOM 2333 C CA . PHE A 1 288 ? -7.426 -7.326 7.652 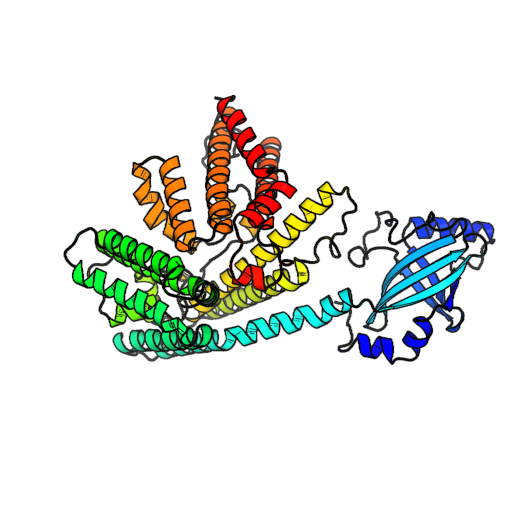1.00 86.25 288 PHE A CA 1
ATOM 2334 C C . PHE A 1 288 ? -7.789 -5.858 7.899 1.00 86.25 288 PHE A C 1
ATOM 2336 O O . PHE A 1 288 ? -7.383 -4.992 7.133 1.00 86.25 288 PHE A O 1
ATOM 2343 N N . GLY A 1 289 ? -8.607 -5.563 8.911 1.00 84.38 289 GLY A N 1
ATOM 2344 C CA . GLY A 1 289 ? -9.309 -4.287 9.039 1.00 84.38 289 GLY A CA 1
ATOM 2345 C C . GLY A 1 289 ? -8.470 -3.065 9.343 1.00 84.38 289 GLY A C 1
ATOM 2346 O O . GLY A 1 289 ? -7.398 -3.180 9.938 1.00 84.38 289 GLY A O 1
ATOM 2347 N N . PRO A 1 290 ? -9.017 -1.869 9.073 1.00 94.31 290 PRO A N 1
ATOM 2348 C CA . PRO A 1 290 ? -8.400 -0.661 9.555 1.00 94.31 290 PRO A CA 1
ATOM 2349 C C . PRO A 1 290 ? -8.586 -0.557 11.065 1.00 94.31 290 PRO A C 1
ATOM 2351 O O . PRO A 1 290 ? -9.550 -1.069 11.650 1.00 94.31 290 PRO A O 1
ATOM 2354 N N . TRP A 1 291 ? -7.698 0.204 11.698 1.00 95.31 291 TRP A N 1
ATOM 2355 C CA . TRP A 1 291 ? -7.989 0.719 13.024 1.00 95.31 291 TRP A CA 1
ATOM 2356 C C . TRP A 1 291 ? -9.232 1.621 12.971 1.00 95.31 291 TRP A C 1
ATOM 2358 O O . TRP A 1 291 ? -9.344 2.508 12.124 1.00 95.31 291 TRP A O 1
ATOM 2368 N N . ILE A 1 292 ? -10.155 1.389 13.902 1.00 94.88 292 ILE A N 1
ATOM 2369 C CA . ILE A 1 292 ? -11.336 2.217 14.154 1.00 94.88 292 ILE A CA 1
ATOM 2370 C C . ILE A 1 292 ? -11.362 2.562 15.639 1.00 94.88 292 ILE A C 1
ATOM 2372 O O . ILE A 1 292 ? -10.929 1.749 16.453 1.00 94.88 292 ILE A O 1
ATOM 2376 N N . SER A 1 293 ? -11.887 3.733 16.004 1.00 94.56 293 SER A N 1
ATOM 2377 C CA . SER A 1 293 ? -12.072 4.087 17.414 1.00 94.56 293 SER A CA 1
ATOM 2378 C C . SER A 1 293 ? -13.233 3.312 18.044 1.00 94.56 293 SER A C 1
ATOM 2380 O O . SER A 1 293 ? -14.133 2.819 17.353 1.00 94.56 293 SER A O 1
ATOM 2382 N N . PHE A 1 294 ? -13.253 3.251 19.377 1.00 95.62 294 PHE A N 1
ATOM 2383 C CA . PHE A 1 294 ? -14.322 2.580 20.121 1.00 95.62 294 PHE A CA 1
ATOM 2384 C C . PHE A 1 294 ? -15.704 3.182 19.822 1.00 95.62 294 PHE A C 1
ATOM 2386 O O . PHE A 1 294 ? -16.676 2.451 19.640 1.00 95.62 294 PHE A O 1
ATOM 2393 N N . HIS A 1 295 ? -15.785 4.507 19.667 1.00 93.44 295 HIS A N 1
ATOM 2394 C CA . HIS A 1 295 ? -17.024 5.192 19.300 1.00 93.44 295 HIS A CA 1
ATOM 2395 C C . HIS A 1 295 ? -17.572 4.730 17.938 1.00 93.44 295 HIS A C 1
ATOM 2397 O O . HIS A 1 295 ? -18.745 4.376 17.834 1.00 93.44 295 HIS A O 1
ATOM 2403 N N . ARG A 1 296 ? -16.715 4.633 16.910 1.00 92.81 296 ARG A N 1
ATOM 2404 C CA . ARG A 1 296 ? -17.111 4.158 15.569 1.00 92.81 296 ARG A CA 1
ATOM 2405 C C . ARG A 1 296 ? -17.566 2.702 15.571 1.00 92.81 296 ARG A C 1
ATOM 2407 O O . ARG A 1 296 ? -18.455 2.324 14.812 1.00 92.81 296 ARG A O 1
ATOM 2414 N N . TYR A 1 297 ? -16.985 1.878 16.439 1.00 94.50 297 TYR A N 1
ATOM 2415 C CA . TYR A 1 297 ? -17.469 0.518 16.658 1.00 94.50 297 TYR A CA 1
ATOM 2416 C C . TYR A 1 297 ? -18.892 0.499 17.239 1.00 94.50 297 TYR A C 1
ATOM 2418 O O . TYR A 1 297 ? -19.741 -0.235 16.730 1.00 94.50 297 TYR A O 1
ATOM 2426 N N . LEU A 1 298 ? -19.187 1.325 18.249 1.00 92.94 298 LEU A N 1
ATOM 2427 C CA . LEU A 1 298 ? -20.535 1.406 18.823 1.00 92.94 298 LEU A CA 1
ATOM 2428 C C . LEU A 1 298 ? -21.574 1.834 17.774 1.00 92.94 298 LEU A C 1
ATOM 2430 O O . LEU A 1 298 ? -22.640 1.225 17.688 1.00 92.94 298 LEU A O 1
ATOM 2434 N N . GLU A 1 299 ? -21.247 2.813 16.926 1.00 91.44 299 GLU A N 1
ATOM 2435 C CA . GLU A 1 299 ? -22.102 3.227 15.803 1.00 91.44 299 GLU A CA 1
ATOM 2436 C C . GLU A 1 299 ? -22.352 2.091 14.796 1.00 91.44 299 GLU A C 1
ATOM 2438 O O . GLU A 1 299 ? -23.470 1.923 14.299 1.00 91.44 299 GLU A O 1
ATOM 2443 N N . ALA A 1 300 ? -21.337 1.271 14.507 1.00 91.25 300 ALA A N 1
ATOM 2444 C CA . ALA A 1 300 ? -21.487 0.121 13.618 1.00 91.25 300 ALA A CA 1
ATOM 2445 C C . ALA A 1 300 ? -22.465 -0.916 14.201 1.00 91.25 300 ALA A C 1
ATOM 2447 O O . ALA A 1 300 ? -23.348 -1.406 13.488 1.00 91.25 300 ALA A O 1
ATOM 2448 N N . VAL A 1 301 ? -22.362 -1.186 15.508 1.00 90.88 301 VAL A N 1
ATOM 2449 C CA . VAL A 1 301 ? -23.231 -2.118 16.246 1.00 90.88 301 VAL A CA 1
ATOM 2450 C C . VAL A 1 301 ? -24.679 -1.616 16.338 1.00 90.88 301 VAL A C 1
ATOM 2452 O O . VAL A 1 301 ? -25.618 -2.416 16.342 1.00 90.88 301 VAL A O 1
ATOM 2455 N N . GLN A 1 302 ? -24.921 -0.301 16.339 1.00 87.94 302 GLN A N 1
ATOM 2456 C CA . GLN A 1 302 ? -26.291 0.235 16.322 1.00 87.94 302 GLN A CA 1
ATOM 2457 C C . GLN A 1 302 ? -27.107 -0.271 15.116 1.00 87.94 302 GLN A C 1
ATOM 2459 O O . GLN A 1 302 ? -28.311 -0.489 15.255 1.00 87.94 302 GLN A O 1
ATOM 2464 N N . GLY A 1 303 ? -26.459 -0.599 13.990 1.00 80.25 303 GLY A N 1
ATOM 2465 C CA . GLY A 1 303 ? -27.090 -1.325 12.884 1.00 80.25 303 GLY A CA 1
ATOM 2466 C C . GLY A 1 303 ? -27.934 -0.438 11.967 1.00 80.25 303 GLY A C 1
ATOM 2467 O O . GLY A 1 303 ? -29.122 -0.696 11.758 1.00 80.25 303 GLY A O 1
ATOM 2468 N N . ARG A 1 304 ? -27.321 0.606 11.392 1.00 84.12 304 ARG A N 1
ATOM 2469 C CA . ARG A 1 304 ? -27.950 1.513 10.407 1.00 84.12 304 ARG A CA 1
ATOM 2470 C C . ARG A 1 304 ? -28.550 0.779 9.187 1.00 84.12 304 ARG A C 1
ATOM 2472 O O . ARG A 1 304 ? -28.074 -0.307 8.840 1.00 84.12 304 ARG A O 1
ATOM 2479 N N . PRO A 1 305 ? -29.582 1.349 8.527 1.00 85.12 305 PRO A N 1
ATOM 2480 C CA . PRO A 1 305 ? -30.217 0.732 7.363 1.00 85.12 305 PRO A CA 1
ATOM 2481 C C . PRO A 1 305 ? -29.243 0.523 6.205 1.00 85.12 305 PRO A C 1
ATOM 2483 O O . PRO A 1 305 ? -28.308 1.297 6.003 1.00 85.12 305 PRO A O 1
ATOM 2486 N N . LEU A 1 306 ? -29.475 -0.553 5.452 1.00 88.00 306 LEU A N 1
ATOM 2487 C CA . LEU A 1 306 ? -28.733 -0.838 4.229 1.00 88.00 306 LEU A CA 1
ATOM 2488 C C . LEU A 1 306 ? -29.146 0.175 3.158 1.00 88.00 306 LEU A C 1
ATOM 2490 O O . LEU A 1 306 ? -30.325 0.497 3.024 1.00 88.00 306 LEU A O 1
ATOM 2494 N N . SER A 1 307 ? -28.174 0.677 2.403 1.00 90.69 307 SER A N 1
ATOM 2495 C CA . SER A 1 307 ? -28.399 1.647 1.328 1.00 90.69 307 SER A CA 1
ATOM 2496 C C . SER A 1 307 ? -27.732 1.173 0.040 1.00 90.69 307 SER A C 1
ATOM 2498 O O . SER A 1 307 ? -26.759 0.421 0.082 1.00 90.69 307 SER A O 1
ATOM 2500 N N . CYS A 1 308 ? -28.206 1.632 -1.121 1.00 92.25 308 CYS A N 1
ATOM 2501 C CA . CYS A 1 308 ? -27.537 1.319 -2.389 1.00 92.25 308 CYS A CA 1
ATOM 2502 C C . CYS A 1 308 ? -26.106 1.878 -2.431 1.00 92.25 308 CYS A C 1
ATOM 2504 O O . CYS A 1 308 ? -25.210 1.213 -2.941 1.00 92.25 308 CYS A O 1
ATOM 2506 N N . ARG A 1 309 ? -25.871 3.056 -1.829 1.00 92.69 309 ARG A N 1
ATOM 2507 C CA . ARG A 1 309 ? -24.534 3.668 -1.714 1.00 92.69 309 ARG A CA 1
ATOM 2508 C C . ARG A 1 309 ? -23.563 2.795 -0.916 1.00 92.69 309 ARG A C 1
ATOM 2510 O O . ARG A 1 309 ? -22.407 2.667 -1.299 1.00 92.69 309 ARG A O 1
ATOM 2517 N N . TRP A 1 310 ? -24.045 2.161 0.153 1.00 93.62 310 TRP A N 1
ATOM 2518 C CA . TRP A 1 310 ? -23.271 1.190 0.928 1.00 93.62 310 TRP A CA 1
ATOM 2519 C C . TRP A 1 310 ? -22.831 0.003 0.066 1.00 93.62 310 TRP A C 1
ATOM 2521 O O . TRP A 1 310 ? -21.642 -0.296 -0.005 1.00 93.62 310 TRP A O 1
ATOM 2531 N N . LEU A 1 311 ? -23.776 -0.638 -0.632 1.00 94.44 311 LEU A N 1
ATOM 2532 C CA . LEU A 1 311 ? -23.470 -1.798 -1.472 1.00 94.44 311 LEU A CA 1
ATOM 2533 C C . LEU A 1 311 ? -22.525 -1.422 -2.620 1.00 94.44 311 LEU A C 1
ATOM 2535 O O . LEU A 1 311 ? -21.592 -2.163 -2.916 1.00 94.44 311 LEU A O 1
ATOM 2539 N N . GLN A 1 312 ? -22.728 -0.245 -3.219 1.00 95.38 312 GLN A N 1
ATOM 2540 C CA . GLN A 1 312 ? -21.843 0.303 -4.242 1.00 95.38 312 GLN A CA 1
ATOM 2541 C C . GLN A 1 312 ? -20.417 0.494 -3.711 1.00 95.38 312 GLN A C 1
ATOM 2543 O O . GLN A 1 312 ? -19.473 0.092 -4.386 1.00 95.38 312 GLN A O 1
ATOM 2548 N N . LYS A 1 313 ? -20.247 1.049 -2.502 1.00 95.25 313 LYS A N 1
ATOM 2549 C CA . LYS A 1 313 ? -18.925 1.215 -1.881 1.00 95.25 313 LYS A CA 1
ATOM 2550 C C . LYS A 1 313 ? -18.253 -0.133 -1.602 1.00 95.25 313 LYS A C 1
ATOM 2552 O O . LYS A 1 313 ? -17.085 -0.289 -1.945 1.00 95.25 313 LYS A O 1
ATOM 2557 N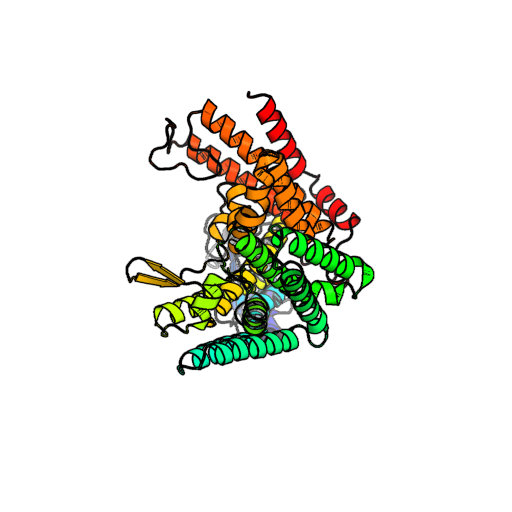 N . VAL A 1 314 ? -18.978 -1.118 -1.058 1.00 96.06 314 VAL A N 1
ATOM 2558 C CA . VAL A 1 314 ? -18.439 -2.477 -0.840 1.00 96.06 314 VAL A CA 1
ATOM 2559 C C . VAL A 1 314 ? -17.990 -3.103 -2.163 1.00 96.06 314 VAL A C 1
ATOM 2561 O O . VAL A 1 314 ? -16.860 -3.576 -2.261 1.00 96.06 314 VAL A O 1
ATOM 2564 N N . ALA A 1 315 ? -18.840 -3.067 -3.193 1.00 96.25 315 ALA A N 1
ATOM 2565 C CA . ALA A 1 315 ? -18.524 -3.626 -4.507 1.00 96.25 315 ALA A CA 1
ATOM 2566 C C . ALA A 1 315 ? -17.325 -2.923 -5.164 1.00 96.25 315 ALA A C 1
ATOM 2568 O O . ALA A 1 315 ? -16.460 -3.585 -5.732 1.00 96.25 315 ALA A O 1
ATOM 2569 N N . GLN A 1 316 ? -17.240 -1.593 -5.051 1.00 96.62 316 GLN A N 1
ATOM 2570 C CA . GLN A 1 316 ? -16.117 -0.815 -5.568 1.00 96.62 316 GLN A CA 1
ATOM 2571 C C . GLN A 1 316 ? -14.804 -1.171 -4.861 1.00 96.62 316 GLN A C 1
ATOM 2573 O O . GLN A 1 316 ? -13.805 -1.401 -5.538 1.00 96.62 316 GLN A O 1
ATOM 2578 N N . SER A 1 317 ? -14.794 -1.237 -3.526 1.00 96.56 317 SER A N 1
ATOM 2579 C CA . SER A 1 317 ? -13.591 -1.610 -2.774 1.00 96.56 317 SER A CA 1
ATOM 2580 C C . SER A 1 317 ? -13.164 -3.054 -3.078 1.00 96.56 317 SER A C 1
ATOM 2582 O O . SER A 1 317 ? -11.980 -3.286 -3.288 1.00 96.56 317 SER A O 1
ATOM 2584 N N . LEU A 1 318 ? -14.095 -4.008 -3.222 1.00 95.75 318 LEU A N 1
ATOM 2585 C CA . LEU A 1 318 ? -13.759 -5.379 -3.644 1.00 95.75 318 LEU A CA 1
ATOM 2586 C C . LEU A 1 318 ? -13.180 -5.439 -5.063 1.00 95.75 318 LEU A C 1
ATOM 2588 O O . LEU A 1 318 ? -12.187 -6.126 -5.287 1.00 95.75 318 LEU A O 1
ATOM 2592 N N . LEU A 1 319 ? -13.760 -4.705 -6.016 1.00 95.69 319 LEU A N 1
ATOM 2593 C CA . LEU A 1 319 ? -13.244 -4.650 -7.386 1.00 95.69 319 LEU A CA 1
ATOM 2594 C C . LEU A 1 319 ? -11.824 -4.071 -7.428 1.00 95.69 319 LEU A C 1
ATOM 2596 O O . LEU A 1 319 ? -10.961 -4.616 -8.112 1.00 95.69 319 LEU A O 1
ATOM 2600 N N . LEU A 1 320 ? -11.578 -2.985 -6.690 1.00 96.19 320 LEU A N 1
ATOM 2601 C CA . LEU A 1 320 ? -10.249 -2.382 -6.586 1.00 96.19 320 LEU A CA 1
ATOM 2602 C C . LEU A 1 320 ? -9.255 -3.319 -5.894 1.00 96.19 320 LEU A C 1
ATOM 2604 O O . LEU A 1 320 ? -8.125 -3.424 -6.357 1.00 96.19 320 LEU A O 1
ATOM 2608 N N . ALA A 1 321 ? -9.674 -4.038 -4.849 1.00 95.44 321 ALA A N 1
ATOM 2609 C CA . ALA A 1 321 ? -8.842 -5.039 -4.190 1.00 95.44 321 ALA A CA 1
ATOM 2610 C C . ALA A 1 321 ? -8.399 -6.126 -5.185 1.00 95.44 321 ALA A C 1
ATOM 2612 O O . ALA A 1 321 ? -7.202 -6.357 -5.342 1.00 95.44 321 ALA A O 1
ATOM 2613 N N . LEU A 1 322 ? -9.341 -6.733 -5.915 1.00 92.88 322 LEU A N 1
ATOM 2614 C CA . LEU A 1 322 ? -9.034 -7.766 -6.912 1.00 92.88 322 LEU A CA 1
ATOM 2615 C C . LEU A 1 322 ? -8.149 -7.239 -8.045 1.00 92.88 322 LEU A C 1
ATOM 2617 O O . LEU A 1 322 ? -7.219 -7.922 -8.463 1.00 92.88 322 LEU A O 1
ATOM 2621 N N . LEU A 1 323 ? -8.399 -6.013 -8.516 1.00 93.50 323 LEU A N 1
ATOM 2622 C CA . LEU A 1 323 ? -7.541 -5.371 -9.508 1.00 93.50 323 LEU A CA 1
ATOM 2623 C C . LEU A 1 323 ? -6.116 -5.191 -8.971 1.00 93.50 323 LEU A C 1
ATOM 2625 O O . LEU A 1 323 ? -5.164 -5.481 -9.684 1.00 93.50 323 LEU A O 1
ATOM 2629 N N . CYS A 1 324 ? -5.955 -4.743 -7.725 1.00 93.88 324 CYS A N 1
ATOM 2630 C CA . CYS A 1 324 ? -4.641 -4.589 -7.109 1.00 93.88 324 CYS A CA 1
ATOM 2631 C C . CYS A 1 324 ? -3.915 -5.927 -6.926 1.00 93.88 324 CYS A C 1
ATOM 2633 O O . CYS A 1 324 ? -2.724 -5.976 -7.208 1.00 93.88 324 CYS A O 1
ATOM 2635 N N . LEU A 1 325 ? -4.620 -6.996 -6.541 1.00 88.25 325 LEU A N 1
ATOM 2636 C CA . LEU A 1 325 ? -4.054 -8.347 -6.433 1.00 88.25 325 LEU A CA 1
ATOM 2637 C C . LEU A 1 325 ? -3.541 -8.848 -7.791 1.00 88.25 325 LEU A C 1
ATOM 2639 O O . LEU A 1 325 ? -2.421 -9.334 -7.920 1.00 88.25 325 LEU A O 1
ATOM 2643 N N . VAL A 1 326 ? -4.349 -8.667 -8.834 1.00 86.56 326 VAL A N 1
ATOM 2644 C CA . VAL A 1 326 ? -3.964 -8.996 -10.208 1.00 86.56 326 VAL A CA 1
ATOM 2645 C C . VAL A 1 326 ? -2.760 -8.166 -10.660 1.00 86.56 326 VAL A C 1
ATOM 2647 O O . VAL A 1 326 ? -1.837 -8.697 -11.272 1.00 86.56 326 VAL A O 1
ATOM 2650 N N . LEU A 1 327 ? -2.742 -6.867 -10.358 1.00 87.88 327 LEU A N 1
ATOM 2651 C CA . LEU A 1 327 ? -1.627 -5.997 -10.718 1.00 87.88 327 LEU A CA 1
ATOM 2652 C C . LEU A 1 327 ? -0.344 -6.368 -9.967 1.00 87.88 327 LEU A C 1
ATOM 2654 O O . LEU A 1 327 ? 0.716 -6.343 -10.585 1.00 87.88 327 LEU A O 1
ATOM 2658 N N . SER A 1 328 ? -0.414 -6.746 -8.688 1.00 85.00 328 SER A N 1
ATOM 2659 C CA . SER A 1 328 ? 0.771 -7.167 -7.935 1.00 85.00 328 SER A CA 1
ATOM 2660 C C . SER A 1 328 ? 1.343 -8.480 -8.443 1.00 85.00 328 SER A C 1
ATOM 2662 O O . SER A 1 328 ? 2.548 -8.582 -8.602 1.00 85.00 328 SER A O 1
ATOM 2664 N N . THR A 1 329 ? 0.500 -9.471 -8.725 1.00 79.00 329 THR A N 1
ATOM 2665 C CA . THR A 1 329 ? 0.979 -10.829 -9.023 1.00 79.00 329 THR A CA 1
ATOM 2666 C C . THR A 1 329 ? 1.226 -11.042 -10.512 1.00 79.00 329 THR A C 1
ATOM 2668 O O . THR A 1 329 ? 2.220 -11.650 -10.888 1.00 79.00 329 THR A O 1
ATOM 2671 N N . CYS A 1 330 ? 0.356 -10.511 -11.372 1.00 76.69 330 CYS A N 1
ATOM 2672 C CA . CYS A 1 330 ? 0.416 -10.777 -12.808 1.00 76.69 330 CYS A CA 1
ATOM 2673 C C . CYS A 1 330 ? 1.085 -9.656 -13.607 1.00 76.69 330 CYS A C 1
ATOM 2675 O O . CYS A 1 330 ? 1.574 -9.909 -14.697 1.00 76.69 330 CYS A O 1
ATOM 2677 N N . VAL A 1 331 ? 1.099 -8.408 -13.127 1.00 78.88 331 VAL A N 1
ATOM 2678 C CA . VAL A 1 331 ? 1.635 -7.280 -13.918 1.00 78.88 331 VAL A CA 1
ATOM 2679 C C . VAL A 1 331 ? 2.965 -6.767 -13.377 1.00 78.88 331 VAL A C 1
ATOM 2681 O O . VAL A 1 331 ? 3.884 -6.556 -14.162 1.00 78.88 331 VAL A O 1
ATOM 2684 N N . GLY A 1 332 ? 3.087 -6.591 -12.060 1.00 77.12 332 GLY A N 1
ATOM 2685 C CA . GLY A 1 332 ? 4.269 -6.026 -11.401 1.00 77.12 332 GLY A CA 1
ATOM 2686 C C . GLY A 1 332 ? 5.587 -6.723 -11.770 1.00 77.12 332 GLY A C 1
ATOM 2687 O O . GLY A 1 332 ? 6.472 -6.039 -12.282 1.00 77.12 332 GLY A O 1
ATOM 2688 N N . PRO A 1 333 ? 5.709 -8.054 -11.589 1.00 71.25 333 PRO A N 1
ATOM 2689 C CA . PRO A 1 333 ? 6.937 -8.804 -11.877 1.00 71.25 333 PRO A CA 1
ATOM 2690 C C . PRO A 1 333 ? 7.367 -8.787 -13.351 1.00 71.25 333 PRO A C 1
ATOM 2692 O O . PRO A 1 333 ? 8.531 -9.013 -13.659 1.00 71.25 333 PRO A O 1
ATOM 2695 N N . TYR A 1 334 ? 6.445 -8.498 -14.276 1.00 68.19 334 TYR A N 1
ATOM 2696 C CA . TYR A 1 334 ? 6.692 -8.544 -15.722 1.00 68.19 334 TYR A CA 1
ATOM 2697 C C . TYR A 1 334 ? 6.670 -7.153 -16.384 1.00 68.19 334 TYR A C 1
ATOM 2699 O O . TYR A 1 334 ? 6.640 -7.045 -17.616 1.00 68.19 334 TYR A O 1
ATOM 2707 N N . LEU A 1 335 ? 6.670 -6.073 -15.589 1.00 69.69 335 LEU A N 1
ATOM 2708 C CA . LEU A 1 335 ? 6.454 -4.704 -16.064 1.00 69.69 335 LEU A CA 1
ATOM 2709 C C . LEU A 1 335 ? 7.482 -4.263 -17.118 1.00 69.69 335 LEU A C 1
ATOM 2711 O O . LEU A 1 335 ? 7.080 -3.827 -18.193 1.00 69.69 335 LEU A O 1
ATOM 2715 N N . PHE A 1 336 ? 8.784 -4.377 -16.866 1.00 68.62 336 PHE A N 1
ATOM 2716 C CA . PHE A 1 336 ? 9.833 -4.004 -17.819 1.00 68.62 336 PHE A CA 1
ATOM 2717 C C . PHE A 1 336 ? 10.353 -5.166 -18.679 1.00 68.62 336 PHE A C 1
ATOM 2719 O O . PHE A 1 336 ? 10.696 -4.890 -19.825 1.00 68.62 336 PHE A O 1
ATOM 2726 N N . PRO A 1 337 ? 10.377 -6.450 -18.255 1.00 62.53 337 PRO A N 1
ATOM 2727 C CA . PRO A 1 337 ? 10.680 -7.559 -19.155 1.00 62.53 337 PRO A CA 1
ATOM 2728 C C . PRO A 1 337 ? 9.743 -7.628 -20.359 1.00 62.53 337 PRO A C 1
ATOM 2730 O O . PRO A 1 337 ? 10.176 -7.985 -21.452 1.00 62.53 337 PRO A O 1
ATOM 2733 N N . TYR A 1 338 ? 8.465 -7.281 -20.165 1.00 60.09 338 TYR A N 1
ATOM 2734 C CA . TYR A 1 338 ? 7.429 -7.552 -21.156 1.00 60.09 338 TYR A CA 1
ATOM 2735 C C . TYR A 1 338 ? 6.582 -6.326 -21.528 1.00 60.09 338 TYR A C 1
ATOM 2737 O O . TYR A 1 338 ? 6.398 -6.042 -22.717 1.00 60.09 338 TYR A O 1
ATOM 2745 N N . PHE A 1 339 ? 6.066 -5.566 -20.553 1.00 58.59 339 PHE A N 1
ATOM 2746 C CA . PHE A 1 339 ? 5.150 -4.454 -20.851 1.00 58.59 339 PHE A CA 1
ATOM 2747 C C . PHE A 1 339 ? 5.861 -3.179 -21.331 1.00 58.59 339 PHE A C 1
ATOM 2749 O O . PHE A 1 339 ? 5.329 -2.481 -22.191 1.00 58.59 339 PHE A O 1
ATOM 2756 N N . ILE A 1 340 ? 7.051 -2.873 -20.810 1.00 61.41 340 ILE A N 1
ATOM 2757 C CA . ILE A 1 340 ? 7.854 -1.696 -21.173 1.00 61.41 340 ILE A CA 1
ATOM 2758 C C . ILE A 1 340 ? 9.338 -2.105 -21.259 1.00 61.41 340 ILE A C 1
ATOM 2760 O O . ILE A 1 340 ? 10.117 -1.784 -20.361 1.00 61.41 340 ILE A O 1
ATOM 2764 N N . PRO A 1 341 ? 9.752 -2.826 -22.316 1.00 60.72 341 PRO A N 1
ATOM 2765 C CA . PRO A 1 341 ? 11.147 -3.207 -22.503 1.00 60.72 341 PRO A CA 1
ATOM 2766 C C . PRO A 1 341 ? 12.013 -1.965 -22.687 1.00 60.72 341 PRO A C 1
ATOM 2768 O O . PRO A 1 341 ? 11.876 -1.211 -23.650 1.00 60.72 341 PRO A O 1
ATOM 2771 N N . LEU A 1 342 ? 12.896 -1.744 -21.717 1.00 62.69 342 LEU A N 1
ATOM 2772 C CA . LEU A 1 342 ? 13.890 -0.682 -21.735 1.00 62.69 342 LEU A CA 1
ATOM 2773 C C . LEU A 1 342 ? 15.266 -1.318 -21.926 1.00 62.69 342 LEU A C 1
ATOM 2775 O O . LEU A 1 342 ? 15.868 -1.838 -20.983 1.00 62.69 342 LEU A O 1
ATOM 2779 N N . ASP A 1 343 ? 15.769 -1.256 -23.157 1.00 57.50 343 ASP A N 1
ATOM 2780 C CA . ASP A 1 343 ? 17.159 -1.587 -23.453 1.00 57.50 343 ASP A CA 1
ATOM 2781 C C . ASP A 1 343 ? 18.064 -0.510 -22.844 1.00 57.50 343 ASP A C 1
ATOM 2783 O O . ASP A 1 343 ? 18.050 0.653 -23.250 1.00 57.50 343 ASP A O 1
ATOM 2787 N N . GLY A 1 344 ? 18.852 -0.884 -21.838 1.00 59.75 344 GLY A N 1
ATOM 2788 C CA . GLY A 1 344 ? 19.805 0.022 -21.210 1.00 59.75 344 GLY A CA 1
ATOM 2789 C C . GLY A 1 344 ? 20.923 -0.690 -20.462 1.00 59.75 344 GLY A C 1
ATOM 2790 O O . GLY A 1 344 ? 20.915 -1.915 -20.298 1.00 59.75 344 GLY A O 1
ATOM 2791 N N . ASP A 1 345 ? 21.889 0.111 -20.010 1.00 73.69 345 ASP A N 1
ATOM 2792 C CA . ASP A 1 345 ? 23.071 -0.340 -19.276 1.00 73.69 345 ASP A CA 1
ATOM 2793 C C . ASP A 1 345 ? 22.710 -1.160 -18.028 1.00 73.69 345 ASP A C 1
ATOM 2795 O O . ASP A 1 345 ? 21.626 -1.039 -17.448 1.00 73.69 345 ASP A O 1
ATOM 2799 N N . HIS A 1 346 ? 23.668 -1.961 -17.551 1.00 75.38 346 HIS A N 1
ATOM 2800 C CA . HIS A 1 346 ? 23.511 -2.829 -16.376 1.00 75.38 346 HIS A CA 1
ATOM 2801 C C . HIS A 1 346 ? 22.959 -2.075 -15.146 1.00 75.38 346 HIS A C 1
ATOM 2803 O O . HIS A 1 346 ? 22.160 -2.622 -14.389 1.00 75.38 346 HIS A O 1
ATOM 2809 N N . LEU A 1 347 ? 23.323 -0.801 -14.967 1.00 77.00 347 LEU A N 1
ATOM 2810 C CA . LEU A 1 347 ? 22.801 0.052 -13.894 1.00 77.00 347 LEU A CA 1
ATOM 2811 C C . LEU A 1 347 ? 21.301 0.339 -14.032 1.00 77.00 347 LEU A C 1
ATOM 2813 O O . LEU A 1 347 ? 20.573 0.195 -13.053 1.00 77.00 347 LEU A O 1
ATOM 2817 N N . LEU A 1 348 ? 20.830 0.708 -15.228 1.00 80.62 348 LEU A N 1
ATOM 2818 C CA . LEU A 1 348 ? 19.411 0.986 -15.457 1.00 80.62 348 LEU A CA 1
ATOM 2819 C C . LEU A 1 348 ? 18.582 -0.272 -15.193 1.00 80.62 348 LEU A C 1
ATOM 2821 O O . LEU A 1 348 ? 17.593 -0.216 -14.471 1.00 80.62 348 LEU A O 1
ATOM 2825 N N . ARG A 1 349 ? 19.048 -1.426 -15.680 1.00 78.69 349 ARG A N 1
ATOM 2826 C CA . ARG A 1 349 ? 18.379 -2.715 -15.470 1.00 78.69 349 ARG A CA 1
ATOM 2827 C C . ARG A 1 349 ? 18.212 -3.066 -13.988 1.00 78.69 349 ARG A C 1
ATOM 2829 O O . ARG A 1 349 ? 17.162 -3.566 -13.602 1.00 78.69 349 ARG A O 1
ATOM 2836 N N . LYS A 1 350 ? 19.216 -2.780 -13.149 1.00 82.25 350 LYS A N 1
ATOM 2837 C CA . LYS A 1 350 ? 19.125 -2.984 -11.691 1.00 82.25 350 LYS A CA 1
ATOM 2838 C C . LYS A 1 350 ? 18.038 -2.117 -11.054 1.00 82.25 350 LYS A C 1
ATOM 2840 O O . LYS A 1 350 ? 17.259 -2.614 -10.250 1.00 82.25 350 LYS A O 1
ATOM 2845 N N . TRP A 1 351 ? 17.968 -0.839 -11.427 1.00 85.88 351 TRP A N 1
ATOM 2846 C CA . TRP A 1 351 ? 16.956 0.084 -10.904 1.00 85.88 351 TRP A CA 1
ATOM 2847 C C . TRP A 1 351 ? 15.544 -0.227 -11.400 1.00 85.88 351 TRP A C 1
ATOM 2849 O O . TRP A 1 351 ? 14.591 -0.053 -10.646 1.00 85.88 351 TRP A O 1
ATOM 2859 N N . LEU A 1 352 ? 15.410 -0.712 -12.635 1.00 84.50 352 LEU A N 1
ATOM 2860 C CA . LEU A 1 352 ? 14.132 -1.168 -13.175 1.00 84.50 352 LEU A CA 1
ATOM 2861 C C . LEU A 1 352 ? 13.604 -2.379 -12.399 1.00 84.50 352 LEU A C 1
ATOM 2863 O O . LEU A 1 352 ? 12.476 -2.318 -11.924 1.00 84.50 352 LEU A O 1
ATOM 2867 N N . ARG A 1 353 ? 14.441 -3.392 -12.141 1.00 80.25 353 ARG A N 1
ATOM 2868 C CA . ARG A 1 353 ? 14.067 -4.527 -11.275 1.00 80.25 353 ARG A CA 1
ATOM 2869 C C . ARG A 1 353 ? 13.695 -4.090 -9.862 1.00 80.25 353 ARG A C 1
ATOM 2871 O O . ARG A 1 353 ? 12.663 -4.483 -9.338 1.00 80.25 353 ARG A O 1
ATOM 2878 N N . ALA A 1 354 ? 14.489 -3.201 -9.262 1.00 83.62 354 ALA A N 1
ATOM 2879 C CA . ALA A 1 354 ? 14.166 -2.637 -7.952 1.00 83.62 354 ALA A CA 1
ATOM 2880 C C . ALA A 1 354 ? 12.794 -1.938 -7.941 1.00 83.62 354 ALA A C 1
ATOM 2882 O O . ALA A 1 354 ? 12.053 -2.034 -6.964 1.00 83.62 354 ALA A O 1
ATOM 2883 N N . TYR A 1 355 ? 12.440 -1.242 -9.026 1.00 88.56 355 TYR A N 1
ATOM 2884 C CA . TYR A 1 355 ? 11.128 -0.621 -9.173 1.00 88.56 355 TYR A CA 1
ATOM 2885 C C . TYR A 1 355 ? 10.005 -1.654 -9.351 1.00 88.56 355 TYR A C 1
ATOM 2887 O O . TYR A 1 355 ? 8.946 -1.457 -8.764 1.00 88.56 355 TYR A O 1
ATOM 2895 N N . GLU A 1 356 ? 10.222 -2.746 -10.088 1.00 82.94 356 GLU A N 1
ATOM 2896 C CA . GLU A 1 356 ? 9.249 -3.841 -10.276 1.00 82.94 356 GLU A CA 1
ATOM 2897 C C . GLU A 1 356 ? 8.855 -4.496 -8.964 1.00 82.94 356 GLU A C 1
ATOM 2899 O O . GLU A 1 356 ? 7.671 -4.500 -8.614 1.00 82.94 356 GLU A O 1
ATOM 2904 N N . SER A 1 357 ? 9.846 -4.969 -8.206 1.00 78.56 357 SER A N 1
ATOM 2905 C CA . SER A 1 357 ? 9.625 -5.583 -6.897 1.00 78.56 357 SER A CA 1
ATOM 2906 C C . SER A 1 357 ? 8.925 -4.595 -5.966 1.00 78.56 357 SER A C 1
ATOM 2908 O O . SER A 1 357 ? 7.926 -4.918 -5.321 1.00 78.56 357 SER A O 1
ATOM 2910 N N . ALA A 1 358 ? 9.365 -3.331 -5.985 1.00 87.69 358 ALA A N 1
ATOM 2911 C CA . ALA A 1 358 ? 8.739 -2.287 -5.196 1.00 87.69 358 ALA A CA 1
ATOM 2912 C C . ALA A 1 358 ? 7.269 -2.066 -5.590 1.00 87.69 358 ALA A C 1
ATOM 2914 O O . ALA A 1 358 ? 6.447 -1.929 -4.690 1.00 87.69 358 ALA A O 1
ATOM 2915 N N . VAL A 1 359 ? 6.927 -2.006 -6.885 1.00 87.50 359 VAL A N 1
ATOM 2916 C CA . VAL A 1 359 ? 5.547 -1.850 -7.390 1.00 87.50 359 VAL A CA 1
ATOM 2917 C C . VAL A 1 359 ? 4.687 -3.040 -6.983 1.00 87.50 359 VAL A C 1
ATOM 2919 O O . VAL A 1 359 ? 3.614 -2.829 -6.418 1.00 87.50 359 VAL A O 1
ATOM 2922 N N . SER A 1 360 ? 5.161 -4.267 -7.216 1.00 84.56 360 SER A N 1
ATOM 2923 C CA . SER A 1 360 ? 4.455 -5.496 -6.836 1.00 84.56 360 SER A CA 1
ATOM 2924 C C . SER A 1 360 ? 4.081 -5.475 -5.350 1.00 84.56 360 SER A C 1
ATOM 2926 O O . SER A 1 360 ? 2.904 -5.600 -4.992 1.00 84.56 360 SER A O 1
ATOM 2928 N N . PHE A 1 361 ? 5.052 -5.146 -4.493 1.00 85.06 361 PHE A N 1
ATOM 2929 C CA . PHE A 1 361 ? 4.838 -4.988 -3.059 1.00 85.06 361 PHE A CA 1
ATOM 2930 C C . PHE A 1 361 ? 3.805 -3.899 -2.711 1.00 85.06 361 PHE A C 1
ATOM 2932 O O . PHE A 1 361 ? 2.980 -4.088 -1.815 1.00 85.06 361 PHE A O 1
ATOM 2939 N N . ARG A 1 362 ? 3.788 -2.740 -3.389 1.00 91.44 362 ARG A N 1
ATOM 2940 C CA . ARG A 1 362 ? 2.781 -1.700 -3.070 1.00 91.44 362 ARG A CA 1
ATOM 2941 C C . ARG A 1 362 ? 1.381 -2.128 -3.466 1.00 91.44 362 ARG A C 1
ATOM 2943 O O . ARG A 1 362 ? 0.445 -1.906 -2.703 1.00 91.44 362 ARG A O 1
ATOM 2950 N N . PHE A 1 363 ? 1.233 -2.750 -4.633 1.00 91.62 363 PHE A N 1
ATOM 2951 C CA . PHE A 1 363 ? -0.068 -3.210 -5.107 1.00 91.62 363 PHE A CA 1
ATOM 2952 C C . PHE A 1 363 ? -0.627 -4.342 -4.239 1.00 91.62 363 PHE A C 1
ATOM 2954 O O . PHE A 1 363 ? -1.828 -4.332 -3.967 1.00 91.62 363 PHE A O 1
ATOM 2961 N N . SER A 1 364 ? 0.216 -5.226 -3.693 1.00 89.50 364 SER A N 1
ATOM 2962 C CA . SER A 1 364 ? -0.239 -6.229 -2.720 1.00 89.50 364 SER A CA 1
ATOM 2963 C C . SER A 1 364 ? -0.713 -5.575 -1.412 1.00 89.50 364 SER A C 1
ATOM 2965 O O . SER A 1 364 ? -1.741 -5.955 -0.850 1.00 89.50 364 SER A O 1
ATOM 2967 N N . ASN A 1 365 ? -0.052 -4.499 -0.973 1.00 89.62 365 ASN A N 1
ATOM 2968 C CA . ASN A 1 365 ? -0.514 -3.691 0.158 1.00 89.62 365 ASN A CA 1
ATOM 2969 C C . ASN A 1 365 ? -1.833 -2.956 -0.143 1.00 89.62 365 ASN A C 1
ATOM 2971 O O . ASN A 1 365 ? -2.704 -2.890 0.725 1.00 89.62 365 ASN A O 1
ATOM 2975 N N . TYR A 1 366 ? -2.018 -2.423 -1.355 1.00 95.19 366 TYR A N 1
ATOM 2976 C CA . TYR A 1 366 ? -3.287 -1.806 -1.761 1.00 95.19 366 TYR A CA 1
ATOM 2977 C C . TYR A 1 366 ? -4.422 -2.821 -1.826 1.00 95.19 366 TYR A C 1
ATOM 2979 O O . TYR A 1 366 ? -5.536 -2.487 -1.429 1.00 95.19 366 TYR A O 1
ATOM 2987 N N . PHE A 1 367 ? -4.147 -4.056 -2.256 1.00 93.44 367 PHE A N 1
ATOM 2988 C CA . PHE A 1 367 ? -5.110 -5.152 -2.178 1.00 93.44 367 PHE A CA 1
ATOM 2989 C C . PHE A 1 367 ? -5.609 -5.334 -0.741 1.00 93.44 367 PHE A C 1
ATOM 2991 O O . PHE A 1 367 ? -6.816 -5.257 -0.507 1.00 93.44 367 PHE A O 1
ATOM 2998 N N . VAL A 1 368 ? -4.696 -5.474 0.226 1.00 92.06 368 VAL A N 1
ATOM 2999 C CA . VAL A 1 368 ? -5.068 -5.595 1.644 1.00 92.06 368 VAL A CA 1
ATOM 3000 C C . VAL A 1 368 ? -5.815 -4.347 2.122 1.00 92.06 368 VAL A C 1
ATOM 3002 O O . VAL A 1 368 ? -6.836 -4.476 2.790 1.00 92.06 368 VAL A O 1
ATOM 3005 N N . GLY A 1 369 ? -5.380 -3.143 1.738 1.00 95.25 369 GLY A N 1
ATOM 3006 C CA . GLY A 1 369 ? -6.039 -1.881 2.091 1.00 95.25 369 GLY A CA 1
ATOM 3007 C C . GLY A 1 369 ? -7.482 -1.771 1.580 1.00 95.25 369 GLY A C 1
ATOM 3008 O O . GLY A 1 369 ? -8.382 -1.417 2.339 1.00 95.25 369 GLY A O 1
ATOM 3009 N N . PHE A 1 370 ? -7.748 -2.126 0.323 1.00 96.75 370 PHE A N 1
ATOM 3010 C CA . PHE A 1 370 ? -9.105 -2.111 -0.231 1.00 96.75 370 PHE A CA 1
ATOM 3011 C C . PHE A 1 370 ? -9.968 -3.271 0.279 1.00 96.75 370 PHE A C 1
ATOM 3013 O O . PHE A 1 370 ? -11.171 -3.096 0.480 1.00 96.75 370 PHE A O 1
ATOM 3020 N N . LEU A 1 371 ? -9.375 -4.435 0.554 1.00 95.12 371 LEU A N 1
ATOM 3021 C CA . LEU A 1 371 ? -10.068 -5.541 1.214 1.00 95.12 371 LEU A CA 1
ATOM 3022 C C . LEU A 1 371 ? -10.506 -5.146 2.632 1.00 95.12 371 LEU A C 1
ATOM 3024 O O . LEU A 1 371 ? -11.640 -5.404 3.029 1.00 95.12 371 LEU A O 1
ATOM 3028 N N . SER A 1 372 ? -9.628 -4.453 3.354 1.00 95.50 372 SER A N 1
ATOM 3029 C CA . SER A 1 372 ? -9.872 -3.855 4.666 1.00 95.50 372 SER A CA 1
ATOM 3030 C C . SER A 1 372 ? -11.064 -2.893 4.655 1.00 95.50 372 SER A C 1
ATOM 3032 O O . SER A 1 372 ? -11.943 -2.963 5.517 1.00 95.50 372 SER A O 1
ATOM 3034 N N . GLU A 1 373 ? -11.135 -2.019 3.642 1.00 96.25 373 GLU A N 1
ATOM 3035 C CA . GLU A 1 373 ? -12.299 -1.158 3.411 1.00 96.25 373 GLU A CA 1
ATOM 3036 C C . GLU A 1 373 ? -13.560 -1.985 3.169 1.00 96.25 373 GLU A C 1
ATOM 3038 O O . GLU A 1 373 ? -14.591 -1.725 3.786 1.00 96.25 373 GLU A O 1
ATOM 3043 N N . ALA A 1 374 ? -13.481 -2.996 2.301 1.00 96.19 374 ALA A N 1
ATOM 3044 C CA . ALA A 1 374 ? -14.621 -3.830 1.959 1.00 96.19 374 ALA A CA 1
ATOM 3045 C C . ALA A 1 374 ? -15.183 -4.562 3.185 1.00 96.19 374 ALA A C 1
ATOM 3047 O O . ALA A 1 374 ? -16.388 -4.489 3.417 1.00 96.19 374 ALA A O 1
ATOM 3048 N N . THR A 1 375 ? -14.351 -5.216 4.003 1.00 96.25 375 THR A N 1
ATOM 3049 C CA . THR A 1 375 ? -14.814 -5.952 5.193 1.00 96.25 375 THR A CA 1
ATOM 3050 C C . THR A 1 375 ? -15.370 -5.015 6.262 1.00 96.25 375 THR A C 1
ATOM 3052 O O . THR A 1 375 ? -16.410 -5.302 6.860 1.00 96.25 375 THR A O 1
ATOM 3055 N N . ALA A 1 376 ? -14.726 -3.866 6.480 1.00 95.75 376 ALA A N 1
ATOM 3056 C CA . ALA A 1 376 ? -15.163 -2.878 7.459 1.00 95.75 376 ALA A CA 1
ATOM 3057 C C . ALA A 1 376 ? -16.489 -2.221 7.037 1.00 95.75 376 ALA A C 1
ATOM 3059 O O . ALA A 1 376 ? -17.441 -2.169 7.823 1.00 95.75 376 ALA A O 1
ATOM 3060 N N . THR A 1 377 ? -16.599 -1.791 5.778 1.00 95.38 377 THR A N 1
ATOM 3061 C CA . THR A 1 377 ? -17.838 -1.234 5.227 1.00 95.38 377 THR A CA 1
ATOM 3062 C C . THR A 1 377 ? -18.949 -2.276 5.171 1.00 95.38 377 THR A C 1
ATOM 3064 O O . THR A 1 377 ? -20.073 -1.967 5.560 1.00 95.38 377 THR A O 1
ATOM 3067 N N . LEU A 1 378 ? -18.665 -3.526 4.797 1.00 95.44 378 LEU A N 1
ATOM 3068 C CA . LEU A 1 378 ? -19.644 -4.620 4.788 1.00 95.44 378 LEU A CA 1
ATOM 3069 C C . LEU A 1 378 ? -20.183 -4.922 6.194 1.00 95.44 378 LEU A C 1
ATOM 3071 O O . LEU A 1 378 ? -21.392 -5.063 6.371 1.00 95.44 378 LEU A O 1
ATOM 3075 N N . ALA A 1 379 ? -19.314 -4.921 7.210 1.00 93.81 379 ALA A N 1
ATOM 3076 C CA . ALA A 1 379 ? -19.722 -4.994 8.613 1.00 93.81 379 ALA A CA 1
ATOM 3077 C C . ALA A 1 379 ? -20.427 -3.710 9.100 1.00 93.81 379 ALA A C 1
ATOM 3079 O O . ALA A 1 379 ? -21.025 -3.691 10.172 1.00 93.81 379 ALA A O 1
ATOM 3080 N N . GLY A 1 380 ? -20.417 -2.637 8.308 1.00 91.44 380 GLY A N 1
ATOM 3081 C CA . GLY A 1 380 ? -21.235 -1.447 8.509 1.00 91.44 380 GLY A CA 1
ATOM 3082 C C . GLY A 1 380 ? -20.590 -0.337 9.331 1.00 91.44 380 GLY A C 1
ATOM 3083 O O . GLY A 1 380 ? -21.316 0.421 9.979 1.00 91.44 380 GLY A O 1
ATOM 3084 N N . THR A 1 381 ? -19.259 -0.244 9.296 1.00 91.62 381 THR A N 1
ATOM 3085 C CA . THR A 1 381 ? -18.488 0.925 9.750 1.00 91.62 381 THR A CA 1
ATOM 3086 C C . THR A 1 381 ? -17.952 1.728 8.558 1.00 91.62 381 THR A C 1
ATOM 3088 O O . THR A 1 381 ? -18.040 1.285 7.415 1.00 91.62 381 THR A O 1
ATOM 3091 N N . GLY A 1 382 ? -17.378 2.906 8.807 1.00 86.19 382 GLY A N 1
ATOM 3092 C CA . GLY A 1 382 ? -16.720 3.684 7.758 1.00 86.19 382 GLY A CA 1
ATOM 3093 C C . GLY A 1 382 ? -17.659 4.579 6.946 1.00 86.19 382 GLY A C 1
ATOM 3094 O O . GLY A 1 382 ? -17.533 4.666 5.725 1.00 86.19 382 GLY A O 1
ATOM 3095 N N . PHE A 1 383 ? -18.615 5.201 7.634 1.00 89.00 383 PHE A N 1
ATOM 3096 C CA . PHE A 1 383 ? -19.473 6.243 7.085 1.00 89.00 383 PHE A CA 1
ATOM 3097 C C . PHE A 1 383 ? -19.253 7.558 7.835 1.00 89.00 383 PHE A C 1
ATOM 3099 O O . PHE A 1 383 ? -18.955 7.557 9.035 1.00 89.00 383 PHE A O 1
ATOM 3106 N N . THR A 1 384 ? -19.474 8.662 7.135 1.00 86.69 384 THR A N 1
ATOM 3107 C CA . THR A 1 384 ? -19.515 10.011 7.691 1.00 86.69 384 THR A CA 1
ATOM 3108 C C . THR A 1 384 ? -20.929 10.561 7.529 1.00 86.69 384 THR A C 1
ATOM 3110 O O . THR A 1 384 ? -21.595 10.322 6.520 1.00 86.69 384 THR A O 1
ATOM 3113 N N . GLU A 1 385 ? -21.420 11.249 8.557 1.00 82.75 385 GLU A N 1
ATOM 3114 C CA . GLU A 1 385 ? -22.742 11.869 8.561 1.00 82.75 385 GLU A CA 1
ATOM 3115 C C . GLU A 1 385 ? -22.591 13.362 8.846 1.00 82.75 385 GLU A C 1
ATOM 3117 O O . GLU A 1 385 ? -22.197 13.760 9.943 1.00 82.75 385 GLU A O 1
ATOM 3122 N N . GLU A 1 386 ? -22.909 14.186 7.851 1.00 80.56 386 GLU A N 1
ATOM 3123 C CA . GLU A 1 386 ? -22.978 15.639 7.991 1.00 80.56 386 GLU A CA 1
ATOM 3124 C C . GLU A 1 386 ? -24.370 16.127 7.590 1.00 80.56 386 GLU A C 1
ATOM 3126 O O . GLU A 1 386 ? -24.774 15.967 6.441 1.00 80.56 386 GLU A O 1
ATOM 3131 N N . LYS A 1 387 ? -25.097 16.760 8.525 1.00 73.38 387 LYS A N 1
ATOM 3132 C CA . LYS A 1 387 ? -26.397 17.424 8.272 1.00 73.38 387 LYS A CA 1
ATOM 3133 C C . LYS A 1 387 ? -27.368 16.557 7.444 1.00 73.38 387 LYS A C 1
ATOM 3135 O O . LYS A 1 387 ? -27.849 16.992 6.401 1.00 73.38 387 LYS A O 1
ATOM 3140 N N . ASP A 1 388 ? -27.604 15.324 7.897 1.00 73.00 388 ASP A N 1
ATOM 3141 C CA . ASP A 1 388 ? -28.440 14.292 7.253 1.00 73.00 388 ASP A CA 1
ATOM 3142 C C . ASP A 1 388 ? -27.910 13.714 5.924 1.00 73.00 388 ASP A C 1
ATOM 3144 O O . ASP A 1 388 ? -28.551 12.848 5.320 1.00 73.00 388 ASP A O 1
ATOM 3148 N N . HIS A 1 389 ? -26.720 14.120 5.467 1.00 82.62 389 HIS A N 1
ATOM 3149 C CA . HIS A 1 389 ? -26.036 13.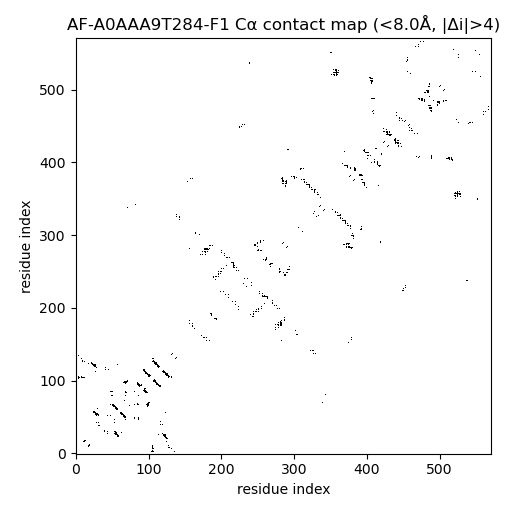470 4.355 1.00 82.62 389 HIS A CA 1
ATOM 3150 C C . HIS A 1 389 ? -25.133 12.345 4.856 1.00 82.62 389 HIS A C 1
ATOM 3152 O O . HIS A 1 389 ? -24.112 12.591 5.496 1.00 82.62 389 HIS A O 1
ATOM 3158 N N . LEU A 1 390 ? -25.518 11.103 4.550 1.00 84.44 390 LEU A N 1
ATOM 3159 C CA . LEU A 1 390 ? -24.723 9.918 4.855 1.00 84.44 390 LEU A CA 1
ATOM 3160 C C . LEU A 1 390 ? -23.885 9.509 3.639 1.00 84.44 390 LEU A C 1
ATOM 3162 O O . LEU A 1 390 ? -24.422 9.146 2.582 1.00 84.44 390 LEU A O 1
ATOM 3166 N N . GLU A 1 391 ? -22.568 9.511 3.821 1.00 87.94 391 GLU A N 1
ATOM 3167 C CA . GLU A 1 391 ? -21.593 9.057 2.832 1.00 87.94 391 GLU A CA 1
ATOM 3168 C C . GLU A 1 391 ? -20.781 7.880 3.369 1.00 87.94 391 GLU A C 1
ATOM 3170 O O . GLU A 1 391 ? -20.396 7.848 4.533 1.00 87.94 391 GLU A O 1
ATOM 3175 N N . TRP A 1 392 ? -20.539 6.887 2.511 1.00 89.25 392 TRP A N 1
ATOM 3176 C CA . TRP A 1 392 ? -19.672 5.746 2.811 1.00 89.25 392 TRP A CA 1
ATOM 3177 C C . TRP A 1 392 ? -18.293 6.014 2.215 1.00 89.25 392 TRP A C 1
ATOM 3179 O O . TRP A 1 392 ? -18.009 5.633 1.079 1.00 89.25 392 TRP A O 1
ATOM 3189 N N . ASP A 1 393 ? -17.462 6.721 2.971 1.00 89.06 393 ASP A N 1
ATOM 3190 C CA . ASP A 1 393 ? -16.225 7.354 2.511 1.00 89.06 393 ASP A CA 1
ATOM 3191 C C . ASP A 1 393 ? -14.955 6.771 3.157 1.00 89.06 393 ASP A C 1
ATOM 3193 O O . ASP A 1 393 ? -13.864 7.338 3.027 1.00 89.06 393 ASP A O 1
ATOM 3197 N N . LEU A 1 394 ? -15.061 5.602 3.804 1.00 92.44 394 LEU A N 1
ATOM 3198 C CA . LEU A 1 394 ? -13.902 4.902 4.354 1.00 92.44 394 LEU A CA 1
ATOM 3199 C C . LEU A 1 394 ? -12.817 4.718 3.294 1.00 92.44 394 LEU A C 1
ATOM 3201 O O . LEU A 1 394 ? -13.021 4.072 2.263 1.00 92.44 394 LEU A O 1
ATOM 3205 N N . THR A 1 395 ? -11.660 5.293 3.599 1.00 94.31 395 THR A N 1
ATOM 3206 C CA . THR A 1 395 ? -10.471 5.263 2.758 1.00 94.31 395 THR A CA 1
ATOM 3207 C C . THR A 1 395 ? -9.295 4.807 3.610 1.00 94.31 395 THR A C 1
ATOM 3209 O O . THR A 1 395 ? -8.894 5.505 4.544 1.00 94.31 395 THR A O 1
ATOM 3212 N N . VAL A 1 396 ? -8.739 3.643 3.292 1.00 95.69 396 VAL A N 1
ATOM 3213 C CA . VAL A 1 396 ? -7.569 3.071 3.967 1.00 95.69 396 VAL A CA 1
ATOM 3214 C C . VAL A 1 396 ? -6.288 3.495 3.267 1.00 95.69 396 VAL A C 1
ATOM 3216 O O . VAL A 1 396 ? -5.326 3.865 3.939 1.00 95.69 396 VAL A O 1
ATOM 3219 N N . SER A 1 397 ? -6.296 3.543 1.935 1.00 94.75 397 SER A N 1
ATOM 3220 C CA . SER A 1 397 ? -5.120 3.875 1.128 1.00 94.75 397 SER A CA 1
ATOM 3221 C C . SER A 1 397 ? -5.488 4.801 -0.031 1.00 94.75 397 SER A C 1
ATOM 3223 O O . SER A 1 397 ? -6.594 4.750 -0.566 1.00 94.75 397 SER A O 1
ATOM 3225 N N . LYS A 1 398 ? -4.549 5.658 -0.452 1.00 95.19 398 LYS A N 1
ATOM 3226 C CA . LYS A 1 398 ? -4.686 6.521 -1.640 1.00 95.19 398 LYS A CA 1
ATOM 3227 C C . LYS A 1 398 ? -3.561 6.227 -2.643 1.00 95.19 398 LYS A C 1
ATOM 3229 O O . LYS A 1 398 ? -2.575 6.965 -2.649 1.00 95.19 398 LYS A O 1
ATOM 3234 N N . PRO A 1 399 ? -3.701 5.199 -3.507 1.00 94.94 399 PRO A N 1
ATOM 3235 C CA . PRO A 1 399 ? -2.631 4.752 -4.406 1.00 94.94 399 PRO A CA 1
ATOM 3236 C C . PRO A 1 399 ? -2.053 5.860 -5.293 1.00 94.94 399 PRO A C 1
ATOM 3238 O O . PRO A 1 399 ? -0.842 5.988 -5.415 1.00 94.94 399 PRO A O 1
ATOM 3241 N N . LEU A 1 400 ? -2.898 6.744 -5.837 1.00 93.94 400 LEU A N 1
ATOM 3242 C CA . LEU A 1 400 ? -2.448 7.849 -6.697 1.00 93.94 400 LEU A CA 1
ATOM 3243 C C . LEU A 1 400 ? -1.462 8.796 -5.999 1.00 93.94 400 LEU A C 1
ATOM 3245 O O . LEU A 1 400 ? -0.518 9.268 -6.623 1.00 93.94 400 LEU A O 1
ATOM 3249 N N . ASN A 1 401 ? -1.657 9.049 -4.704 1.00 94.44 401 ASN A N 1
ATOM 3250 C CA . ASN A 1 401 ? -0.777 9.913 -3.917 1.00 94.44 401 ASN A CA 1
ATOM 3251 C C . ASN A 1 401 ? 0.562 9.243 -3.574 1.00 94.44 401 ASN A C 1
ATOM 3253 O O . ASN A 1 401 ? 1.486 9.922 -3.131 1.00 94.44 401 ASN A O 1
ATOM 3257 N N . VAL A 1 402 ? 0.646 7.921 -3.723 1.00 94.50 402 VAL A N 1
ATOM 3258 C CA . VAL A 1 402 ? 1.852 7.137 -3.458 1.00 94.50 402 VAL A CA 1
ATOM 3259 C C . VAL A 1 402 ? 2.631 6.878 -4.745 1.00 94.50 402 VAL A C 1
ATOM 3261 O O . VAL A 1 402 ? 3.843 7.055 -4.742 1.00 94.50 402 VAL A O 1
ATOM 3264 N N . GLU A 1 403 ? 1.951 6.508 -5.835 1.00 93.81 403 GLU A N 1
ATOM 3265 C CA . GLU A 1 403 ? 2.589 6.230 -7.131 1.00 93.81 403 GLU A CA 1
ATOM 3266 C C . GLU A 1 403 ? 2.980 7.508 -7.886 1.00 93.81 403 GLU A C 1
ATOM 3268 O O . GLU A 1 403 ? 3.984 7.529 -8.594 1.00 93.81 403 GLU A O 1
ATOM 3273 N N . LEU A 1 404 ? 2.227 8.601 -7.702 1.00 93.81 404 LEU A N 1
ATOM 3274 C CA . LEU A 1 404 ? 2.537 9.927 -8.250 1.00 93.81 404 LEU A CA 1
ATOM 3275 C C . LEU A 1 404 ? 2.674 10.957 -7.117 1.00 93.81 404 LEU A C 1
ATOM 3277 O O . LEU A 1 404 ? 1.881 11.904 -7.022 1.00 93.81 404 LEU A O 1
ATOM 3281 N N . PRO A 1 405 ? 3.659 10.779 -6.222 1.00 94.88 405 PRO A N 1
ATOM 3282 C CA . PRO A 1 405 ? 3.728 11.542 -4.995 1.00 94.88 405 PRO A CA 1
ATOM 3283 C C . PRO A 1 405 ? 4.196 12.966 -5.253 1.00 94.88 405 PRO A C 1
ATOM 3285 O O . PRO A 1 405 ? 5.146 13.214 -6.000 1.00 94.88 405 PRO A O 1
ATOM 3288 N N . ARG A 1 406 ? 3.600 13.933 -4.547 1.00 93.31 406 ARG A N 1
ATOM 3289 C CA . ARG A 1 406 ? 4.204 15.261 -4.465 1.00 93.31 406 ARG A CA 1
ATOM 3290 C C . ARG A 1 406 ? 5.451 15.222 -3.608 1.00 93.31 406 ARG A C 1
ATOM 3292 O O . ARG A 1 406 ? 6.352 15.970 -3.942 1.00 93.31 406 ARG A O 1
ATOM 3299 N N . SER A 1 407 ? 5.465 14.470 -2.499 1.00 95.00 407 SER A N 1
ATOM 3300 C CA . SER A 1 407 ? 6.546 14.400 -1.491 1.00 95.00 407 SER A CA 1
ATOM 3301 C C . SER A 1 407 ? 6.499 13.099 -0.684 1.00 95.00 407 SER A C 1
ATOM 3303 O O . SER A 1 407 ? 5.440 12.476 -0.605 1.00 95.00 407 SER A O 1
ATOM 3305 N N . MET A 1 408 ? 7.576 12.742 0.023 1.00 93.81 408 MET A N 1
ATOM 3306 C CA . MET A 1 408 ? 7.584 11.562 0.901 1.00 93.81 408 MET A CA 1
ATOM 3307 C C . MET A 1 408 ? 6.612 11.692 2.075 1.00 93.81 408 MET A C 1
ATOM 3309 O O . MET A 1 408 ? 5.986 10.713 2.459 1.00 93.81 408 MET A O 1
ATOM 3313 N N . VAL A 1 409 ? 6.377 12.905 2.595 1.00 92.25 409 VAL A N 1
ATOM 3314 C CA . VAL A 1 409 ? 5.338 13.136 3.623 1.00 92.25 409 VAL A CA 1
ATOM 3315 C C . VAL A 1 409 ? 3.954 12.709 3.120 1.00 92.25 409 VAL A C 1
ATOM 3317 O O . VAL A 1 409 ? 3.147 12.195 3.893 1.00 92.25 409 VAL A O 1
ATOM 3320 N N . GLU A 1 410 ? 3.652 12.942 1.841 1.00 93.44 410 GLU A N 1
ATOM 3321 C CA . GLU A 1 410 ? 2.381 12.531 1.240 1.00 93.44 410 GLU A CA 1
ATOM 3322 C C . GLU A 1 410 ? 2.309 11.011 1.078 1.00 93.44 410 GLU A C 1
ATOM 3324 O O . GLU A 1 410 ? 1.282 10.429 1.420 1.00 93.44 410 GLU A O 1
ATOM 3329 N N . VAL A 1 411 ? 3.410 10.370 0.674 1.00 93.81 411 VAL A N 1
ATOM 3330 C CA . VAL A 1 411 ? 3.520 8.907 0.574 1.00 93.81 411 VAL A CA 1
ATOM 3331 C C . VAL A 1 411 ? 3.211 8.236 1.911 1.00 93.81 411 VAL A C 1
ATOM 3333 O O . VAL A 1 411 ? 2.273 7.446 2.010 1.00 93.81 411 VAL A O 1
ATOM 3336 N N . VAL A 1 412 ? 3.952 8.593 2.964 1.00 91.69 412 VAL A N 1
ATOM 3337 C CA . VAL A 1 412 ? 3.866 7.914 4.270 1.00 91.69 412 VAL A CA 1
ATOM 3338 C C . VAL A 1 412 ? 2.527 8.111 4.970 1.00 91.69 412 VAL A C 1
ATOM 3340 O O . VAL A 1 412 ? 2.152 7.308 5.815 1.00 91.69 412 VAL A O 1
ATOM 3343 N N . THR A 1 413 ? 1.802 9.179 4.622 1.00 91.81 413 THR A N 1
ATOM 3344 C CA . THR A 1 413 ? 0.469 9.462 5.169 1.00 91.81 413 THR A CA 1
ATOM 3345 C C . THR A 1 413 ? -0.667 8.907 4.310 1.00 91.81 413 THR A C 1
ATOM 3347 O O . THR A 1 413 ? -1.785 8.777 4.801 1.00 91.81 413 THR A O 1
ATOM 3350 N N . SER A 1 414 ? -0.398 8.578 3.043 1.00 94.31 414 SER A N 1
ATOM 3351 C CA . SER A 1 414 ? -1.392 8.074 2.085 1.00 94.31 414 SER A CA 1
ATOM 3352 C C . SER A 1 414 ? -1.372 6.553 1.925 1.00 94.31 414 SER A C 1
ATOM 3354 O O . SER A 1 414 ? -2.325 5.997 1.380 1.00 94.31 414 SER A O 1
ATOM 3356 N N . TRP A 1 415 ? -0.316 5.878 2.392 1.00 90.81 415 TRP A N 1
ATOM 3357 C CA . TRP A 1 415 ? -0.189 4.423 2.296 1.00 90.81 415 TRP A CA 1
ATOM 3358 C C . TRP A 1 415 ? -1.200 3.673 3.167 1.00 90.81 415 TRP A C 1
ATOM 3360 O O . TRP A 1 415 ? -1.864 2.756 2.695 1.00 90.81 415 TRP A O 1
ATOM 3370 N N . ASN A 1 416 ? -1.327 4.072 4.434 1.00 93.94 416 ASN A N 1
ATOM 3371 C CA . ASN A 1 416 ? -2.257 3.493 5.402 1.00 93.94 416 ASN A CA 1
ATOM 3372 C C . ASN A 1 416 ? -2.778 4.612 6.314 1.00 93.94 416 ASN A C 1
ATOM 3374 O O . ASN A 1 416 ? -2.197 4.913 7.358 1.00 93.94 416 ASN A O 1
ATOM 3378 N N . LEU A 1 417 ? -3.867 5.254 5.888 1.00 94.75 417 LEU A N 1
ATOM 3379 C CA . LEU A 1 417 ? -4.466 6.400 6.569 1.00 94.75 417 LEU A CA 1
ATOM 3380 C C . LEU A 1 417 ? -4.857 6.078 8.025 1.00 94.75 417 LEU A C 1
ATOM 3382 O O . LEU A 1 417 ? -4.502 6.874 8.896 1.00 94.75 417 LEU A O 1
ATOM 3386 N N . PRO A 1 418 ? -5.536 4.952 8.338 1.00 95.00 418 PRO A N 1
ATOM 3387 C CA . PRO A 1 418 ? -5.867 4.591 9.717 1.00 95.00 418 PRO A CA 1
ATOM 3388 C C . PRO A 1 418 ? -4.639 4.509 10.627 1.00 95.00 418 PRO A C 1
ATOM 3390 O O . PRO A 1 418 ? -4.644 5.094 11.711 1.00 95.00 418 PRO A O 1
ATOM 3393 N N . MET A 1 419 ? -3.566 3.852 10.171 1.00 93.38 419 MET A N 1
ATOM 3394 C CA . MET A 1 419 ? -2.309 3.754 10.919 1.00 93.38 419 MET A CA 1
ATOM 3395 C C . MET A 1 419 ? -1.648 5.123 11.087 1.00 93.38 419 MET A C 1
ATOM 3397 O O . MET A 1 419 ? -1.259 5.484 12.196 1.00 93.38 419 MET A O 1
ATOM 3401 N N . SER A 1 420 ? -1.566 5.929 10.024 1.00 93.69 420 SER A N 1
ATOM 3402 C CA . SER A 1 420 ? -0.995 7.279 10.102 1.00 93.69 420 SER A CA 1
ATOM 3403 C C . SER A 1 420 ? -1.778 8.189 11.053 1.00 93.69 420 SER A C 1
ATOM 3405 O O . SER A 1 420 ? -1.179 8.942 11.822 1.00 93.69 420 SER A O 1
ATOM 3407 N N . CYS A 1 421 ? -3.112 8.116 11.037 1.00 94.69 421 CYS A N 1
ATOM 3408 C CA . CYS A 1 421 ? -3.981 8.850 11.955 1.00 94.69 421 CYS A CA 1
ATOM 3409 C C . CYS A 1 421 ? -3.782 8.393 13.404 1.00 94.69 421 CYS A C 1
ATOM 3411 O O . CYS A 1 421 ? -3.662 9.236 14.296 1.00 94.69 421 CYS A O 1
ATOM 3413 N N . TRP A 1 422 ? -3.701 7.081 13.633 1.00 96.00 422 TRP A N 1
ATOM 3414 C CA . TRP A 1 422 ? -3.447 6.504 14.949 1.00 96.00 422 TRP A CA 1
ATOM 3415 C C . TRP A 1 422 ? -2.080 6.934 15.500 1.00 96.00 422 TRP A C 1
ATOM 3417 O O . TRP A 1 422 ? -2.010 7.519 16.582 1.00 96.00 422 TRP A O 1
ATOM 3427 N N . LEU A 1 423 ? -1.008 6.759 14.720 1.00 95.19 423 LEU A N 1
ATOM 3428 C CA . LEU A 1 423 ? 0.346 7.192 15.075 1.00 95.19 423 LEU A CA 1
ATOM 3429 C C . LEU A 1 423 ? 0.382 8.687 15.393 1.00 95.19 423 LEU A C 1
ATOM 3431 O O . LEU A 1 423 ? 0.962 9.097 16.396 1.00 95.19 423 LEU A O 1
ATOM 3435 N N . ASN A 1 424 ? -0.285 9.512 14.583 1.00 93.75 424 ASN A N 1
ATOM 3436 C CA . ASN A 1 424 ? -0.344 10.948 14.821 1.00 93.75 424 ASN A CA 1
ATOM 3437 C C . ASN A 1 424 ? -1.040 11.290 16.153 1.00 93.75 424 ASN A C 1
ATOM 3439 O O . ASN A 1 424 ? -0.546 12.116 16.922 1.00 93.75 424 ASN A O 1
ATOM 3443 N N . ASN A 1 425 ? -2.183 10.660 16.436 1.00 93.75 425 ASN A N 1
ATOM 3444 C CA . ASN A 1 425 ? -3.025 10.989 17.588 1.00 93.75 425 ASN A CA 1
ATOM 3445 C C . ASN A 1 425 ? -2.525 10.416 18.920 1.00 93.75 425 ASN A C 1
ATOM 3447 O O . ASN A 1 425 ? -2.703 11.068 19.954 1.00 93.75 425 ASN A O 1
ATOM 3451 N N . TYR A 1 426 ? -1.916 9.229 18.905 1.00 94.00 426 TYR A N 1
ATOM 3452 C CA . TYR A 1 426 ? -1.538 8.499 20.119 1.00 94.00 426 TYR A CA 1
ATOM 3453 C C . TYR A 1 426 ? -0.027 8.442 20.364 1.00 94.00 426 TYR A C 1
ATOM 3455 O O . TYR A 1 426 ? 0.384 8.237 21.504 1.00 94.00 426 TYR A O 1
ATOM 3463 N N . VAL A 1 427 ? 0.808 8.686 19.346 1.00 94.44 427 VAL A N 1
ATOM 3464 C CA . VAL A 1 427 ? 2.275 8.655 19.484 1.00 94.44 427 VAL A CA 1
ATOM 3465 C C . VAL A 1 427 ? 2.887 10.030 19.223 1.00 94.44 427 VAL A C 1
ATOM 3467 O O . VAL A 1 427 ? 3.429 10.644 20.140 1.00 94.44 427 VAL A O 1
ATOM 3470 N N . PHE A 1 428 ? 2.748 10.563 18.007 1.00 93.31 428 PHE A N 1
ATOM 3471 C CA . PHE A 1 428 ? 3.416 11.795 17.583 1.00 93.31 428 PHE A CA 1
ATOM 3472 C C . PHE A 1 428 ? 3.020 13.002 18.436 1.00 93.31 428 PHE A C 1
ATOM 3474 O O . PHE A 1 428 ? 3.891 13.650 19.010 1.00 93.31 428 PHE A O 1
ATOM 3481 N N . LYS A 1 429 ? 1.714 13.292 18.572 1.00 92.62 429 LYS A N 1
ATOM 3482 C CA . LYS A 1 429 ? 1.230 14.429 19.377 1.00 92.62 429 LYS A CA 1
ATOM 3483 C C . LYS A 1 429 ? 1.665 14.340 20.836 1.00 92.62 429 LYS A C 1
ATOM 3485 O O . LYS A 1 429 ? 2.001 15.359 21.429 1.00 92.62 429 LYS A O 1
ATOM 3490 N N . ASN A 1 430 ? 1.706 13.128 21.388 1.00 90.00 430 ASN A N 1
ATOM 3491 C CA . ASN A 1 430 ? 2.182 12.899 22.746 1.00 90.00 430 ASN A CA 1
ATOM 3492 C C . ASN A 1 430 ? 3.700 13.114 22.848 1.00 90.00 430 ASN A C 1
ATOM 3494 O O . ASN A 1 430 ? 4.153 13.625 23.861 1.00 90.00 430 ASN A O 1
ATOM 3498 N N . ALA A 1 431 ? 4.481 12.804 21.808 1.00 92.69 431 ALA A N 1
ATOM 3499 C CA . ALA A 1 431 ? 5.934 12.995 21.760 1.00 92.69 431 ALA A CA 1
ATOM 3500 C C . ALA A 1 431 ? 6.380 14.407 21.322 1.00 92.69 431 ALA A C 1
ATOM 3502 O O . ALA A 1 431 ? 7.561 14.732 21.435 1.00 92.69 431 ALA A O 1
ATOM 3503 N N . LEU A 1 432 ? 5.466 15.268 20.851 1.00 92.25 432 LEU A N 1
ATOM 3504 C CA . LEU A 1 432 ? 5.783 16.619 20.357 1.00 92.25 432 LEU A CA 1
ATOM 3505 C C . LEU A 1 432 ? 6.510 17.500 21.381 1.00 92.25 432 LEU A C 1
ATOM 3507 O O . LEU A 1 432 ? 7.289 18.366 20.986 1.00 92.25 432 LEU A O 1
ATOM 3511 N N . HIS A 1 433 ? 6.297 17.268 22.679 1.00 91.25 433 HIS A N 1
ATOM 3512 C CA . HIS A 1 433 ? 6.992 17.991 23.747 1.00 91.25 433 HIS A CA 1
ATOM 3513 C C . HIS A 1 433 ? 8.521 17.785 23.727 1.00 91.25 433 HIS A C 1
ATOM 3515 O O . HIS A 1 433 ? 9.248 18.621 24.253 1.00 91.25 433 HIS A O 1
ATOM 3521 N N . LEU A 1 434 ? 9.017 16.721 23.080 1.00 91.31 434 LEU A N 1
ATOM 3522 C CA . LEU A 1 434 ? 10.446 16.418 22.904 1.00 91.31 434 LEU A CA 1
ATOM 3523 C C . LEU A 1 434 ? 11.069 17.107 21.672 1.00 91.31 434 LEU A C 1
ATOM 3525 O O . LEU A 1 434 ? 12.251 16.910 21.380 1.00 91.31 434 LEU A O 1
ATOM 3529 N N . GLY A 1 435 ? 10.279 17.881 20.921 1.00 90.75 435 GLY A N 1
ATOM 3530 C CA . GLY A 1 435 ? 10.668 18.517 19.662 1.00 90.75 435 GLY A CA 1
ATOM 3531 C C . GLY A 1 435 ? 10.308 17.692 18.421 1.00 90.75 435 GLY A C 1
ATOM 3532 O O . GLY A 1 435 ? 10.110 16.480 18.479 1.00 90.75 435 GLY A O 1
ATOM 3533 N N . THR A 1 436 ? 10.228 18.356 17.263 1.00 87.81 436 THR A N 1
ATOM 3534 C CA . THR A 1 436 ? 9.705 17.759 16.019 1.00 87.81 436 THR A CA 1
ATOM 3535 C C . THR A 1 436 ? 10.506 16.549 15.544 1.00 87.81 436 THR A C 1
ATOM 3537 O O . THR A 1 436 ? 9.912 15.544 15.169 1.00 87.81 436 THR A O 1
ATOM 3540 N N . PHE A 1 437 ? 11.842 16.623 15.555 1.00 88.62 437 PHE A N 1
ATOM 3541 C CA . PHE A 1 437 ? 12.691 15.515 15.103 1.00 88.62 437 PHE A CA 1
ATOM 3542 C C . PHE A 1 437 ? 12.545 14.290 16.014 1.00 88.62 437 PHE A C 1
ATOM 3544 O O . PHE A 1 437 ? 12.260 13.198 15.529 1.00 88.62 437 PHE A O 1
ATOM 3551 N N . SER A 1 438 ? 12.648 14.489 17.332 1.00 91.50 438 SER A N 1
ATOM 3552 C CA . SER A 1 438 ? 12.447 13.439 18.335 1.00 91.50 438 SER A CA 1
ATOM 3553 C C . SER A 1 438 ? 11.060 12.810 18.216 1.00 91.50 438 SER A C 1
ATOM 3555 O O . SER A 1 438 ? 10.936 11.592 18.247 1.00 91.50 438 SER A O 1
ATOM 3557 N N . ALA A 1 439 ? 10.017 13.621 18.006 1.00 92.19 439 ALA A N 1
ATOM 3558 C CA . ALA A 1 439 ? 8.656 13.130 17.819 1.00 92.19 439 ALA A CA 1
ATOM 3559 C C . ALA A 1 439 ? 8.513 12.269 16.554 1.00 92.19 439 ALA A C 1
ATOM 3561 O O . ALA A 1 439 ? 7.876 11.217 16.606 1.00 92.19 439 ALA A O 1
ATOM 3562 N N . VAL A 1 440 ? 9.127 12.669 15.431 1.00 90.62 440 VAL A N 1
ATOM 3563 C CA . VAL A 1 440 ? 9.169 11.849 14.206 1.00 90.62 440 VAL A CA 1
ATOM 3564 C C . VAL A 1 440 ? 9.895 10.531 14.476 1.00 90.62 440 VAL A C 1
ATOM 3566 O O . VAL A 1 440 ? 9.346 9.475 14.172 1.00 90.62 440 VAL A O 1
ATOM 3569 N N . LEU A 1 441 ? 11.076 10.574 15.098 1.00 91.81 441 LEU A N 1
ATOM 3570 C CA . LEU A 1 441 ? 11.859 9.376 15.401 1.00 91.81 441 LEU A CA 1
ATOM 3571 C C . LEU A 1 441 ? 11.085 8.409 16.307 1.00 91.81 441 LEU A C 1
ATOM 3573 O O . LEU A 1 441 ? 10.949 7.241 15.968 1.00 91.81 441 LEU A O 1
ATOM 3577 N N . VAL A 1 442 ? 10.498 8.900 17.403 1.00 93.44 442 VAL A N 1
ATOM 3578 C CA . VAL A 1 442 ? 9.660 8.096 18.311 1.00 93.44 442 VAL A CA 1
ATOM 3579 C C . VAL A 1 442 ? 8.470 7.482 17.573 1.00 93.44 442 VAL A C 1
ATOM 3581 O O . VAL A 1 442 ? 8.145 6.322 17.802 1.00 93.44 442 VAL A O 1
ATOM 3584 N N . THR A 1 443 ? 7.844 8.224 16.656 1.00 93.50 443 THR A N 1
ATOM 3585 C CA . THR A 1 443 ? 6.694 7.733 15.881 1.00 93.50 443 THR A CA 1
ATOM 3586 C C . THR A 1 443 ? 7.078 6.568 14.972 1.00 93.50 443 THR A C 1
ATOM 3588 O O . THR A 1 443 ? 6.392 5.547 14.966 1.00 93.50 443 THR A O 1
ATOM 3591 N N . TYR A 1 444 ? 8.187 6.682 14.239 1.00 92.56 444 TYR A N 1
ATOM 3592 C CA . TYR A 1 444 ? 8.655 5.600 13.370 1.00 92.56 444 TYR A CA 1
ATOM 3593 C C . TYR A 1 444 ? 9.241 4.425 14.153 1.00 92.56 444 TYR A C 1
ATOM 3595 O O . TYR A 1 444 ? 9.016 3.285 13.758 1.00 92.56 444 TYR A O 1
ATOM 3603 N N . THR A 1 445 ? 9.903 4.664 15.288 1.00 92.44 445 THR A N 1
ATOM 3604 C CA . THR A 1 445 ? 10.342 3.592 16.194 1.00 92.44 445 THR A CA 1
ATOM 3605 C C . THR A 1 445 ? 9.148 2.829 16.763 1.00 92.44 445 THR A C 1
ATOM 3607 O O . THR A 1 445 ? 9.152 1.603 16.753 1.00 92.44 445 THR A O 1
ATOM 3610 N N . ALA A 1 446 ? 8.093 3.522 17.204 1.00 92.44 446 ALA A N 1
ATOM 3611 C CA . ALA A 1 446 ? 6.865 2.877 17.667 1.00 92.44 446 ALA A CA 1
ATOM 3612 C C . ALA A 1 446 ? 6.194 2.066 16.547 1.00 92.44 446 ALA A C 1
ATOM 3614 O O . ALA A 1 446 ? 5.760 0.942 16.783 1.00 92.44 446 ALA A O 1
ATOM 3615 N N . SER A 1 447 ? 6.157 2.604 15.323 1.00 92.19 447 SER A N 1
ATOM 3616 C CA . SER A 1 447 ? 5.660 1.875 14.153 1.00 92.19 447 SER A CA 1
ATOM 3617 C C . SER A 1 447 ? 6.492 0.618 13.881 1.00 92.19 447 SER A C 1
ATOM 3619 O O . SER A 1 447 ? 5.917 -0.449 13.702 1.00 92.19 447 SER A O 1
ATOM 3621 N N . ALA A 1 448 ? 7.825 0.717 13.894 1.00 91.12 448 ALA A N 1
ATOM 3622 C CA . ALA A 1 448 ? 8.720 -0.420 13.681 1.00 91.12 448 ALA A CA 1
ATOM 3623 C C . ALA A 1 448 ? 8.518 -1.507 14.745 1.00 91.12 448 ALA A C 1
ATOM 3625 O O . ALA A 1 448 ? 8.337 -2.665 14.393 1.00 91.12 448 ALA A O 1
ATOM 3626 N N . LEU A 1 449 ? 8.441 -1.127 16.026 1.00 90.44 449 LEU A N 1
ATOM 3627 C CA . LEU A 1 449 ? 8.200 -2.061 17.130 1.00 90.44 449 LEU A CA 1
ATOM 3628 C C . LEU A 1 449 ? 6.845 -2.777 17.024 1.00 90.44 449 LEU A C 1
ATOM 3630 O O . LEU A 1 449 ? 6.759 -3.954 17.363 1.00 90.44 449 LEU A O 1
ATOM 3634 N N . LEU A 1 450 ? 5.797 -2.104 16.532 1.00 89.06 450 LEU A N 1
ATOM 3635 C CA . LEU A 1 450 ? 4.498 -2.744 16.288 1.00 89.06 450 LEU A CA 1
ATOM 3636 C C . LEU A 1 450 ? 4.569 -3.805 15.186 1.00 89.06 450 LEU A C 1
ATOM 3638 O O . LEU A 1 450 ? 3.870 -4.808 15.272 1.00 89.06 450 LEU A O 1
ATOM 3642 N N . HIS A 1 451 ? 5.426 -3.613 14.184 1.00 85.69 451 HIS A N 1
ATOM 3643 C CA . HIS A 1 451 ? 5.674 -4.616 13.151 1.00 85.69 451 HIS A CA 1
ATOM 3644 C C . HIS A 1 451 ? 6.706 -5.696 13.561 1.00 85.69 451 HIS A C 1
ATOM 3646 O O . HIS A 1 451 ? 7.064 -6.540 12.736 1.00 85.69 451 HIS A O 1
ATOM 3652 N N . GLY A 1 452 ? 7.164 -5.706 14.819 1.00 79.38 452 GLY A N 1
ATOM 3653 C CA . GLY A 1 452 ? 8.096 -6.697 15.373 1.00 79.38 452 GLY A CA 1
ATOM 3654 C C . GLY A 1 452 ? 9.582 -6.359 15.187 1.00 79.38 452 GLY A C 1
ATOM 3655 O O . GLY A 1 452 ? 9.947 -5.289 14.703 1.00 79.38 452 GLY A O 1
ATOM 3656 N N . PHE A 1 453 ? 10.473 -7.286 15.563 1.00 76.00 453 PHE A N 1
ATOM 3657 C CA . PHE A 1 453 ? 11.935 -7.137 15.425 1.00 76.00 453 PHE A CA 1
ATOM 3658 C C . PHE A 1 453 ? 12.459 -7.537 14.033 1.00 76.00 453 PHE A C 1
ATOM 3660 O O . PHE A 1 453 ? 13.533 -8.119 13.887 1.00 76.00 453 PHE A O 1
ATOM 3667 N N . SER A 1 454 ? 11.725 -7.196 12.976 1.00 77.69 454 SER A N 1
ATOM 3668 C CA . SER A 1 454 ? 12.196 -7.413 11.608 1.00 77.69 454 SER A CA 1
ATOM 3669 C C . SER A 1 454 ? 13.217 -6.337 11.221 1.00 77.69 454 SER A C 1
ATOM 3671 O O . SER A 1 454 ? 12.883 -5.161 11.063 1.00 77.69 454 SER A O 1
ATOM 3673 N N . PHE A 1 455 ? 14.487 -6.729 11.059 1.00 82.19 455 PHE A N 1
ATOM 3674 C CA . PHE A 1 455 ? 15.563 -5.778 10.752 1.00 82.19 455 PHE A CA 1
ATOM 3675 C C . PHE A 1 455 ? 15.298 -5.001 9.456 1.00 82.19 455 PHE A C 1
ATOM 3677 O O . PHE A 1 455 ? 15.436 -3.781 9.439 1.00 82.19 455 PHE A O 1
ATOM 3684 N N . HIS A 1 456 ? 14.879 -5.690 8.391 1.00 82.50 456 HIS A N 1
ATOM 3685 C CA . HIS A 1 456 ? 14.611 -5.073 7.091 1.00 82.50 456 HIS A CA 1
ATOM 3686 C C . HIS A 1 456 ? 13.530 -3.981 7.188 1.00 82.50 456 HIS A C 1
ATOM 3688 O O . HIS A 1 456 ? 13.735 -2.857 6.731 1.00 82.50 456 HIS A O 1
ATOM 3694 N N . LEU A 1 457 ? 12.406 -4.263 7.854 1.00 83.50 457 LEU A N 1
ATOM 3695 C CA . LEU A 1 457 ? 11.297 -3.321 7.974 1.00 83.50 457 LEU A CA 1
ATOM 3696 C C . LEU A 1 457 ? 11.640 -2.162 8.913 1.00 83.50 457 LEU A C 1
ATOM 3698 O O . LEU A 1 457 ? 11.326 -1.012 8.607 1.00 83.50 457 LEU A O 1
ATOM 3702 N N . ALA A 1 458 ? 12.342 -2.434 10.018 1.00 88.00 458 ALA A N 1
ATOM 3703 C CA . ALA A 1 458 ? 12.863 -1.392 10.894 1.00 88.00 458 ALA A CA 1
ATOM 3704 C C . ALA A 1 458 ? 13.837 -0.467 10.143 1.00 88.00 458 ALA A C 1
ATOM 3706 O O . ALA A 1 458 ? 13.730 0.755 10.251 1.00 88.00 458 ALA A O 1
ATOM 3707 N N . ALA A 1 459 ? 14.739 -1.026 9.329 1.00 90.00 459 ALA A N 1
ATOM 3708 C CA . ALA A 1 459 ? 15.674 -0.260 8.511 1.00 90.00 459 ALA A CA 1
ATOM 3709 C C . ALA A 1 459 ? 14.945 0.615 7.478 1.00 90.00 459 ALA A C 1
ATOM 3711 O O . ALA A 1 459 ? 15.291 1.792 7.327 1.00 90.00 459 ALA A O 1
ATOM 3712 N N . VAL A 1 460 ? 13.909 0.086 6.815 1.00 90.81 460 VAL A N 1
ATOM 3713 C CA . VAL A 1 460 ? 13.059 0.843 5.881 1.00 90.81 460 VAL A CA 1
ATOM 3714 C C . VAL A 1 460 ? 12.331 1.977 6.595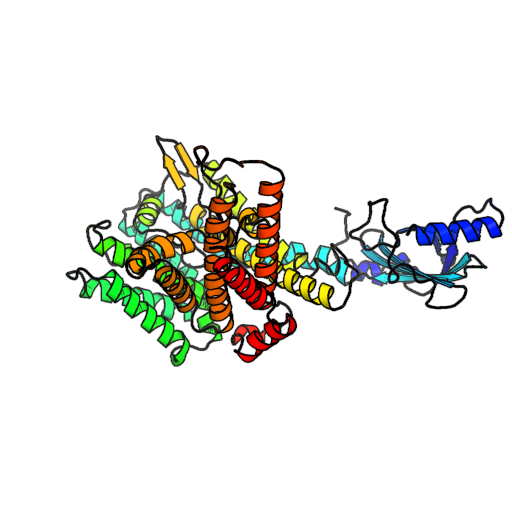 1.00 90.81 460 VAL A C 1
ATOM 3716 O O . VAL A 1 460 ? 12.450 3.126 6.174 1.00 90.81 460 VAL A O 1
ATOM 3719 N N . LEU A 1 461 ? 11.614 1.690 7.686 1.00 91.69 461 LEU A N 1
ATOM 3720 C CA . LEU A 1 461 ? 10.808 2.676 8.414 1.00 91.69 461 LEU A CA 1
ATOM 3721 C C . LEU A 1 461 ? 11.668 3.780 9.038 1.00 91.69 461 LEU A C 1
ATOM 3723 O O . LEU A 1 461 ? 11.314 4.957 8.956 1.00 91.69 461 LEU A O 1
ATOM 3727 N N . LEU A 1 462 ? 12.820 3.435 9.615 1.00 92.00 462 LEU A N 1
ATOM 3728 C CA . LEU A 1 462 ? 13.748 4.431 10.149 1.00 92.00 462 LEU A CA 1
ATOM 3729 C C . LEU A 1 462 ? 14.374 5.266 9.027 1.00 92.00 462 LEU A C 1
ATOM 3731 O O . LEU A 1 462 ? 14.412 6.490 9.140 1.00 92.00 462 LEU A O 1
ATOM 3735 N N . SER A 1 463 ? 14.790 4.654 7.912 1.00 94.00 463 SER A N 1
ATOM 3736 C CA . SER A 1 463 ? 15.290 5.402 6.745 1.00 94.00 463 SER A CA 1
ATOM 3737 C C . SER A 1 463 ? 14.228 6.361 6.205 1.00 94.00 463 SER A C 1
ATOM 3739 O O . SER A 1 463 ? 14.512 7.527 5.935 1.00 94.00 463 SER A O 1
ATOM 3741 N N . LEU A 1 464 ? 12.981 5.899 6.124 1.00 93.19 464 LEU A N 1
ATOM 3742 C CA . LEU A 1 464 ? 11.829 6.682 5.702 1.00 93.19 464 LEU A CA 1
ATOM 3743 C C . LEU A 1 464 ? 11.579 7.884 6.627 1.00 93.19 464 LEU A C 1
ATOM 3745 O O . LEU A 1 464 ? 11.263 8.969 6.132 1.00 93.19 464 LEU A O 1
ATOM 3749 N N . ALA A 1 465 ? 11.795 7.738 7.938 1.00 92.56 465 ALA A N 1
ATOM 3750 C CA . ALA A 1 465 ? 11.730 8.835 8.904 1.00 92.56 465 ALA A CA 1
ATOM 3751 C C . ALA A 1 465 ? 12.733 9.953 8.572 1.00 92.56 465 ALA A C 1
ATOM 3753 O O . ALA A 1 465 ? 12.356 11.128 8.499 1.00 92.56 465 ALA A O 1
ATOM 3754 N N . PHE A 1 466 ? 13.996 9.589 8.317 1.00 94.25 466 PHE A N 1
ATOM 3755 C CA . PHE A 1 466 ? 15.053 10.539 7.958 1.00 94.25 466 PHE A CA 1
ATOM 3756 C C . PHE A 1 466 ? 14.798 11.201 6.605 1.00 94.25 466 PHE A C 1
ATOM 3758 O O . PHE A 1 466 ? 14.842 12.428 6.519 1.00 94.25 466 PHE A O 1
ATOM 3765 N N . ILE A 1 467 ? 14.474 10.416 5.572 1.00 95.38 467 ILE A N 1
ATOM 3766 C CA . ILE A 1 467 ? 14.169 10.920 4.225 1.00 95.38 467 ILE A CA 1
ATOM 3767 C C . ILE A 1 467 ? 13.025 11.940 4.296 1.00 95.38 467 ILE A C 1
ATOM 3769 O O . ILE A 1 467 ? 13.155 13.068 3.817 1.00 95.38 467 ILE A O 1
ATOM 3773 N N . THR A 1 468 ? 11.930 11.573 4.968 1.00 93.38 468 THR A N 1
ATOM 3774 C CA . THR A 1 468 ? 10.745 12.426 5.122 1.00 93.38 468 THR A CA 1
ATOM 3775 C C . THR A 1 468 ? 11.075 13.725 5.860 1.00 93.38 468 THR A C 1
ATOM 3777 O O . THR A 1 468 ? 10.626 14.801 5.456 1.00 93.38 468 THR A O 1
ATOM 3780 N N . TYR A 1 469 ? 11.870 13.652 6.932 1.00 93.50 469 TYR A N 1
ATOM 3781 C CA . TYR A 1 469 ? 12.266 14.825 7.710 1.00 93.50 469 TYR A CA 1
ATOM 3782 C C . TYR A 1 469 ? 13.176 15.771 6.915 1.00 93.50 469 TYR A C 1
ATOM 3784 O O . TYR A 1 469 ? 12.895 16.971 6.851 1.00 93.50 469 TYR A O 1
ATOM 3792 N N . VAL A 1 470 ? 14.230 15.242 6.283 1.00 95.62 470 VAL A N 1
ATOM 3793 C CA . VAL A 1 470 ? 15.197 16.028 5.498 1.00 95.62 470 VAL A CA 1
ATOM 3794 C C . VAL A 1 470 ? 14.509 16.720 4.323 1.00 95.62 470 VAL A C 1
ATOM 3796 O O . VAL A 1 470 ? 14.686 17.924 4.124 1.00 95.62 470 VAL A O 1
ATOM 3799 N N . GLU A 1 471 ? 13.661 16.004 3.582 1.00 95.81 471 GLU A N 1
ATOM 3800 C CA . GLU A 1 471 ? 12.893 16.594 2.486 1.00 95.81 471 GLU A CA 1
ATOM 3801 C C . GLU A 1 471 ? 11.965 17.712 2.992 1.00 95.81 471 GLU A C 1
ATOM 3803 O O . GLU A 1 471 ? 11.879 18.786 2.388 1.00 95.81 471 GLU A O 1
ATOM 3808 N N . HIS A 1 472 ? 11.288 17.493 4.125 1.00 94.00 472 HIS A N 1
ATOM 3809 C CA . HIS A 1 472 ? 10.373 18.471 4.707 1.00 94.00 472 HIS A CA 1
ATOM 3810 C C . HIS A 1 472 ? 11.074 19.783 5.083 1.00 94.00 472 HIS A C 1
ATOM 3812 O O . HIS A 1 472 ? 10.609 20.864 4.700 1.00 94.00 472 HIS A O 1
ATOM 3818 N N . ILE A 1 473 ? 12.196 19.712 5.808 1.00 94.69 473 ILE A N 1
ATOM 3819 C CA . ILE A 1 473 ? 12.938 20.911 6.226 1.00 94.69 473 ILE A CA 1
ATOM 3820 C C . ILE A 1 473 ? 13.569 21.630 5.028 1.00 94.69 473 ILE A C 1
ATOM 3822 O O . ILE A 1 473 ? 13.527 22.865 4.973 1.00 94.69 473 ILE A O 1
ATOM 3826 N N . LEU A 1 474 ? 14.067 20.879 4.037 1.00 95.75 474 LEU A N 1
ATOM 3827 C CA . LEU A 1 474 ? 14.654 21.430 2.819 1.00 95.75 474 LEU A CA 1
ATOM 3828 C C . LEU A 1 474 ? 13.612 22.209 2.016 1.00 95.75 474 LEU A C 1
ATOM 3830 O O . LEU A 1 474 ? 13.804 23.392 1.728 1.00 95.75 474 LEU A O 1
ATOM 3834 N N . ARG A 1 475 ? 12.458 21.597 1.736 1.00 95.25 475 ARG A N 1
ATOM 3835 C CA . ARG A 1 475 ? 11.353 22.267 1.039 1.00 95.25 475 ARG A CA 1
ATOM 3836 C C . ARG A 1 475 ? 10.847 23.488 1.787 1.00 95.25 475 ARG A C 1
ATOM 3838 O O . ARG A 1 475 ? 10.574 24.505 1.161 1.00 95.25 475 ARG A O 1
ATOM 3845 N N . LYS A 1 476 ? 10.729 23.421 3.117 1.00 94.12 476 LYS A N 1
ATOM 3846 C CA . LYS A 1 476 ? 10.293 24.563 3.937 1.00 94.12 476 LYS A CA 1
ATOM 3847 C C . LYS A 1 476 ? 11.282 25.731 3.869 1.00 94.12 476 LYS A C 1
ATOM 3849 O O . LYS A 1 476 ? 10.868 26.888 3.942 1.00 94.12 476 LYS A O 1
ATOM 3854 N N . ARG A 1 477 ? 12.585 25.459 3.751 1.00 94.50 477 ARG A N 1
ATOM 3855 C CA . ARG A 1 477 ? 13.616 26.493 3.575 1.00 94.50 477 ARG A CA 1
ATOM 3856 C C . ARG A 1 477 ? 13.581 27.069 2.158 1.00 94.50 477 ARG A C 1
ATOM 3858 O O . ARG A 1 477 ? 13.460 28.282 2.017 1.00 94.50 477 ARG A O 1
ATOM 3865 N N . LEU A 1 478 ? 13.552 26.221 1.132 1.00 94.62 478 LEU A N 1
ATOM 3866 C CA . LEU A 1 478 ? 13.468 26.655 -0.266 1.00 94.62 478 LEU A CA 1
ATOM 3867 C C . LEU A 1 478 ? 12.182 27.436 -0.571 1.00 94.62 478 LEU A C 1
ATOM 3869 O O . LEU A 1 478 ? 12.238 28.445 -1.264 1.00 94.62 478 LEU A O 1
ATOM 3873 N N . ALA A 1 479 ? 11.036 27.022 -0.020 1.00 93.81 479 ALA A N 1
ATOM 3874 C CA . ALA A 1 479 ? 9.766 27.730 -0.191 1.00 93.81 479 ALA A CA 1
ATOM 3875 C C . ALA A 1 479 ? 9.835 29.172 0.333 1.00 93.81 479 ALA A C 1
ATOM 3877 O O . ALA A 1 479 ? 9.261 30.067 -0.283 1.00 93.81 479 ALA A O 1
ATOM 3878 N N . ARG A 1 480 ? 10.580 29.404 1.425 1.00 92.88 480 ARG A N 1
ATOM 3879 C CA . ARG A 1 480 ? 10.817 30.745 1.977 1.00 92.88 480 ARG A CA 1
ATOM 3880 C C . ARG A 1 480 ? 11.783 31.562 1.122 1.00 92.88 480 ARG A C 1
ATOM 3882 O O . ARG A 1 480 ? 11.461 32.700 0.812 1.00 92.88 480 ARG A O 1
ATOM 3889 N N . ILE A 1 481 ? 12.920 30.986 0.721 1.00 93.50 481 ILE A N 1
ATOM 3890 C CA . ILE A 1 481 ? 13.937 31.679 -0.096 1.00 93.50 481 ILE A CA 1
ATOM 3891 C C . ILE A 1 481 ? 13.357 32.095 -1.453 1.00 93.50 481 ILE A C 1
ATOM 3893 O O . ILE A 1 481 ? 13.547 33.222 -1.895 1.00 93.50 481 ILE A O 1
ATOM 3897 N N . LEU A 1 482 ? 12.623 31.191 -2.103 1.00 92.25 482 LEU A N 1
ATOM 3898 C CA . LEU A 1 482 ? 12.077 31.403 -3.443 1.00 92.25 482 LEU A CA 1
ATOM 3899 C C . LEU A 1 482 ? 10.673 32.023 -3.437 1.00 92.25 482 LEU A C 1
ATOM 3901 O O . LEU A 1 482 ? 10.126 32.268 -4.507 1.00 92.25 482 LEU A O 1
ATOM 3905 N N . SER A 1 483 ? 10.055 32.223 -2.265 1.00 92.94 483 SER A N 1
ATOM 3906 C CA . SER A 1 483 ? 8.640 32.604 -2.120 1.00 92.94 483 SER A CA 1
ATOM 3907 C C . SER A 1 483 ? 7.713 31.773 -3.029 1.00 92.94 483 SER A C 1
ATOM 3909 O O . SER A 1 483 ? 6.898 32.302 -3.787 1.00 92.94 483 SER A O 1
ATOM 3911 N N . ALA A 1 484 ? 7.873 30.444 -2.997 1.00 93.25 484 ALA A N 1
ATOM 3912 C CA . ALA A 1 484 ? 7.294 29.515 -3.970 1.00 93.25 484 ALA A CA 1
ATOM 3913 C C . ALA A 1 484 ? 6.470 28.388 -3.325 1.00 93.25 484 ALA A C 1
ATOM 3915 O O . ALA A 1 484 ? 6.832 27.844 -2.282 1.00 93.25 484 ALA A O 1
ATOM 3916 N N . CYS A 1 485 ? 5.391 27.956 -3.990 1.00 92.69 485 CYS A N 1
ATOM 3917 C CA . CYS A 1 485 ? 4.510 26.875 -3.519 1.00 92.69 485 CYS A CA 1
ATOM 3918 C C . CYS A 1 485 ? 5.100 25.460 -3.710 1.00 92.69 485 CYS A C 1
ATOM 3920 O O . CYS A 1 485 ? 4.555 24.619 -4.435 1.00 92.69 485 CYS A O 1
ATOM 3922 N N . ILE A 1 486 ? 6.211 25.175 -3.029 1.00 93.94 486 ILE A N 1
ATOM 3923 C CA . ILE A 1 486 ? 6.951 23.896 -3.094 1.00 93.94 486 ILE A CA 1
ATOM 3924 C C . ILE A 1 486 ? 6.968 23.116 -1.768 1.00 93.94 486 ILE A C 1
ATOM 3926 O O . ILE A 1 486 ? 7.690 22.128 -1.629 1.00 93.94 486 ILE A O 1
ATOM 3930 N N . LEU A 1 487 ? 6.147 23.526 -0.793 1.00 93.50 487 LEU A N 1
ATOM 3931 C CA . LEU A 1 487 ? 5.961 22.793 0.465 1.00 93.50 487 LEU A CA 1
ATOM 3932 C C . LEU A 1 487 ? 5.545 21.331 0.211 1.00 93.50 487 LEU A C 1
ATOM 3934 O O . LEU A 1 487 ? 4.926 21.024 -0.816 1.00 93.50 487 LEU A O 1
ATOM 3938 N N . SER A 1 488 ? 5.875 20.444 1.162 1.00 91.25 488 SER A N 1
ATOM 3939 C CA . SER A 1 488 ? 5.588 19.000 1.081 1.00 91.25 488 SER A CA 1
ATOM 3940 C C . SER A 1 488 ? 4.099 18.728 0.844 1.00 91.25 488 SER A C 1
ATOM 3942 O O . SER A 1 488 ? 3.735 17.955 -0.036 1.00 91.25 488 SER A O 1
ATOM 3944 N N . ARG A 1 489 ? 3.224 19.443 1.563 1.00 91.00 489 ARG A N 1
ATOM 3945 C CA . ARG A 1 489 ? 1.782 19.484 1.285 1.00 91.00 489 ARG A CA 1
ATOM 3946 C C . ARG A 1 489 ? 1.455 20.663 0.375 1.00 91.00 489 ARG A C 1
ATOM 3948 O O . ARG A 1 489 ? 2.166 21.669 0.377 1.00 91.00 489 ARG A O 1
ATOM 3955 N N . ARG A 1 490 ? 0.373 20.543 -0.399 1.00 89.31 490 ARG A N 1
ATOM 3956 C CA . ARG A 1 490 ? -0.133 21.657 -1.212 1.00 89.31 490 ARG A CA 1
ATOM 3957 C C . ARG A 1 490 ? -0.434 22.849 -0.301 1.00 89.31 490 ARG A C 1
ATOM 3959 O O . ARG A 1 490 ? -1.020 22.680 0.766 1.00 89.31 490 ARG A O 1
ATOM 3966 N N . CYS A 1 491 ? 0.006 24.032 -0.718 1.00 87.38 491 CYS A N 1
ATOM 3967 C CA . CYS A 1 491 ? -0.286 25.265 -0.000 1.00 87.38 491 CYS A CA 1
ATOM 3968 C C . CYS A 1 491 ? -1.803 25.527 0.004 1.00 87.38 491 CYS A C 1
ATOM 3970 O O . CYS A 1 491 ? -2.463 25.205 -0.989 1.00 87.38 491 CYS A O 1
ATOM 3972 N N . PRO A 1 492 ? -2.347 26.127 1.075 1.00 86.56 492 PRO A N 1
ATOM 3973 C CA . PRO A 1 492 ? -3.733 26.576 1.083 1.00 86.56 492 PRO A CA 1
ATOM 3974 C C . PRO A 1 492 ? -3.930 27.742 0.097 1.00 86.56 492 PRO A C 1
ATOM 3976 O O . PRO A 1 492 ? -2.965 28.374 -0.349 1.00 86.56 492 PRO A O 1
ATOM 3979 N N . SER A 1 493 ? -5.181 28.015 -0.280 1.00 83.38 493 SER A N 1
ATOM 3980 C CA . SER A 1 493 ? -5.542 29.018 -1.298 1.00 83.38 493 SER A CA 1
ATOM 3981 C C . SER A 1 493 ? -5.115 30.449 -0.944 1.00 83.38 493 SER A C 1
ATOM 3983 O O . SER A 1 493 ? -4.876 31.271 -1.831 1.00 83.38 493 SER A O 1
ATOM 3985 N N . ASP A 1 494 ? -4.976 30.733 0.346 1.00 85.94 494 ASP A N 1
ATOM 3986 C CA . ASP A 1 494 ? -4.601 32.009 0.957 1.00 85.94 494 ASP A CA 1
ATOM 3987 C C . ASP A 1 494 ? -3.093 32.128 1.262 1.00 85.94 494 ASP A C 1
ATOM 3989 O O . ASP A 1 494 ? -2.671 33.023 1.989 1.00 85.94 494 ASP A O 1
ATOM 3993 N N . CYS A 1 495 ? -2.243 31.260 0.700 1.00 87.06 495 CYS A N 1
ATOM 3994 C CA . CYS A 1 495 ? -0.817 31.276 1.031 1.00 87.06 495 CYS A CA 1
ATOM 3995 C C . CYS A 1 495 ? -0.098 32.578 0.613 1.00 87.06 495 CYS A C 1
ATOM 3997 O O . CYS A 1 495 ? -0.360 33.148 -0.452 1.00 87.06 495 CYS A O 1
ATOM 3999 N N . SER A 1 496 ? 0.884 32.994 1.417 1.00 89.31 496 SER A N 1
ATOM 4000 C CA . SER A 1 496 ? 1.675 34.222 1.231 1.00 89.31 496 SER A CA 1
ATOM 4001 C C . SER A 1 496 ? 2.784 34.131 0.172 1.00 89.31 496 SER A C 1
ATOM 4003 O O . SER A 1 496 ? 3.481 35.113 -0.069 1.00 89.31 496 SER A O 1
ATOM 4005 N N . HIS A 1 497 ? 2.968 32.974 -0.471 1.00 89.31 497 HIS A N 1
ATOM 4006 C CA . HIS A 1 497 ? 3.983 32.796 -1.511 1.00 89.31 497 HIS A CA 1
ATOM 4007 C C . HIS A 1 497 ? 3.621 33.573 -2.786 1.00 89.31 497 HIS A C 1
ATOM 4009 O O . HIS A 1 497 ? 2.498 33.465 -3.293 1.00 89.31 497 HIS A O 1
ATOM 4015 N N . GLN A 1 498 ? 4.600 34.292 -3.338 1.00 87.62 498 GLN A N 1
ATOM 4016 C CA . GLN A 1 498 ? 4.460 35.070 -4.571 1.00 87.62 498 GLN A CA 1
ATOM 4017 C C . GLN A 1 498 ? 4.294 34.159 -5.799 1.00 87.62 498 GLN A C 1
ATOM 4019 O O . GLN A 1 498 ? 3.434 34.394 -6.648 1.00 87.62 498 GLN A O 1
ATOM 4024 N N . TYR A 1 499 ? 5.072 33.076 -5.881 1.00 87.12 499 TYR A N 1
ATOM 4025 C CA . TYR A 1 499 ? 5.058 32.147 -7.010 1.00 87.12 499 TYR A CA 1
ATOM 4026 C C . TYR A 1 499 ? 4.197 30.918 -6.703 1.00 87.12 499 TYR A C 1
ATOM 4028 O O . TYR A 1 499 ? 4.619 29.971 -6.031 1.00 87.12 499 TYR A O 1
ATOM 4036 N N . ARG A 1 500 ? 2.963 30.923 -7.221 1.00 84.44 500 ARG A N 1
ATOM 4037 C CA . ARG A 1 500 ? 1.967 29.869 -6.954 1.00 84.44 500 ARG A CA 1
ATOM 4038 C C . ARG A 1 500 ? 1.957 28.739 -7.986 1.00 84.44 500 ARG A C 1
ATOM 4040 O O . ARG A 1 500 ? 2.026 27.573 -7.615 1.00 84.44 500 ARG A O 1
ATOM 4047 N N . LEU A 1 501 ? 1.884 29.078 -9.275 1.00 79.69 501 LEU A N 1
ATOM 4048 C CA . LEU A 1 501 ? 1.638 28.121 -10.372 1.00 79.69 501 LEU A CA 1
ATOM 4049 C C . LEU A 1 501 ? 2.645 28.207 -11.529 1.00 79.69 501 LEU A C 1
ATOM 4051 O O . LEU A 1 501 ? 2.434 27.561 -12.557 1.00 79.69 501 LEU A O 1
ATOM 4055 N N . GLY A 1 502 ? 3.724 28.981 -11.371 1.00 86.19 502 GLY A N 1
ATOM 4056 C CA . GLY A 1 502 ? 4.739 29.171 -12.411 1.00 86.19 502 GLY A CA 1
ATOM 4057 C C . GLY A 1 502 ? 5.437 27.870 -12.822 1.00 86.19 502 GLY A C 1
ATOM 4058 O O . GLY A 1 502 ? 5.511 26.920 -12.040 1.00 86.19 502 GLY A O 1
ATOM 4059 N N . LEU A 1 503 ? 5.987 27.841 -14.042 1.00 89.75 503 LEU A N 1
ATOM 4060 C CA . LEU A 1 503 ? 6.694 26.674 -14.590 1.00 89.75 503 LEU A CA 1
ATOM 4061 C C . LEU A 1 503 ? 7.817 26.183 -13.665 1.00 89.75 503 LEU A C 1
ATOM 4063 O O . LEU A 1 503 ? 7.909 24.985 -13.424 1.00 89.75 503 LEU A O 1
ATOM 4067 N N . GLY A 1 504 ? 8.588 27.093 -13.058 1.00 90.12 504 GLY A N 1
ATOM 4068 C CA . GLY A 1 504 ? 9.632 26.733 -12.088 1.00 90.12 504 GLY A CA 1
ATOM 4069 C C . GLY A 1 504 ? 9.096 26.035 -10.831 1.00 90.12 504 GLY A C 1
ATOM 4070 O O . GLY A 1 504 ? 9.693 25.078 -10.352 1.00 90.12 504 GLY A O 1
ATOM 4071 N N . VAL A 1 505 ? 7.921 26.435 -10.331 1.00 92.12 505 VAL A N 1
ATOM 4072 C CA . VAL A 1 505 ? 7.268 25.791 -9.172 1.00 92.12 505 VAL A CA 1
ATOM 4073 C C . VAL A 1 505 ? 6.799 24.384 -9.530 1.00 92.12 505 VAL A C 1
ATOM 4075 O O . VAL A 1 505 ? 6.931 23.460 -8.726 1.00 92.12 505 VAL A O 1
ATOM 4078 N N . ARG A 1 506 ? 6.249 24.205 -10.737 1.00 92.00 506 ARG A N 1
ATOM 4079 C CA . ARG A 1 506 ? 5.841 22.887 -11.240 1.00 92.00 506 ARG A CA 1
ATOM 4080 C C . ARG A 1 506 ? 7.056 21.984 -11.436 1.00 92.00 506 ARG A C 1
ATOM 4082 O O . ARG A 1 506 ? 7.043 20.875 -10.921 1.00 92.00 506 ARG A O 1
ATOM 4089 N N . ALA A 1 507 ? 8.111 22.482 -12.080 1.00 93.88 507 ALA A N 1
ATOM 4090 C CA . ALA A 1 507 ? 9.353 21.748 -12.305 1.00 93.88 507 ALA A CA 1
ATOM 4091 C C . ALA A 1 507 ? 10.014 21.307 -10.989 1.00 93.88 507 ALA A C 1
ATOM 4093 O O . ALA A 1 507 ? 10.364 20.142 -10.852 1.00 93.88 507 ALA A O 1
ATOM 4094 N N . LEU A 1 508 ? 10.105 22.190 -9.987 1.00 94.06 508 LEU A N 1
ATOM 4095 C CA . LEU A 1 508 ? 10.648 21.833 -8.670 1.00 94.06 508 LEU A CA 1
ATOM 4096 C C . LEU A 1 508 ? 9.805 20.769 -7.959 1.00 94.06 508 LEU A C 1
ATOM 4098 O O . LEU A 1 508 ? 10.353 19.830 -7.391 1.00 94.06 508 LEU A O 1
ATOM 4102 N N . ASN A 1 509 ? 8.475 20.887 -7.993 1.00 94.88 509 ASN A N 1
ATOM 4103 C CA . ASN A 1 509 ? 7.609 19.864 -7.404 1.00 94.88 509 ASN A CA 1
ATOM 4104 C C . ASN A 1 509 ? 7.708 18.523 -8.148 1.00 94.88 509 ASN A C 1
ATOM 4106 O O . ASN A 1 509 ? 7.687 17.490 -7.490 1.00 94.88 509 ASN A O 1
ATOM 4110 N N . LEU A 1 510 ? 7.845 18.535 -9.480 1.00 94.94 510 LEU A N 1
ATOM 4111 C CA . LEU A 1 510 ? 8.082 17.327 -10.276 1.00 94.94 510 LEU A CA 1
ATOM 4112 C C . LEU A 1 510 ? 9.435 16.695 -9.944 1.00 94.94 510 LEU A C 1
ATOM 4114 O O . LEU A 1 510 ? 9.497 15.485 -9.771 1.00 94.94 510 LEU A O 1
ATOM 4118 N N . LEU A 1 511 ? 10.490 17.498 -9.784 1.00 95.56 511 LEU A N 1
ATOM 4119 C CA . LEU A 1 511 ? 11.814 17.016 -9.390 1.00 95.56 511 LEU A CA 1
ATOM 4120 C C . LEU A 1 511 ? 11.769 16.313 -8.032 1.00 95.56 511 LEU A C 1
ATOM 4122 O O . LEU A 1 511 ? 12.276 15.203 -7.896 1.00 95.56 511 LEU A O 1
ATOM 4126 N N . PHE A 1 512 ? 11.136 16.924 -7.029 1.00 96.31 512 PHE A N 1
ATOM 4127 C CA . PHE A 1 512 ? 11.003 16.256 -5.740 1.00 96.31 512 PHE A CA 1
ATOM 4128 C C . PHE A 1 512 ? 10.050 15.048 -5.779 1.00 96.31 512 PHE A C 1
ATOM 4130 O O . PHE A 1 512 ? 10.248 14.107 -5.018 1.00 96.31 512 PHE A O 1
ATOM 4137 N N . GLY A 1 513 ? 9.029 15.055 -6.641 1.00 96.00 513 GLY A N 1
ATOM 4138 C CA . GLY A 1 513 ? 8.178 13.884 -6.867 1.00 96.00 513 GLY A CA 1
ATOM 4139 C C . GLY A 1 513 ? 8.964 12.719 -7.475 1.00 96.00 513 GLY A C 1
ATOM 4140 O O . GLY A 1 513 ? 8.891 11.600 -6.977 1.00 96.00 513 GLY A O 1
ATOM 4141 N N . ALA A 1 514 ? 9.807 12.992 -8.475 1.00 95.75 514 ALA A N 1
ATOM 4142 C CA . ALA A 1 514 ? 10.733 12.011 -9.040 1.00 95.75 514 ALA A CA 1
ATOM 4143 C C . ALA A 1 514 ? 11.728 11.496 -7.989 1.00 95.75 514 ALA A C 1
ATOM 4145 O O . ALA A 1 514 ? 11.982 10.296 -7.917 1.00 95.75 514 ALA A O 1
ATOM 4146 N N . LEU A 1 515 ? 12.233 12.379 -7.120 1.00 96.06 515 LEU A N 1
ATOM 4147 C CA . LEU A 1 515 ? 13.086 11.990 -5.997 1.00 96.06 515 LEU A CA 1
ATOM 4148 C C . LEU A 1 515 ? 12.354 11.067 -5.005 1.00 96.06 515 LEU A C 1
ATOM 4150 O O . LEU A 1 515 ? 12.935 10.099 -4.522 1.00 96.06 515 LEU A O 1
ATOM 4154 N N . ALA A 1 516 ? 11.074 11.323 -4.728 1.00 95.88 516 ALA A N 1
ATOM 4155 C CA . ALA A 1 516 ? 10.256 10.456 -3.884 1.00 95.88 516 ALA A CA 1
ATOM 4156 C C . ALA A 1 516 ? 10.041 9.066 -4.516 1.00 95.88 516 ALA A C 1
ATOM 4158 O O . ALA A 1 516 ? 10.190 8.058 -3.829 1.00 95.88 516 ALA A O 1
ATOM 4159 N N . ILE A 1 517 ? 9.776 8.993 -5.827 1.00 94.94 517 ILE A N 1
ATOM 4160 C CA . ILE A 1 517 ? 9.678 7.717 -6.562 1.00 94.94 517 ILE A CA 1
ATOM 4161 C C . ILE A 1 517 ? 11.009 6.955 -6.512 1.00 94.94 517 ILE A C 1
ATOM 4163 O O . ILE A 1 517 ? 11.023 5.751 -6.261 1.00 94.94 517 ILE A O 1
ATOM 4167 N N . PHE A 1 518 ? 12.133 7.653 -6.684 1.00 95.00 518 PHE A N 1
ATOM 4168 C CA . PHE A 1 518 ? 13.471 7.075 -6.559 1.00 95.00 518 PHE A CA 1
ATOM 4169 C C . PHE A 1 518 ? 13.716 6.479 -5.163 1.00 95.00 518 PHE A C 1
ATOM 4171 O O . PHE A 1 518 ? 14.157 5.334 -5.045 1.00 95.00 518 PHE A O 1
ATOM 4178 N N . HIS A 1 519 ? 13.373 7.215 -4.101 1.00 95.50 519 HIS A N 1
ATOM 4179 C CA . HIS A 1 519 ? 13.455 6.708 -2.731 1.00 95.50 519 HIS A CA 1
ATOM 4180 C C . HIS A 1 519 ? 12.546 5.489 -2.511 1.00 95.50 519 HIS A C 1
ATOM 4182 O O . HIS A 1 519 ? 12.955 4.543 -1.840 1.00 95.50 519 HIS A O 1
ATOM 4188 N N . LEU A 1 520 ? 11.343 5.474 -3.092 1.00 93.19 520 LEU A N 1
ATOM 4189 C CA . LEU A 1 520 ? 10.418 4.343 -2.989 1.00 93.19 520 LEU A CA 1
ATOM 4190 C C . LEU A 1 520 ? 10.919 3.092 -3.709 1.00 93.19 520 LEU A C 1
ATOM 4192 O O . LEU A 1 520 ? 10.809 2.005 -3.150 1.00 93.19 520 LEU A O 1
ATOM 4196 N N . ALA A 1 521 ? 11.493 3.232 -4.905 1.00 92.00 521 ALA A N 1
ATOM 4197 C CA . ALA A 1 521 ? 12.108 2.118 -5.625 1.00 92.00 521 ALA A CA 1
ATOM 4198 C C . ALA A 1 521 ? 13.262 1.512 -4.812 1.00 92.00 521 ALA A C 1
ATOM 4200 O O . ALA A 1 521 ? 13.343 0.300 -4.636 1.00 92.00 521 ALA A O 1
ATOM 4201 N N . TYR A 1 522 ? 14.113 2.367 -4.238 1.00 92.88 522 TYR A N 1
ATOM 4202 C CA . TYR A 1 522 ? 15.219 1.931 -3.390 1.00 92.88 522 TYR A CA 1
ATOM 4203 C C . TYR A 1 522 ? 14.745 1.196 -2.129 1.00 92.88 522 TYR A C 1
ATOM 4205 O O . TYR A 1 522 ? 15.224 0.104 -1.832 1.00 92.88 522 TYR A O 1
ATOM 4213 N N . LEU A 1 523 ? 13.806 1.777 -1.376 1.00 91.25 523 LEU A N 1
ATOM 4214 C CA . LEU A 1 523 ? 13.306 1.170 -0.138 1.00 91.25 523 LEU A CA 1
ATOM 4215 C C . LEU A 1 523 ? 12.498 -0.105 -0.411 1.00 91.25 523 LEU A C 1
ATOM 4217 O O . LEU A 1 523 ? 12.586 -1.054 0.364 1.00 91.25 523 LEU A O 1
ATOM 4221 N N . GLY A 1 524 ? 11.735 -0.127 -1.505 1.00 85.94 524 GLY A N 1
ATOM 4222 C CA . GLY A 1 524 ? 10.913 -1.264 -1.909 1.00 85.94 524 GLY A CA 1
ATOM 4223 C C . GLY A 1 524 ? 11.704 -2.441 -2.485 1.00 85.94 524 GLY A C 1
ATOM 4224 O O . GLY A 1 524 ? 11.212 -3.559 -2.428 1.00 85.94 524 GLY A O 1
ATOM 4225 N N . SER A 1 525 ? 12.940 -2.222 -2.952 1.00 84.25 525 SER A N 1
ATOM 4226 C CA . SER A 1 525 ? 13.823 -3.280 -3.483 1.00 84.25 525 SER A CA 1
ATOM 4227 C C . SER A 1 525 ? 14.157 -4.404 -2.493 1.00 84.25 525 SER A C 1
ATOM 4229 O O . SER A 1 525 ? 14.674 -5.445 -2.887 1.00 84.25 525 SER A O 1
ATOM 4231 N N . LEU A 1 526 ? 13.886 -4.190 -1.202 1.00 80.94 526 LEU A N 1
ATOM 4232 C CA . LEU A 1 526 ? 14.084 -5.184 -0.151 1.00 80.94 526 LEU A CA 1
ATOM 4233 C C . LEU A 1 526 ? 12.992 -6.260 -0.118 1.00 80.94 526 LEU A C 1
ATOM 4235 O O . LEU A 1 526 ? 13.227 -7.313 0.467 1.00 80.94 526 LEU A O 1
ATOM 4239 N N . PHE A 1 527 ? 11.832 -5.998 -0.722 1.00 73.69 527 PHE A N 1
ATOM 4240 C CA . PHE A 1 527 ? 10.678 -6.901 -0.759 1.00 73.69 527 PHE A CA 1
ATOM 4241 C C . PHE A 1 527 ? 10.614 -7.602 -2.119 1.00 73.69 527 PHE A C 1
ATOM 4243 O O . PHE A 1 527 ? 9.667 -7.424 -2.884 1.00 73.69 527 PHE A O 1
ATOM 4250 N N . ASP A 1 528 ? 11.705 -8.285 -2.455 1.00 62.03 528 ASP A N 1
ATOM 4251 C CA . ASP A 1 528 ? 11.892 -8.924 -3.752 1.00 62.03 528 ASP A CA 1
ATOM 4252 C C . ASP A 1 528 ? 11.137 -10.254 -3.823 1.00 62.03 528 ASP A C 1
ATOM 4254 O O . ASP A 1 528 ? 11.289 -11.081 -2.933 1.00 62.03 528 ASP A O 1
ATOM 4258 N N . VAL A 1 529 ? 10.339 -10.447 -4.876 1.00 48.84 529 VAL A N 1
ATOM 4259 C CA . VAL A 1 529 ? 9.473 -11.631 -5.058 1.00 48.84 529 VAL A CA 1
ATOM 4260 C C . VAL A 1 529 ? 10.291 -12.874 -5.448 1.00 48.84 529 VAL A C 1
ATOM 4262 O O . VAL A 1 529 ? 9.829 -13.995 -5.285 1.00 48.84 529 VAL A O 1
ATOM 4265 N N . ASP A 1 530 ? 11.527 -12.681 -5.919 1.00 40.72 530 ASP A N 1
ATOM 4266 C CA . ASP A 1 530 ? 12.415 -13.740 -6.422 1.00 40.72 530 ASP A CA 1
ATOM 4267 C C . ASP A 1 530 ? 13.248 -14.447 -5.326 1.00 40.72 530 ASP A C 1
ATOM 4269 O O . ASP A 1 530 ? 14.192 -15.179 -5.638 1.00 40.72 530 ASP A O 1
ATOM 4273 N N . VAL A 1 531 ? 12.979 -14.209 -4.037 1.00 45.34 531 VAL A N 1
ATOM 4274 C CA . VAL A 1 531 ? 13.714 -14.862 -2.938 1.00 45.34 531 VAL A CA 1
ATOM 4275 C C . VAL A 1 531 ? 13.009 -16.153 -2.539 1.00 45.34 531 VAL A C 1
ATOM 4277 O O . VAL A 1 531 ? 11.810 -16.130 -2.298 1.00 45.34 531 VAL A O 1
ATOM 4280 N N . ASP A 1 532 ? 13.759 -17.260 -2.424 1.00 39.19 532 ASP A N 1
ATOM 4281 C CA . ASP A 1 532 ? 13.250 -18.566 -1.979 1.00 39.19 532 ASP A CA 1
ATOM 4282 C C . ASP A 1 532 ? 12.278 -18.411 -0.791 1.00 39.19 532 ASP A C 1
ATOM 4284 O O . ASP A 1 532 ? 12.680 -17.890 0.259 1.00 39.19 532 ASP A O 1
ATOM 4288 N N . ASP A 1 533 ? 11.040 -18.910 -0.940 1.00 43.44 533 ASP A N 1
ATOM 4289 C CA . ASP A 1 533 ? 9.918 -18.790 0.019 1.00 43.44 533 ASP A CA 1
ATOM 4290 C C . ASP A 1 533 ? 10.338 -19.097 1.473 1.00 43.44 533 ASP A C 1
ATOM 4292 O O . ASP A 1 533 ? 9.898 -18.466 2.433 1.00 43.44 533 ASP A O 1
ATOM 4296 N N . THR A 1 534 ? 11.287 -20.023 1.647 1.00 39.06 534 THR A N 1
ATOM 4297 C CA . THR A 1 534 ? 11.832 -20.422 2.957 1.00 39.06 534 THR A CA 1
ATOM 4298 C C . THR A 1 534 ? 12.566 -19.301 3.710 1.00 39.06 534 THR A C 1
ATOM 4300 O O . THR A 1 534 ? 12.564 -19.272 4.943 1.00 39.06 534 THR A O 1
ATOM 4303 N N . THR A 1 535 ? 13.184 -18.362 2.992 1.00 49.16 535 THR A N 1
ATOM 4304 C CA . THR A 1 535 ? 13.890 -17.196 3.551 1.00 49.16 535 THR A CA 1
ATOM 4305 C C . THR A 1 535 ? 12.945 -16.034 3.854 1.00 49.16 535 THR A C 1
ATOM 4307 O O . THR A 1 535 ? 13.205 -15.278 4.794 1.00 49.16 535 THR A O 1
ATOM 4310 N N . GLU A 1 536 ? 11.840 -15.906 3.110 1.00 48.75 536 GLU A N 1
ATOM 4311 C CA . GLU A 1 536 ? 10.763 -14.966 3.439 1.00 48.75 536 GLU A CA 1
ATOM 4312 C C . GLU A 1 536 ? 10.038 -15.387 4.722 1.00 48.75 536 GLU A C 1
ATOM 4314 O O . GLU A 1 536 ? 9.837 -14.561 5.616 1.00 48.75 536 GLU A O 1
ATOM 4319 N N . GLU A 1 537 ? 9.724 -16.680 4.856 1.00 47.56 537 GLU A N 1
ATOM 4320 C CA . GLU A 1 537 ? 8.997 -17.242 6.001 1.00 47.56 537 GLU A CA 1
ATOM 4321 C C . GLU A 1 537 ? 9.770 -17.140 7.327 1.00 47.56 537 GLU A C 1
ATOM 4323 O O . GLU A 1 537 ? 9.174 -16.934 8.386 1.00 47.56 537 GLU A O 1
ATOM 4328 N N . GLN A 1 538 ? 11.103 -17.248 7.294 1.00 51.44 538 GLN A N 1
ATOM 4329 C CA . GLN A 1 538 ? 11.955 -17.134 8.489 1.00 51.44 538 GLN A CA 1
ATOM 4330 C C . GLN A 1 538 ? 12.353 -15.685 8.824 1.00 51.44 538 GLN A C 1
ATOM 4332 O O . GLN A 1 538 ? 12.870 -15.422 9.914 1.00 51.44 538 GLN A O 1
ATOM 4337 N N . GLY A 1 539 ? 12.060 -14.738 7.927 1.00 54.16 539 GLY A N 1
ATOM 4338 C CA . GLY A 1 539 ? 12.395 -13.325 8.047 1.00 54.16 539 GLY A CA 1
ATOM 4339 C C . GLY A 1 539 ? 13.806 -12.988 7.552 1.00 54.16 539 GLY A C 1
ATOM 4340 O O . GLY A 1 539 ? 14.800 -13.615 7.914 1.00 54.16 539 GLY A O 1
ATOM 4341 N N . TYR A 1 540 ? 13.910 -11.917 6.759 1.00 62.31 540 TYR A N 1
ATOM 4342 C CA . TYR A 1 540 ? 15.182 -11.464 6.196 1.00 62.31 540 TYR A CA 1
ATOM 4343 C C . TYR A 1 540 ? 16.209 -11.069 7.267 1.00 62.31 540 TYR A C 1
ATOM 4345 O O . TYR A 1 540 ? 15.989 -10.146 8.061 1.00 62.31 540 TYR A O 1
ATOM 4353 N N . GLY A 1 541 ? 17.378 -11.713 7.226 1.00 66.62 541 GLY A N 1
ATOM 4354 C CA . GLY A 1 541 ? 18.524 -11.359 8.059 1.00 66.62 541 GLY A CA 1
ATOM 4355 C C . GLY A 1 541 ? 19.147 -10.003 7.694 1.00 66.62 541 GLY A C 1
ATOM 4356 O O . GLY A 1 541 ? 19.014 -9.498 6.577 1.00 66.62 541 GLY A O 1
ATOM 4357 N N . MET A 1 542 ? 19.903 -9.424 8.633 1.00 80.19 542 MET A N 1
ATOM 4358 C CA . MET A 1 542 ? 20.620 -8.152 8.439 1.00 80.19 542 MET A CA 1
ATOM 4359 C C . MET A 1 542 ? 21.524 -8.168 7.196 1.00 80.19 542 MET A C 1
ATOM 4361 O O . MET A 1 542 ? 21.554 -7.196 6.441 1.00 80.19 542 MET A O 1
ATOM 4365 N N . ALA A 1 543 ? 22.220 -9.283 6.959 1.00 80.88 543 ALA A N 1
ATOM 4366 C CA . ALA A 1 543 ? 23.124 -9.445 5.824 1.00 80.88 543 ALA A CA 1
ATOM 4367 C C . ALA A 1 543 ? 22.413 -9.271 4.471 1.00 80.88 543 ALA A C 1
ATOM 4369 O O . ALA A 1 543 ? 22.959 -8.615 3.588 1.00 80.88 543 ALA A O 1
ATOM 4370 N N . TYR A 1 544 ? 21.180 -9.771 4.334 1.00 80.19 544 TYR A N 1
ATOM 4371 C CA . TYR A 1 544 ? 20.381 -9.619 3.115 1.00 80.19 544 TYR A CA 1
ATOM 4372 C C . TYR A 1 544 ? 20.039 -8.148 2.842 1.00 80.19 544 TYR A C 1
ATOM 4374 O O . TYR A 1 544 ? 20.258 -7.646 1.740 1.00 80.19 544 TYR A O 1
ATOM 4382 N N . THR A 1 545 ? 19.578 -7.431 3.874 1.00 83.44 545 THR A N 1
ATOM 4383 C CA . THR A 1 545 ? 19.226 -6.004 3.756 1.00 83.44 545 THR A CA 1
ATOM 4384 C C . THR A 1 545 ? 20.439 -5.169 3.346 1.00 83.44 545 THR A C 1
ATOM 4386 O O . THR A 1 545 ? 20.361 -4.339 2.441 1.00 83.44 545 THR A O 1
ATOM 4389 N N . VAL A 1 546 ? 21.582 -5.421 3.989 1.00 86.19 546 VAL A N 1
ATOM 4390 C CA . VAL A 1 546 ? 22.850 -4.742 3.693 1.00 86.19 546 VAL A CA 1
ATOM 4391 C C . VAL A 1 546 ? 23.325 -5.062 2.273 1.00 86.19 546 VAL A C 1
ATOM 4393 O O . VAL A 1 546 ? 23.740 -4.152 1.556 1.00 86.19 546 VAL A O 1
ATOM 4396 N N . HIS A 1 547 ? 23.224 -6.322 1.843 1.00 85.44 547 HIS A N 1
ATOM 4397 C CA . HIS A 1 547 ? 23.600 -6.750 0.498 1.00 85.44 547 HIS A CA 1
ATOM 4398 C C . HIS A 1 547 ? 22.772 -6.044 -0.583 1.00 85.44 547 HIS A C 1
ATOM 4400 O O . HIS A 1 547 ? 23.353 -5.375 -1.436 1.00 85.44 547 HIS A O 1
ATOM 4406 N N . LYS A 1 548 ? 21.436 -6.092 -0.519 1.00 83.25 548 LYS A N 1
ATOM 4407 C CA . LYS A 1 548 ? 20.561 -5.433 -1.510 1.00 83.25 548 LYS A CA 1
ATOM 4408 C C . LYS A 1 548 ? 20.820 -3.925 -1.608 1.00 83.25 548 LYS A C 1
ATOM 4410 O O . LYS A 1 548 ? 20.962 -3.376 -2.699 1.00 83.25 548 LYS A O 1
ATOM 4415 N N . TRP A 1 549 ? 20.970 -3.236 -0.478 1.00 89.50 549 TRP A N 1
ATOM 4416 C CA . TRP A 1 549 ? 21.297 -1.806 -0.491 1.00 89.50 549 TRP A CA 1
ATOM 4417 C C . TRP A 1 549 ? 22.704 -1.504 -1.014 1.00 89.50 549 TRP A C 1
ATOM 4419 O O . TRP A 1 549 ? 22.902 -0.486 -1.685 1.00 89.50 549 TRP A O 1
ATOM 4429 N N . SER A 1 550 ? 23.667 -2.402 -0.785 1.00 88.38 550 SER A N 1
ATOM 4430 C CA . SER A 1 550 ? 24.996 -2.307 -1.393 1.00 88.38 550 SER A CA 1
ATOM 4431 C C . SER A 1 550 ? 24.966 -2.454 -2.918 1.00 88.38 550 SER A C 1
ATOM 4433 O O . SER A 1 550 ? 25.695 -1.733 -3.598 1.00 88.38 550 SER A O 1
ATOM 4435 N N . GLU A 1 551 ? 24.077 -3.284 -3.480 1.00 86.31 551 GLU A N 1
ATOM 4436 C CA . GLU A 1 551 ? 23.922 -3.428 -4.937 1.00 86.31 551 GLU A CA 1
ATOM 4437 C C . GLU A 1 551 ? 23.438 -2.129 -5.591 1.00 86.31 551 GLU A C 1
ATOM 4439 O O . GLU A 1 551 ? 23.849 -1.796 -6.707 1.00 86.31 551 GLU A O 1
ATOM 4444 N N . LEU A 1 552 ? 22.615 -1.368 -4.864 1.00 87.88 552 LEU A N 1
ATOM 4445 C CA . LEU A 1 552 ? 22.159 -0.024 -5.224 1.00 87.88 552 LEU A CA 1
ATOM 4446 C C . LEU A 1 552 ? 23.100 1.084 -4.713 1.00 87.88 552 LEU A C 1
ATOM 4448 O O . LEU A 1 552 ? 22.739 2.263 -4.724 1.00 87.88 552 LEU A O 1
ATOM 4452 N N . SER A 1 553 ? 24.314 0.726 -4.275 1.00 91.38 553 SER A N 1
ATOM 4453 C CA . SER A 1 553 ? 25.374 1.647 -3.836 1.00 91.38 553 SER A CA 1
ATOM 4454 C C . SER A 1 553 ? 24.946 2.632 -2.743 1.00 91.38 553 SER A C 1
ATOM 4456 O O . SER A 1 553 ? 25.470 3.743 -2.673 1.00 91.38 553 SER A O 1
ATOM 4458 N N . TRP A 1 554 ? 23.975 2.257 -1.902 1.00 92.94 554 TRP A N 1
ATOM 4459 C CA . TRP A 1 554 ? 23.408 3.130 -0.866 1.00 92.94 554 TRP A CA 1
ATOM 4460 C C . TRP A 1 554 ? 22.875 4.470 -1.408 1.00 92.94 554 TRP A C 1
ATOM 4462 O O . TRP A 1 554 ? 22.815 5.469 -0.687 1.00 92.94 554 TRP A O 1
ATOM 4472 N N . ALA A 1 555 ? 22.509 4.520 -2.695 1.00 94.00 555 ALA A N 1
ATOM 4473 C CA . ALA A 1 555 ? 22.311 5.771 -3.424 1.00 94.00 555 ALA A CA 1
ATOM 4474 C C . ALA A 1 555 ? 21.245 6.675 -2.789 1.00 94.00 555 ALA A C 1
ATOM 4476 O O . ALA A 1 555 ? 21.444 7.881 -2.675 1.00 94.00 555 ALA A O 1
ATOM 4477 N N . SER A 1 556 ? 20.139 6.100 -2.315 1.00 94.88 556 SER A N 1
ATOM 4478 C CA . SER A 1 556 ? 19.084 6.851 -1.627 1.00 94.88 556 SER A CA 1
ATOM 4479 C C . SER A 1 556 ? 19.590 7.538 -0.358 1.00 94.88 556 SER A C 1
ATOM 4481 O O . SER A 1 556 ? 19.347 8.731 -0.178 1.00 94.88 556 SER A O 1
ATOM 4483 N N . HIS A 1 557 ? 20.344 6.827 0.489 1.00 95.75 557 HIS A N 1
ATOM 4484 C CA . HIS A 1 557 ? 20.920 7.396 1.712 1.00 95.75 557 HIS A CA 1
ATOM 4485 C C . HIS A 1 557 ? 21.922 8.511 1.398 1.00 95.75 557 HIS A C 1
ATOM 4487 O O . HIS A 1 557 ? 21.877 9.562 2.041 1.00 95.75 557 HIS A O 1
ATOM 4493 N N . TRP A 1 558 ? 22.763 8.338 0.372 1.00 96.62 558 TRP A N 1
ATOM 4494 C CA . TRP A 1 558 ? 23.691 9.380 -0.081 1.00 96.62 558 TRP A CA 1
ATOM 4495 C C . TRP A 1 558 ? 22.979 10.621 -0.614 1.00 96.62 558 TRP A C 1
ATOM 4497 O O . TRP A 1 558 ? 23.364 11.739 -0.273 1.00 96.62 558 TRP A O 1
ATOM 4507 N N . VAL A 1 559 ? 21.913 10.449 -1.400 1.00 96.62 559 VAL A N 1
ATOM 4508 C CA . VAL A 1 559 ? 21.115 11.574 -1.904 1.00 96.62 559 VAL A CA 1
ATOM 4509 C C . VAL A 1 559 ? 20.444 12.317 -0.751 1.00 96.62 559 VAL A C 1
ATOM 4511 O O . VAL A 1 559 ? 20.505 13.544 -0.703 1.00 96.62 559 VAL A O 1
ATOM 4514 N N . THR A 1 560 ? 19.875 11.609 0.228 1.00 96.62 560 THR A N 1
ATOM 4515 C CA . THR A 1 560 ? 19.301 12.240 1.427 1.00 96.62 560 THR A CA 1
ATOM 4516 C C . THR A 1 560 ? 20.353 13.004 2.228 1.00 96.62 560 THR A C 1
ATOM 4518 O O . THR A 1 560 ? 20.098 14.133 2.648 1.00 96.62 560 THR A O 1
ATOM 4521 N N . PHE A 1 561 ? 21.549 12.439 2.401 1.00 96.62 561 PHE A N 1
ATOM 4522 C CA . PHE A 1 561 ? 22.661 13.126 3.056 1.00 96.62 561 PHE A CA 1
ATOM 4523 C C . PHE A 1 561 ? 23.086 14.386 2.286 1.00 96.62 561 PHE A C 1
ATOM 4525 O O . PHE A 1 561 ? 23.240 15.452 2.883 1.00 96.62 561 PHE A O 1
ATOM 4532 N N . GLY A 1 562 ? 23.173 14.306 0.956 1.00 96.81 562 GLY A N 1
ATOM 4533 C CA . GLY A 1 562 ? 23.425 15.453 0.084 1.00 96.81 562 GLY A CA 1
ATOM 4534 C C . GLY A 1 562 ? 22.352 16.540 0.203 1.00 96.81 562 GLY A C 1
ATOM 4535 O O . GLY A 1 562 ? 22.683 17.717 0.337 1.00 96.81 562 GLY A O 1
ATOM 4536 N N . CYS A 1 563 ? 21.067 16.168 0.243 1.00 96.38 563 CYS A N 1
ATOM 4537 C CA . CYS A 1 563 ? 19.962 17.100 0.488 1.00 96.38 563 CYS A CA 1
ATOM 4538 C C . CYS A 1 563 ? 20.068 17.782 1.858 1.00 96.38 563 CYS A C 1
ATOM 4540 O O . CYS A 1 563 ? 19.753 18.968 1.977 1.00 96.38 563 CYS A O 1
ATOM 4542 N N . TRP A 1 564 ? 20.515 17.057 2.886 1.00 96.38 564 TRP A N 1
ATOM 4543 C CA . TRP A 1 564 ? 20.733 17.612 4.219 1.00 96.38 564 TRP A CA 1
ATOM 4544 C C . TRP A 1 564 ? 21.920 18.586 4.254 1.00 96.38 564 TRP A C 1
ATOM 4546 O O . TRP A 1 564 ? 21.774 19.687 4.782 1.00 96.38 564 TRP A O 1
ATOM 4556 N N . ILE A 1 565 ? 23.054 18.247 3.628 1.00 96.88 565 ILE A N 1
ATOM 4557 C CA . ILE A 1 565 ? 24.187 19.176 3.472 1.00 96.88 565 ILE A CA 1
ATOM 4558 C C . ILE A 1 565 ? 23.736 20.428 2.723 1.00 96.88 565 ILE A C 1
ATOM 4560 O O . ILE A 1 565 ? 23.987 21.541 3.177 1.00 96.88 565 ILE A O 1
ATOM 4564 N N . PHE A 1 566 ? 23.033 20.262 1.602 1.00 96.19 566 PHE A N 1
ATOM 4565 C CA . PHE A 1 566 ? 22.523 21.386 0.827 1.00 96.19 566 PHE A CA 1
ATOM 4566 C C . PHE A 1 566 ? 21.603 22.269 1.671 1.00 96.19 566 PHE A C 1
ATOM 4568 O O . PHE A 1 566 ? 21.778 23.483 1.677 1.00 96.19 566 PHE A O 1
ATOM 4575 N N . TYR A 1 567 ? 20.692 21.674 2.449 1.00 95.50 567 TYR A N 1
ATOM 4576 C CA . TYR A 1 567 ? 19.879 22.398 3.424 1.00 95.50 567 TYR A CA 1
ATOM 4577 C C . TYR A 1 567 ? 20.740 23.223 4.392 1.00 95.50 567 TYR A C 1
ATOM 4579 O O . TYR A 1 567 ? 20.426 24.396 4.594 1.00 95.50 567 TYR A O 1
ATOM 4587 N N . CYS A 1 568 ? 21.810 22.649 4.951 1.00 94.25 568 CYS A N 1
ATOM 4588 C CA . CYS A 1 568 ? 22.731 23.335 5.861 1.00 94.25 568 CYS A CA 1
ATOM 4589 C C . CYS A 1 568 ? 23.521 24.471 5.191 1.00 94.25 568 CYS A C 1
ATOM 4591 O O . CYS A 1 568 ? 23.834 25.446 5.856 1.00 94.25 568 CYS A O 1
ATOM 4593 N N . LEU A 1 569 ? 23.828 24.373 3.895 1.00 94.94 569 LEU A N 1
ATOM 4594 C CA . LEU A 1 569 ? 24.570 25.409 3.164 1.00 94.94 569 LEU A CA 1
ATOM 4595 C C . LEU A 1 569 ? 23.705 26.619 2.781 1.00 94.94 569 LEU A C 1
ATOM 4597 O O . LEU A 1 569 ? 24.217 27.729 2.680 1.00 94.94 569 LEU A O 1
ATOM 4601 N N . ILE A 1 570 ? 22.406 26.415 2.540 1.00 93.44 570 ILE A N 1
ATOM 4602 C CA . ILE A 1 570 ? 21.495 27.473 2.058 1.00 93.44 570 ILE A CA 1
ATOM 4603 C C . ILE A 1 570 ? 20.819 28.287 3.169 1.00 93.44 570 ILE A C 1
ATOM 4605 O O . ILE A 1 570 ? 19.883 29.038 2.885 1.00 93.44 570 ILE A O 1
ATOM 4609 N N . GLY A 1 571 ? 21.189 28.116 4.435 1.00 73.12 571 GLY A N 1
ATOM 4610 C CA . GLY A 1 571 ? 20.619 28.930 5.509 1.00 73.12 571 GLY A CA 1
ATOM 4611 C C . GLY A 1 571 ? 21.513 28.989 6.707 1.00 73.12 571 GLY A C 1
ATOM 4612 O O . GLY A 1 571 ? 21.464 30.049 7.360 1.00 73.12 571 GLY A O 1
#

Solvent-accessible surface area (backbone atoms only — not comparable to full-atom values): 29781 Å² total; per-residue (Å²): 129,88,73,65,47,98,57,41,65,61,48,46,70,65,35,68,72,41,51,60,40,46,38,84,34,51,28,33,61,60,62,63,78,92,50,58,68,71,59,38,38,54,50,50,56,50,31,49,56,62,20,32,51,45,42,23,36,61,90,78,64,50,72,42,84,43,44,20,44,61,70,62,56,78,84,68,94,83,64,70,44,50,62,88,22,46,28,63,78,84,43,89,65,31,36,39,40,31,28,50,45,72,57,99,29,25,48,29,30,38,39,34,38,33,31,57,83,79,43,33,37,42,28,28,42,42,78,30,61,70,62,41,38,52,73,58,62,31,52,58,51,52,47,47,53,56,45,72,74,42,49,65,58,49,50,49,18,42,51,51,38,57,55,32,59,71,72,61,57,69,69,59,46,30,47,48,25,31,54,46,16,50,51,50,38,36,73,77,43,47,80,62,34,55,58,53,51,49,53,52,53,52,47,51,50,47,49,64,73,35,63,88,52,80,54,32,20,58,56,40,44,52,53,49,49,53,50,55,54,43,39,73,74,72,72,51,59,59,48,66,48,60,72,47,42,60,32,40,41,43,39,48,54,41,52,30,48,52,25,40,34,45,52,72,56,79,37,89,65,86,67,53,74,55,54,46,44,14,57,53,26,24,48,23,30,35,69,64,24,61,67,63,56,72,67,54,48,53,58,23,58,66,28,76,83,91,48,72,65,52,55,51,45,29,54,49,25,43,51,52,12,46,51,22,41,41,40,18,70,59,40,20,81,40,38,47,85,50,61,50,70,71,92,66,56,76,69,55,51,52,53,50,51,23,34,25,26,18,48,18,51,50,26,43,50,46,15,48,30,24,41,12,37,19,32,24,40,47,28,49,34,51,66,49,78,56,96,91,45,78,42,68,69,60,64,34,51,40,66,65,42,51,80,64,22,61,19,49,62,42,25,68,46,25,62,39,30,38,58,40,51,47,42,43,69,71,39,24,61,70,33,43,86,70,35,70,68,52,11,48,50,51,35,33,49,53,53,27,57,63,70,43,94,44,50,55,57,36,53,42,41,49,50,48,46,52,47,32,49,43,53,44,56,34,27,55,49,50,22,61,77,66,27,27,56,45,43,58,59,84,71,62,97,83,55,89,45,79,40,66,82,47,70,67,37,52,51,51,36,49,52,45,16,52,50,36,51,52,43,47,22,60,59,26,40,75,55,49,83,88,56,62,66,73,49,62,51,68,51,62,52,64,67,57,49,52,48,57,42,52,78,57,66,44,46,61,63,52,52,46,49,50,51,44,51,50,43,64,73,77,107

Organism: Bos taurus (NCBI:txid9913)

Secondary structure (DSSP, 8-state):
-----S-HHHHHHHSHHHHHHSS-EEEEE-TTTTS-HHHHHHHHHHHHHTTEEEEEETTT--EEEEE-S-GGGTT-SS-PPPTTTEESSSSTTEEEEEEEEEETTEEEEEEEEEETTTSEEEEEEEE-HHHHIIIIIIHHHHHHHHHHHHHHHHHHHHHHHHHHTT---HHHHHHHHHHHHHHHHHHHHGGGHHHHHHHHHHHHHHHHHTTT-S-HHHHHHHHHHHHHHHIIIIIS-HHHHHHHHHHHHHHHHHHHHHHHHHHHTSS-SPPPHHHHHHHHT-TTTTTTPPP--HHHHHHHHH-PPP-HHHHHHHHHHHHHHHHHHHIIIIIGGGIIIIIS-----HHHHHHHHHHHHHHHHHHHHHHHHHHHHHHHHHTT---EEETTEEE----S--HHHHHS-S-HHHHHHHS-HHHHHHIIIIIIHHHGGG-HHHHHHHHHHHHHHHT-S-HHHHHHHHHHHHHHHHHHHHHHHHHHHTTBS-SSSPPPTT---SBSS-HHHHHHHHHHHHHHHHHHHHHHTTS-TTS-HHHHHH---HHHHHHHHHHTTTHHHHHHHHHHHHHHHT-

pLDDT: mean 87.4, std 11.16, range [35.31, 97.06]

Mean predicted aligned error: 11.47 Å

Nearest PDB structures (foldseek):
  7ura-assembly1_A  TM=9.891E-01  e=6.089E-47  Homo sapiens
  1e50-assembly4_H  TM=9.978E-01  e=1.046E-15  Homo sapiens
  2jhb-assembly1_A  TM=8.491E-01  e=1.201E-12  Mus musculus
  1cl3-assembly1_A  TM=7.329E-01  e=4.753E-12  Homo sapiens
  8cx2-assembly1_C  TM=7.144E-01  e=2.045E-11  Homo sapiens

Radius of gyration: 29.43 Å; Cα contacts (8 Å, |Δi|>4): 844; chains: 1; bounding box: 61×66×99 Å